Protein AF-A0A929SMD9-F1 (afdb_monomer_lite)

Structure (mmCIF, N/CA/C/O backbone):
data_AF-A0A929SMD9-F1
#
_entry.id   AF-A0A929SMD9-F1
#
loop_
_atom_site.group_PDB
_atom_site.id
_atom_site.type_symbol
_atom_site.label_atom_id
_atom_site.label_alt_id
_atom_site.label_comp_id
_atom_site.label_asym_id
_atom_site.label_entity_id
_atom_site.label_seq_id
_atom_site.pdbx_PDB_ins_code
_atom_site.Cartn_x
_atom_site.Cartn_y
_atom_site.Cartn_z
_atom_site.occupancy
_atom_site.B_iso_or_equiv
_atom_site.auth_seq_id
_atom_site.auth_comp_id
_atom_site.auth_asym_id
_atom_site.auth_atom_id
_atom_site.pdbx_PDB_model_num
ATOM 1 N N . MET A 1 1 ? -24.716 1.681 -24.223 1.00 27.98 1 MET A N 1
ATOM 2 C CA . MET A 1 1 ? -23.910 0.767 -23.391 1.00 27.98 1 MET A CA 1
ATOM 3 C C . MET A 1 1 ? -24.329 0.994 -21.958 1.00 27.98 1 MET A C 1
ATOM 5 O O . MET A 1 1 ? -24.085 2.074 -21.433 1.00 27.98 1 MET A O 1
ATOM 9 N N . GLU A 1 2 ? -25.072 0.042 -21.401 1.00 25.28 2 GLU A N 1
ATOM 10 C CA . GLU A 1 2 ? -25.446 0.028 -19.987 1.00 25.28 2 GLU A CA 1
ATOM 11 C C . GLU A 1 2 ? -24.161 0.025 -19.153 1.00 25.28 2 GLU A C 1
ATOM 13 O O . GLU A 1 2 ? -23.333 -0.874 -19.288 1.00 25.28 2 GLU A O 1
ATOM 18 N N . LYS A 1 3 ? -23.948 1.087 -18.369 1.00 29.06 3 LYS A N 1
ATOM 19 C CA . LYS A 1 3 ? -22.770 1.226 -17.511 1.00 29.06 3 LYS A CA 1
ATOM 20 C C . LYS A 1 3 ? -22.815 0.150 -16.420 1.00 29.06 3 LYS A C 1
ATOM 22 O O . LYS A 1 3 ? -23.866 -0.073 -15.823 1.00 29.06 3 LYS A O 1
ATOM 27 N N . GLN A 1 4 ? -21.671 -0.481 -16.178 1.00 34.38 4 GLN A N 1
ATOM 28 C CA . GLN A 1 4 ? -21.366 -1.597 -15.267 1.00 34.38 4 GLN A CA 1
ATOM 29 C C . GLN A 1 4 ? -21.601 -1.315 -13.759 1.00 34.38 4 GLN A C 1
ATOM 31 O O . GLN A 1 4 ? -20.882 -1.815 -12.908 1.00 34.38 4 GLN A O 1
ATOM 36 N N . PHE A 1 5 ? -22.638 -0.559 -13.394 1.00 34.72 5 PHE A N 1
ATOM 37 C CA . PHE A 1 5 ? -22.970 -0.213 -12.004 1.00 34.72 5 PHE A CA 1
ATOM 38 C C . PHE A 1 5 ? -24.039 -1.104 -11.363 1.00 34.72 5 PHE A C 1
ATOM 40 O O . PHE A 1 5 ? -24.522 -0.783 -10.281 1.00 34.72 5 PHE A O 1
ATOM 47 N N . LYS A 1 6 ? -24.454 -2.209 -11.995 1.00 35.84 6 LYS A N 1
ATOM 48 C CA . LYS A 1 6 ? -25.612 -2.962 -11.488 1.00 35.84 6 LYS A CA 1
ATOM 49 C C . LYS A 1 6 ? -25.382 -3.668 -10.139 1.00 35.84 6 LYS A C 1
ATOM 51 O O . LYS A 1 6 ? -26.384 -3.908 -9.481 1.00 35.84 6 LYS A O 1
ATOM 56 N N . ASN A 1 7 ? -24.138 -3.917 -9.688 1.00 45.25 7 ASN A N 1
ATOM 57 C CA . ASN A 1 7 ? -23.911 -4.791 -8.518 1.00 45.25 7 ASN A CA 1
ATOM 58 C C . ASN A 1 7 ? -22.998 -4.255 -7.384 1.00 45.25 7 ASN A C 1
ATOM 60 O O . ASN A 1 7 ? -22.882 -4.934 -6.377 1.00 45.25 7 ASN A O 1
ATOM 64 N N . LYS A 1 8 ? -22.341 -3.085 -7.495 1.00 48.72 8 LYS A N 1
ATOM 65 C CA . LYS A 1 8 ? -21.525 -2.463 -6.409 1.00 48.72 8 LYS A CA 1
ATOM 66 C C . LYS A 1 8 ? -20.459 -3.353 -5.701 1.00 48.72 8 LYS A C 1
ATOM 68 O O . LYS A 1 8 ? -20.039 -3.007 -4.603 1.00 48.72 8 LYS A O 1
ATOM 73 N N . GLN A 1 9 ? -19.996 -4.452 -6.300 1.00 48.53 9 GLN A N 1
ATOM 74 C CA . GLN A 1 9 ? -18.993 -5.352 -5.700 1.00 48.53 9 GLN A CA 1
ATOM 75 C C . GLN A 1 9 ? -17.546 -4.894 -5.970 1.00 48.53 9 GLN A C 1
ATOM 77 O O . GLN A 1 9 ? -17.238 -4.385 -7.049 1.00 48.53 9 GLN A O 1
ATOM 82 N N . THR A 1 10 ? -16.657 -5.114 -5.002 1.00 51.94 10 THR A N 1
ATOM 83 C CA . THR A 1 10 ? -15.229 -4.755 -4.988 1.00 51.94 10 THR A CA 1
ATOM 84 C C . THR A 1 10 ? -14.332 -5.999 -4.873 1.00 51.94 10 THR A C 1
ATOM 86 O O . THR A 1 10 ? -14.805 -7.093 -4.576 1.00 51.94 10 THR A O 1
ATOM 89 N N . PHE A 1 11 ? -13.011 -5.845 -5.032 1.00 52.53 11 PHE A N 1
ATOM 90 C CA . PHE A 1 11 ? -12.025 -6.899 -4.712 1.00 52.53 11 PHE A CA 1
ATOM 91 C C . PHE A 1 11 ? -12.140 -7.424 -3.257 1.00 52.53 11 PHE A C 1
ATOM 93 O O . PHE A 1 11 ? -11.801 -8.573 -2.956 1.00 52.53 11 PHE A O 1
ATOM 100 N N . PHE A 1 12 ? -12.666 -6.615 -2.332 1.00 56.50 12 PHE A N 1
ATOM 101 C CA . PHE A 1 12 ? -12.930 -7.045 -0.956 1.00 56.50 12 PHE A CA 1
ATOM 102 C C . PHE A 1 12 ? -14.217 -7.871 -0.824 1.00 56.50 12 PHE A C 1
ATOM 104 O O . PHE A 1 12 ? -14.316 -8.673 0.099 1.00 56.50 12 PHE A O 1
ATOM 111 N N . ASP A 1 13 ? -15.146 -7.766 -1.778 1.00 55.56 13 ASP A N 1
ATOM 112 C CA . ASP A 1 13 ? -16.428 -8.483 -1.775 1.00 55.56 13 ASP A CA 1
ATOM 113 C C . ASP A 1 13 ? -16.348 -9.908 -2.350 1.00 55.56 13 ASP A C 1
ATOM 115 O O . ASP A 1 13 ? -17.364 -10.605 -2.383 1.00 55.56 13 ASP A O 1
ATOM 119 N N . LEU A 1 14 ? -15.170 -10.380 -2.794 1.00 58.31 14 LEU A N 1
ATOM 120 C CA . LEU A 1 14 ? -15.038 -11.764 -3.276 1.00 58.31 14 LEU A CA 1
ATOM 121 C C . LEU A 1 14 ? -15.460 -12.734 -2.157 1.00 58.31 14 LEU A C 1
ATOM 123 O O . LEU A 1 14 ? -14.995 -12.617 -1.017 1.00 58.31 14 LEU A O 1
ATOM 127 N N . ASP A 1 15 ? -16.338 -13.680 -2.485 1.00 57.75 15 ASP A N 1
ATOM 128 C CA . ASP A 1 15 ? -16.961 -14.636 -1.556 1.00 57.75 15 ASP A CA 1
ATOM 129 C C . ASP A 1 15 ? -17.716 -13.999 -0.367 1.00 57.75 15 ASP A C 1
ATOM 131 O O . ASP A 1 15 ? -17.817 -14.574 0.727 1.00 57.75 15 ASP A O 1
ATOM 135 N N . MET A 1 16 ? -18.260 -12.795 -0.556 1.00 61.69 16 MET A N 1
ATOM 136 C CA . MET A 1 16 ? -19.248 -12.191 0.342 1.00 61.69 16 MET A CA 1
ATOM 137 C C . MET A 1 16 ? -20.651 -12.311 -0.262 1.00 61.69 16 MET A C 1
ATOM 139 O O . MET A 1 16 ? -20.820 -12.267 -1.481 1.00 61.69 16 MET A O 1
ATOM 143 N N . GLU A 1 17 ? -21.671 -12.483 0.584 1.00 56.66 17 GLU A N 1
ATOM 144 C CA . GLU A 1 17 ? -23.058 -12.457 0.113 1.00 56.66 17 GLU A CA 1
ATOM 145 C C . GLU A 1 17 ? -23.380 -11.090 -0.509 1.00 56.66 17 GLU A C 1
ATOM 147 O O . GLU A 1 17 ? -22.926 -10.045 -0.027 1.00 56.66 17 GLU A O 1
ATOM 152 N N . ASN A 1 18 ? -24.151 -11.108 -1.601 1.00 54.72 18 ASN A N 1
ATOM 153 C CA . ASN A 1 18 ? -24.597 -9.890 -2.268 1.00 54.72 18 ASN A CA 1
ATOM 154 C C . ASN A 1 18 ? -25.456 -9.064 -1.316 1.00 54.72 18 ASN A C 1
ATOM 156 O O . ASN A 1 18 ? -26.563 -9.466 -0.965 1.00 54.72 18 ASN A O 1
ATOM 160 N N . ASP A 1 19 ? -24.949 -7.890 -0.962 1.00 53.16 19 ASP A N 1
ATOM 161 C CA . ASP A 1 19 ? -25.714 -6.856 -0.287 1.00 53.16 19 ASP A CA 1
ATOM 162 C C . ASP A 1 19 ? -25.639 -5.583 -1.134 1.00 53.16 19 ASP A C 1
ATOM 164 O O . ASP A 1 19 ? -24.578 -4.964 -1.265 1.00 53.16 19 ASP A O 1
ATOM 168 N N . ASP A 1 20 ? -26.776 -5.218 -1.729 1.00 48.41 20 ASP A N 1
ATOM 169 C CA . ASP A 1 20 ? -26.939 -4.068 -2.627 1.00 48.41 20 ASP A CA 1
ATOM 170 C C . ASP A 1 20 ? -26.767 -2.711 -1.908 1.00 48.41 20 ASP A C 1
ATOM 172 O O . ASP A 1 20 ? -26.749 -1.643 -2.549 1.00 48.41 20 ASP A O 1
ATOM 176 N N . SER A 1 21 ? -26.680 -2.719 -0.574 1.00 46.00 21 SER A N 1
ATOM 177 C CA . SER A 1 21 ? -26.812 -1.517 0.246 1.00 46.00 21 SER A CA 1
ATOM 178 C C . SER A 1 21 ? -25.504 -0.774 0.543 1.00 46.00 21 SER A C 1
ATOM 180 O O . SER A 1 21 ? -25.572 0.432 0.776 1.00 46.00 21 SER A O 1
ATOM 182 N N . TYR A 1 22 ? -24.317 -1.386 0.412 1.00 48.47 22 TYR A N 1
ATOM 183 C CA . TYR A 1 22 ? -23.067 -0.733 0.841 1.00 48.47 22 TYR A CA 1
ATOM 184 C C . TYR A 1 22 ? -21.892 -0.901 -0.133 1.00 48.47 22 TYR A C 1
ATOM 186 O O . TYR A 1 22 ? -21.329 -1.983 -0.271 1.00 48.47 22 TYR A O 1
ATOM 194 N N . PHE A 1 23 ? -21.475 0.213 -0.752 1.00 49.12 23 PHE A 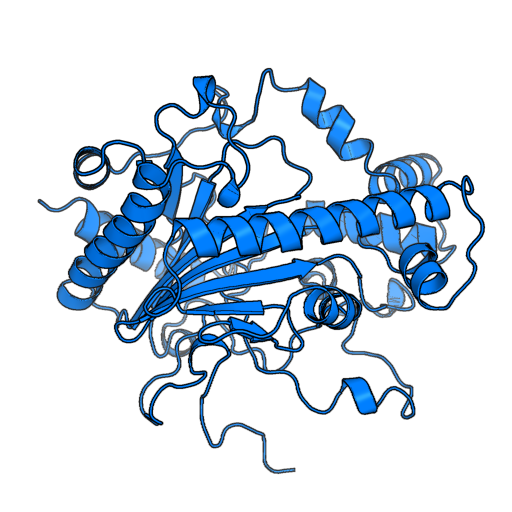N 1
ATOM 195 C CA . PHE A 1 23 ? -20.197 0.335 -1.463 1.00 49.12 23 PHE A CA 1
ATOM 196 C C . PHE A 1 23 ? -19.162 0.980 -0.538 1.00 49.12 23 PHE A C 1
ATOM 198 O O . PHE A 1 23 ? -19.408 2.054 0.015 1.00 49.12 23 PHE A O 1
ATOM 205 N N . ALA A 1 24 ? -18.003 0.341 -0.381 1.00 51.00 24 ALA A N 1
ATOM 206 C CA . ALA A 1 24 ? -16.939 0.809 0.497 1.00 51.00 24 ALA A CA 1
ATOM 207 C C . ALA A 1 24 ? -15.604 0.846 -0.247 1.00 51.00 24 ALA A C 1
ATOM 209 O O . ALA A 1 24 ? -14.728 0.008 -0.049 1.00 51.00 24 ALA A O 1
ATOM 210 N N . THR A 1 25 ? -15.410 1.823 -1.128 1.00 45.25 25 THR A N 1
ATOM 211 C CA . THR A 1 25 ? -14.049 2.152 -1.562 1.00 45.25 25 THR A CA 1
ATOM 212 C C . THR A 1 25 ? -13.883 3.653 -1.701 1.00 45.25 25 THR A C 1
ATOM 214 O O . THR A 1 25 ? -14.565 4.310 -2.483 1.00 45.25 25 THR A O 1
ATOM 217 N N . LEU A 1 26 ? -12.947 4.190 -0.917 1.00 44.59 26 LEU A N 1
ATOM 218 C CA . LEU A 1 26 ? -12.508 5.572 -1.007 1.00 44.59 26 LEU A CA 1
ATOM 219 C C . LEU A 1 26 ? -11.622 5.749 -2.235 1.00 44.59 26 LEU A C 1
ATOM 221 O O . LEU A 1 26 ? -10.561 5.140 -2.315 1.00 44.59 26 LEU A O 1
ATOM 225 N N . TYR A 1 27 ? -11.958 6.690 -3.104 1.00 39.56 27 TYR A N 1
ATOM 226 C CA . TYR A 1 27 ? -10.958 7.395 -3.893 1.00 39.56 27 TYR A CA 1
ATOM 227 C C . TYR A 1 27 ? -11.184 8.887 -3.698 1.00 39.56 27 TYR A C 1
ATOM 229 O O . TYR A 1 27 ? -12.200 9.440 -4.093 1.00 39.56 27 TYR A O 1
ATOM 237 N N . CYS A 1 28 ? -10.243 9.534 -3.028 1.00 40.12 28 CYS A N 1
ATOM 238 C CA . CYS A 1 28 ? -10.185 10.987 -2.935 1.00 40.12 28 CYS A CA 1
ATOM 239 C C . CYS A 1 28 ? -9.083 11.467 -3.889 1.00 40.12 28 CYS A C 1
ATOM 241 O O . CYS A 1 28 ? -8.187 10.670 -4.163 1.00 40.12 28 CYS A O 1
ATOM 243 N N . THR A 1 29 ? -9.118 12.712 -4.393 1.00 36.78 29 THR A N 1
ATOM 244 C CA . THR A 1 29 ? -8.022 13.319 -5.207 1.00 36.78 29 THR A CA 1
ATOM 245 C C . THR A 1 29 ? -7.222 14.461 -4.513 1.00 36.78 29 THR A C 1
ATOM 247 O O . THR A 1 29 ? -7.799 15.534 -4.408 1.00 36.78 29 THR A O 1
ATOM 250 N N . LEU A 1 30 ? -5.917 14.351 -4.102 1.00 48.41 30 LEU A N 1
ATOM 251 C CA . LEU A 1 30 ? -5.099 15.536 -3.641 1.00 48.41 30 LEU A CA 1
ATOM 252 C C . LEU A 1 30 ? -4.313 16.211 -4.737 1.00 48.41 30 LEU A C 1
ATOM 254 O O . LEU A 1 30 ? -3.479 15.596 -5.392 1.00 48.41 30 LEU A O 1
ATOM 258 N N . GLY A 1 31 ? -4.411 17.543 -4.690 1.00 38.91 31 GLY A N 1
ATOM 259 C CA . GLY A 1 31 ? -3.451 18.526 -5.172 1.00 38.91 31 GLY A CA 1
ATOM 260 C C . GLY A 1 31 ? -2.442 18.970 -4.106 1.00 38.91 31 GLY A C 1
ATOM 261 O O . GLY A 1 31 ? -2.728 19.855 -3.302 1.00 38.91 31 GLY A O 1
ATOM 262 N N . GLY A 1 32 ? -1.216 18.433 -4.100 1.00 35.97 32 GLY A N 1
ATOM 263 C CA . GLY A 1 32 ? -0.113 19.053 -3.341 1.00 35.97 32 GLY A CA 1
ATOM 264 C C . GLY A 1 32 ? 1.227 18.314 -3.340 1.00 35.97 32 GLY A C 1
ATOM 265 O O . GLY A 1 32 ? 2.263 18.931 -3.582 1.00 35.97 32 GLY A O 1
ATOM 266 N N . ALA A 1 33 ? 1.223 16.991 -3.137 1.00 38.97 33 ALA A N 1
ATOM 267 C CA . ALA A 1 33 ? 2.416 16.141 -3.312 1.00 38.97 33 ALA A CA 1
ATOM 268 C C . ALA A 1 33 ? 2.791 15.946 -4.801 1.00 38.97 33 ALA A C 1
ATOM 270 O O . ALA A 1 33 ? 3.860 15.422 -5.128 1.00 38.97 33 ALA A O 1
ATOM 271 N N . ASN A 1 34 ? 1.897 16.414 -5.674 1.00 46.09 34 ASN A N 1
ATOM 272 C CA . ASN A 1 34 ? 1.867 16.302 -7.126 1.00 46.09 34 ASN A CA 1
ATOM 273 C C . ASN A 1 34 ? 3.197 16.740 -7.725 1.00 46.09 34 ASN A C 1
ATOM 275 O O . ASN A 1 34 ? 3.831 15.969 -8.432 1.00 46.09 34 ASN A O 1
ATOM 279 N N . LYS A 1 35 ? 3.727 17.889 -7.295 1.00 51.12 35 LYS A N 1
ATOM 280 C CA . LYS A 1 35 ? 4.893 18.502 -7.938 1.00 51.12 35 LYS A CA 1
ATOM 281 C C . LYS A 1 35 ? 6.152 17.637 -7.933 1.00 51.12 35 LYS A C 1
ATOM 283 O O . LYS A 1 35 ? 6.914 17.707 -8.886 1.00 51.12 35 LYS A O 1
ATOM 288 N N . LYS A 1 36 ? 6.424 16.838 -6.889 1.00 57.62 36 LYS A N 1
ATOM 289 C CA . LYS A 1 36 ? 7.700 16.094 -6.796 1.00 57.62 36 LYS A CA 1
ATOM 290 C C . LYS A 1 36 ? 7.654 14.773 -7.560 1.00 57.62 36 LYS A C 1
AT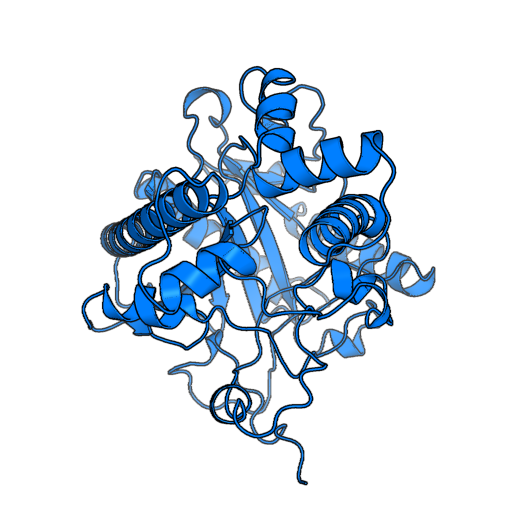OM 292 O O . LYS A 1 36 ? 8.530 14.539 -8.386 1.00 57.62 36 LYS A O 1
ATOM 297 N N . ARG A 1 37 ? 6.641 13.929 -7.315 1.00 55.66 37 ARG A N 1
ATOM 298 C CA . ARG A 1 37 ? 6.497 12.640 -8.021 1.00 55.66 37 ARG A CA 1
ATOM 299 C C . ARG A 1 37 ? 6.104 12.859 -9.483 1.00 55.66 37 ARG A C 1
ATOM 301 O O . ARG A 1 37 ? 6.709 12.227 -10.337 1.00 55.66 37 ARG A O 1
ATOM 308 N N . ALA A 1 38 ? 5.223 13.820 -9.786 1.00 59.50 38 ALA A N 1
ATOM 309 C CA . ALA A 1 38 ? 4.882 14.149 -11.170 1.00 59.50 38 ALA A CA 1
ATOM 310 C C . ALA A 1 38 ? 6.081 14.714 -11.938 1.00 59.50 38 ALA A C 1
ATOM 312 O O . ALA A 1 38 ? 6.328 14.295 -13.063 1.00 59.50 38 ALA A O 1
ATOM 313 N N . LYS A 1 39 ? 6.898 15.586 -11.321 1.00 68.69 39 LYS A N 1
ATOM 314 C CA . LYS A 1 39 ? 8.156 16.049 -11.934 1.00 68.69 39 LYS A CA 1
ATOM 315 C C . LYS A 1 39 ? 9.115 14.889 -12.197 1.00 68.69 39 LYS A C 1
ATOM 317 O O . LYS A 1 39 ? 9.672 14.813 -13.284 1.00 68.69 39 LYS A O 1
ATOM 322 N N . MET A 1 40 ? 9.302 13.986 -11.233 1.00 68.44 40 MET A N 1
ATOM 323 C CA . MET A 1 40 ? 10.182 12.824 -11.413 1.00 68.44 40 MET A CA 1
ATOM 324 C C . MET A 1 40 ? 9.680 11.896 -12.529 1.00 68.44 40 MET A C 1
ATOM 326 O O . MET A 1 40 ? 10.459 11.521 -13.400 1.00 68.44 40 MET A O 1
ATOM 330 N N . ASN A 1 41 ? 8.383 11.588 -12.545 1.00 65.50 41 ASN A N 1
ATOM 331 C CA . ASN A 1 41 ? 7.766 10.741 -13.564 1.00 65.50 41 ASN A CA 1
ATOM 332 C C . ASN A 1 41 ? 7.814 11.393 -14.950 1.00 65.50 41 ASN A C 1
ATOM 334 O O . ASN A 1 41 ? 8.149 10.728 -15.923 1.00 65.50 41 ASN A O 1
ATOM 338 N N . ARG A 1 42 ? 7.569 12.705 -15.043 1.00 70.81 42 ARG A N 1
ATOM 339 C CA . ARG A 1 42 ? 7.691 13.465 -16.291 1.00 70.81 42 ARG A CA 1
ATOM 340 C C . ARG A 1 42 ? 9.120 13.456 -16.829 1.00 70.81 42 ARG A C 1
ATOM 342 O O . ARG A 1 42 ? 9.300 13.261 -18.023 1.00 70.81 42 ARG A O 1
ATOM 349 N N . LEU A 1 43 ? 10.121 13.652 -15.968 1.00 72.19 43 LEU A N 1
ATOM 350 C CA . LEU A 1 43 ? 11.533 13.609 -16.364 1.00 72.19 43 LEU A CA 1
ATOM 351 C C . LEU A 1 43 ? 11.941 12.216 -16.853 1.00 72.19 43 LEU A C 1
ATOM 353 O O . LEU A 1 43 ? 12.594 12.102 -17.886 1.00 72.19 43 LEU A O 1
ATOM 357 N N . ALA A 1 44 ? 11.527 11.166 -16.140 1.00 67.00 44 ALA A N 1
ATOM 358 C CA . ALA A 1 44 ? 11.759 9.785 -16.551 1.00 67.00 44 ALA A CA 1
ATOM 359 C C . ALA A 1 44 ? 11.092 9.478 -17.902 1.00 67.00 44 ALA A C 1
ATOM 361 O O . ALA A 1 44 ? 11.733 8.919 -18.786 1.00 67.00 44 ALA A O 1
ATOM 362 N N . LEU A 1 45 ? 9.837 9.900 -18.089 1.00 66.62 45 LEU A N 1
ATOM 363 C CA . LEU A 1 45 ? 9.087 9.678 -19.323 1.00 66.62 45 LEU A CA 1
ATOM 364 C C . LEU A 1 45 ? 9.691 10.426 -20.518 1.00 66.62 45 LEU A C 1
ATOM 366 O O . LEU A 1 45 ? 9.873 9.829 -21.576 1.00 66.62 45 LEU A O 1
ATOM 370 N N . ALA A 1 46 ? 10.030 11.704 -20.340 1.00 67.19 46 ALA A N 1
ATOM 371 C CA . ALA A 1 46 ? 10.687 12.508 -21.367 1.00 67.19 46 ALA A CA 1
ATOM 372 C C . ALA A 1 46 ? 12.026 11.883 -21.789 1.00 67.19 46 ALA A C 1
ATOM 374 O O . ALA A 1 46 ? 12.316 11.794 -22.977 1.00 67.19 46 ALA A O 1
ATOM 375 N N . TYR A 1 47 ? 12.804 11.379 -20.824 1.00 69.81 47 TYR A N 1
ATOM 376 C CA . TYR A 1 47 ? 14.072 10.704 -21.093 1.00 69.81 47 TYR A CA 1
ATOM 377 C C . TYR A 1 47 ? 13.892 9.393 -21.869 1.00 69.81 47 TYR A C 1
ATOM 379 O O . TYR A 1 47 ? 14.633 9.142 -22.811 1.00 69.81 47 TYR A O 1
ATOM 387 N N . LEU A 1 48 ? 12.907 8.566 -21.499 1.00 60.84 48 LEU A N 1
ATOM 388 C CA . LEU A 1 48 ? 12.616 7.301 -22.188 1.00 60.84 48 LEU A CA 1
ATOM 389 C C . LEU A 1 48 ? 12.005 7.488 -23.586 1.00 60.84 48 LEU A C 1
ATOM 391 O O . LEU A 1 48 ? 12.039 6.557 -24.385 1.00 60.84 48 LEU A O 1
ATOM 395 N N . SER A 1 49 ? 11.430 8.661 -23.865 1.00 61.56 49 SER A N 1
ATOM 396 C CA . SER A 1 49 ? 10.749 8.979 -25.130 1.00 61.56 49 SER A CA 1
ATOM 397 C C . SER A 1 49 ? 11.599 9.852 -26.064 1.00 61.56 49 SER A C 1
ATOM 399 O O . SER A 1 49 ? 11.061 10.423 -27.012 1.00 61.56 49 SER A O 1
ATOM 401 N N . ASP A 1 50 ? 12.897 10.004 -25.772 1.00 68.38 50 ASP A N 1
ATOM 402 C CA . ASP A 1 50 ? 13.839 10.868 -26.500 1.00 68.38 50 ASP A CA 1
ATOM 403 C C . ASP A 1 50 ? 13.351 12.325 -26.666 1.00 68.38 50 ASP A C 1
ATOM 405 O O . ASP A 1 50 ? 13.654 13.014 -27.645 1.00 68.38 50 ASP A O 1
ATOM 409 N N . GLU A 1 51 ? 12.587 12.828 -25.692 1.00 76.19 51 GLU A N 1
ATOM 410 C CA . GLU A 1 51 ? 12.142 14.218 -25.679 1.00 76.19 51 GLU A CA 1
ATOM 411 C C . GLU A 1 51 ? 13.287 15.162 -25.245 1.00 76.19 51 GLU A C 1
ATOM 413 O O . GLU A 1 51 ? 14.171 14.771 -24.474 1.00 76.19 51 GLU A O 1
ATOM 418 N N . PRO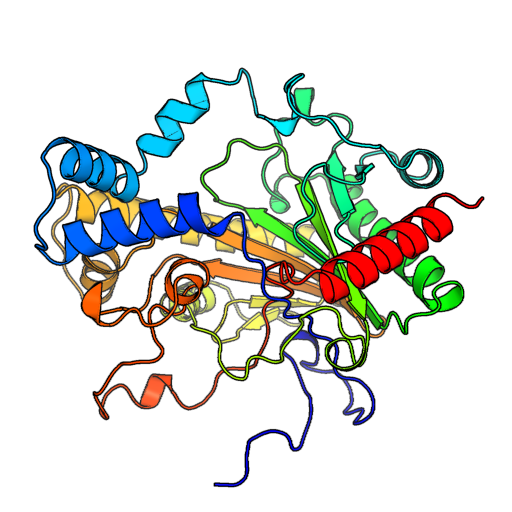 A 1 52 ? 13.301 16.431 -25.704 1.00 86.06 52 PRO A N 1
ATOM 419 C CA . PRO A 1 52 ? 14.351 17.379 -25.342 1.00 86.06 52 PRO A CA 1
ATOM 420 C C . PRO A 1 52 ? 14.414 17.631 -23.828 1.00 86.06 52 PRO A C 1
ATOM 422 O O . PRO A 1 52 ? 13.458 18.121 -23.231 1.00 86.06 52 PRO A O 1
ATOM 425 N N . LEU A 1 53 ? 15.573 17.349 -23.230 1.00 84.88 53 LEU A N 1
ATOM 426 C CA . LEU A 1 53 ? 15.899 17.602 -21.824 1.00 84.88 53 LEU A CA 1
ATOM 427 C C . LEU A 1 53 ? 17.233 18.348 -21.723 1.00 84.88 53 LEU A C 1
ATOM 429 O O . LEU A 1 53 ? 18.144 18.108 -22.524 1.00 84.88 53 LEU A O 1
ATOM 433 N N . THR A 1 54 ? 17.379 19.211 -20.719 1.00 93.00 54 THR A N 1
ATOM 434 C CA . THR A 1 54 ? 18.687 19.786 -20.357 1.00 93.00 54 THR A CA 1
ATOM 435 C C . THR A 1 54 ? 19.638 18.702 -19.828 1.00 93.00 54 THR A C 1
ATOM 437 O O . THR A 1 54 ? 19.206 17.630 -19.404 1.00 93.00 54 THR A O 1
ATOM 440 N N . GLU A 1 55 ? 20.950 18.955 -19.811 1.00 91.94 55 GLU A N 1
ATOM 441 C CA . GLU A 1 55 ? 21.926 17.977 -19.287 1.00 91.94 55 GLU A CA 1
ATOM 442 C C . GLU A 1 55 ? 21.713 17.652 -17.793 1.00 91.94 55 GLU A C 1
ATOM 444 O O . GLU A 1 55 ? 21.879 16.504 -17.366 1.00 91.94 55 GLU A O 1
ATOM 449 N N . GLU A 1 56 ? 21.263 18.629 -16.999 1.00 90.88 56 GLU A N 1
ATOM 450 C CA . GLU A 1 56 ? 20.887 18.429 -15.593 1.00 90.88 56 GLU A CA 1
ATOM 451 C C . GLU A 1 56 ? 19.652 17.521 -15.461 1.00 90.88 56 GLU A C 1
ATOM 453 O O . GLU A 1 56 ? 19.622 16.590 -14.647 1.00 90.88 56 GLU A O 1
ATOM 458 N N . GLU A 1 57 ? 18.639 17.744 -16.298 1.00 88.81 57 GLU A N 1
ATOM 459 C CA . GLU A 1 57 ? 17.424 16.933 -16.329 1.00 88.81 57 GLU A CA 1
ATOM 460 C C . GLU A 1 57 ? 17.694 15.508 -16.806 1.00 88.81 57 GLU A C 1
ATOM 462 O O . GLU A 1 57 ? 17.181 14.572 -16.195 1.00 88.81 57 GLU A O 1
ATOM 467 N N . LYS A 1 58 ? 18.544 15.318 -17.824 1.00 82.44 58 LYS A N 1
ATOM 468 C CA . LYS A 1 58 ? 18.987 13.984 -18.264 1.00 82.44 58 LYS A CA 1
ATOM 469 C C . LYS A 1 58 ? 19.699 13.241 -17.141 1.00 82.44 58 LYS A C 1
ATOM 471 O O . LYS A 1 58 ? 19.430 12.064 -16.915 1.00 82.44 58 LYS A O 1
ATOM 476 N N . THR A 1 59 ? 20.587 13.926 -16.421 1.00 85.62 59 THR A N 1
ATOM 477 C CA . THR A 1 59 ? 21.284 13.350 -15.263 1.00 85.62 59 THR A CA 1
ATOM 478 C C . THR A 1 59 ? 20.284 12.933 -14.189 1.00 85.62 59 THR A C 1
ATOM 480 O O . THR A 1 59 ? 20.336 11.812 -13.689 1.00 85.62 59 THR A O 1
ATOM 483 N N . THR A 1 60 ? 19.318 13.796 -13.880 1.00 82.50 60 THR A N 1
ATOM 484 C CA . THR A 1 60 ? 18.272 13.512 -12.892 1.00 82.50 60 THR A CA 1
ATOM 485 C C . THR A 1 60 ? 17.373 12.352 -13.328 1.00 82.50 60 THR A C 1
ATOM 487 O O . THR A 1 60 ? 17.085 11.472 -12.522 1.00 82.50 60 THR A O 1
ATOM 490 N N . ALA A 1 61 ? 16.957 12.309 -14.595 1.00 74.00 61 ALA A N 1
ATOM 491 C CA . ALA A 1 61 ? 16.126 11.248 -15.154 1.00 74.00 61 ALA A CA 1
ATOM 492 C C . ALA A 1 61 ? 16.828 9.885 -15.113 1.00 74.00 61 ALA A C 1
ATOM 494 O O . ALA A 1 61 ? 16.228 8.916 -14.652 1.00 74.00 61 ALA A O 1
ATOM 495 N N . LYS A 1 62 ? 18.118 9.823 -15.477 1.00 72.38 62 LYS A N 1
ATOM 496 C CA . LYS A 1 62 ? 18.948 8.617 -15.309 1.00 72.38 62 LYS A CA 1
ATOM 497 C C . LYS A 1 62 ? 18.938 8.134 -13.860 1.00 72.38 62 LYS A C 1
ATOM 499 O O . LYS A 1 62 ? 18.576 6.987 -13.620 1.00 72.38 62 LYS A O 1
ATOM 504 N N . LYS A 1 63 ? 19.200 9.038 -12.905 1.00 72.25 63 LYS A N 1
ATOM 505 C CA . LYS A 1 63 ? 19.175 8.714 -11.468 1.00 72.25 63 LYS A CA 1
ATOM 506 C C . LYS A 1 63 ? 17.802 8.247 -10.958 1.00 72.25 63 LYS A C 1
ATOM 508 O O . LYS A 1 63 ? 17.703 7.522 -9.966 1.00 72.25 63 LYS A O 1
ATOM 513 N N . ILE A 1 64 ? 16.713 8.715 -11.574 1.00 70.56 64 ILE A N 1
ATOM 514 C CA . ILE A 1 64 ? 15.344 8.278 -11.257 1.00 70.56 64 ILE A CA 1
ATOM 515 C C . ILE A 1 64 ? 15.119 6.846 -11.743 1.00 70.56 64 ILE A C 1
ATOM 517 O O . ILE A 1 64 ? 14.646 6.018 -10.958 1.00 70.56 64 ILE A O 1
ATOM 521 N N . LEU A 1 65 ? 15.469 6.586 -13.006 1.00 63.16 65 LEU A N 1
ATOM 522 C CA . LEU A 1 65 ? 15.287 5.307 -13.693 1.00 63.16 65 LEU A CA 1
ATOM 523 C C . LEU A 1 65 ? 16.140 4.200 -13.068 1.00 63.16 65 LEU A C 1
ATOM 525 O O . LEU A 1 65 ? 15.617 3.142 -12.737 1.00 63.16 65 LEU A O 1
ATOM 529 N N . ASP A 1 66 ? 17.423 4.465 -12.813 1.00 62.19 66 ASP A N 1
ATOM 530 C CA . ASP A 1 66 ? 18.320 3.499 -12.163 1.00 62.19 66 ASP A CA 1
ATOM 531 C C . ASP A 1 66 ? 18.105 3.398 -10.638 1.00 62.19 66 ASP A C 1
ATOM 533 O O . ASP A 1 66 ? 18.563 2.458 -9.987 1.00 62.19 66 ASP A O 1
ATOM 537 N N . GLY A 1 67 ? 17.363 4.353 -10.069 1.00 63.62 67 GLY A N 1
ATOM 538 C CA . GLY A 1 67 ? 16.994 4.427 -8.664 1.00 63.62 67 GLY A CA 1
ATOM 539 C C . GLY A 1 67 ? 18.047 4.981 -7.706 1.00 63.62 67 GLY A C 1
ATOM 540 O O . GLY A 1 67 ? 17.746 5.090 -6.513 1.00 63.62 67 GLY A O 1
ATOM 541 N N . THR A 1 68 ? 19.203 5.421 -8.197 1.00 71.06 68 THR A N 1
ATOM 542 C CA . THR A 1 68 ? 20.278 6.025 -7.390 1.00 71.06 68 THR A CA 1
ATOM 543 C C . THR A 1 68 ? 19.845 7.309 -6.682 1.00 71.06 68 THR A C 1
ATOM 545 O O . THR A 1 68 ? 20.292 7.563 -5.565 1.00 71.06 68 THR A O 1
ATOM 548 N N . ILE A 1 69 ? 18.887 8.074 -7.229 1.00 72.00 69 ILE A N 1
ATOM 549 C CA . ILE A 1 69 ? 18.347 9.280 -6.558 1.00 72.00 69 ILE A CA 1
ATOM 550 C C . ILE A 1 69 ? 17.727 8.968 -5.187 1.00 72.00 69 ILE A C 1
ATOM 552 O O . ILE A 1 69 ? 17.573 9.848 -4.338 1.00 72.00 69 ILE A O 1
ATOM 556 N N . TYR A 1 70 ? 17.319 7.719 -4.971 1.00 67.75 70 TYR A N 1
ATOM 557 C CA . TYR A 1 70 ? 16.772 7.278 -3.698 1.00 67.75 70 TYR A CA 1
ATOM 558 C C . TYR A 1 70 ? 17.887 6.801 -2.773 1.00 67.75 70 TYR A C 1
ATOM 560 O O . TYR A 1 70 ? 17.853 7.151 -1.603 1.00 67.75 70 TYR A O 1
ATOM 568 N N . GLU A 1 71 ? 18.904 6.105 -3.291 1.00 68.94 71 GLU A N 1
ATOM 569 C CA . GLU A 1 71 ? 20.108 5.709 -2.542 1.00 68.94 71 GLU A CA 1
ATOM 570 C C . GLU A 1 71 ? 20.924 6.905 -2.035 1.00 68.94 71 GLU A C 1
ATOM 572 O O . GLU A 1 71 ? 21.502 6.846 -0.955 1.00 68.94 71 GLU A O 1
ATOM 577 N N . GLU A 1 72 ? 20.948 8.015 -2.770 1.00 74.06 72 GLU A N 1
ATOM 578 C CA . GLU A 1 72 ? 21.580 9.254 -2.307 1.00 74.06 72 GLU A CA 1
ATOM 579 C C . GLU A 1 72 ? 20.845 9.836 -1.093 1.00 74.06 72 GLU A C 1
ATOM 581 O O . GLU A 1 72 ? 21.481 10.156 -0.092 1.00 74.06 72 GLU A O 1
ATOM 586 N N . LYS A 1 73 ? 19.505 9.874 -1.128 1.00 68.88 73 LYS A N 1
ATOM 587 C CA . LYS A 1 73 ? 18.686 10.317 0.016 1.00 68.88 73 LYS A CA 1
ATOM 588 C C . LYS A 1 73 ? 18.833 9.416 1.232 1.00 68.88 73 LYS A C 1
ATOM 590 O O . LYS A 1 73 ? 18.690 9.892 2.352 1.00 68.88 73 LYS A O 1
ATOM 595 N N . LYS A 1 74 ? 19.126 8.128 1.024 1.00 67.56 74 LYS A N 1
ATOM 596 C CA . LYS A 1 74 ? 19.373 7.191 2.125 1.00 67.56 74 LYS A CA 1
ATOM 597 C C . LYS A 1 74 ? 20.515 7.651 3.027 1.00 67.56 74 LYS A C 1
ATOM 599 O O . LYS A 1 74 ? 20.471 7.451 4.230 1.00 67.56 74 LYS A O 1
ATOM 604 N N . LYS A 1 75 ? 21.520 8.316 2.456 1.00 71.62 75 LYS A N 1
ATOM 605 C CA . LYS A 1 75 ? 22.681 8.816 3.202 1.00 71.62 75 LYS A CA 1
ATOM 606 C C . LYS A 1 75 ? 22.358 10.024 4.094 1.00 71.62 75 LYS A C 1
ATOM 608 O O . LYS A 1 75 ? 23.215 10.429 4.870 1.00 71.62 75 LYS A O 1
ATOM 613 N N . GLU A 1 76 ? 21.159 10.607 3.987 1.00 73.81 76 GLU A N 1
ATOM 614 C CA . GLU A 1 76 ? 20.728 11.750 4.808 1.00 73.81 76 GLU A CA 1
ATOM 615 C C . GLU A 1 76 ? 20.240 11.349 6.211 1.00 73.81 76 GLU A C 1
ATOM 617 O O . GLU A 1 76 ? 20.107 12.218 7.076 1.00 73.81 76 GLU A O 1
ATOM 622 N N . PHE A 1 77 ? 19.950 10.065 6.444 1.00 71.00 77 PHE A N 1
ATOM 623 C CA . PHE A 1 77 ? 19.407 9.553 7.703 1.00 71.00 77 PHE A CA 1
ATOM 624 C C . PHE A 1 77 ? 20.223 8.353 8.195 1.00 71.00 77 PHE A C 1
ATOM 626 O O . PHE A 1 77 ? 20.698 7.557 7.394 1.00 71.00 77 PHE A O 1
ATOM 633 N N . GLU A 1 78 ? 20.354 8.201 9.517 1.00 71.31 78 GLU A N 1
ATOM 634 C CA . GLU A 1 78 ? 21.036 7.044 10.121 1.00 71.31 78 GLU A CA 1
ATOM 635 C C . GLU A 1 78 ? 20.276 5.735 9.859 1.00 71.31 78 GLU A C 1
ATOM 637 O O . GLU A 1 78 ? 20.878 4.725 9.507 1.00 71.31 78 GLU A O 1
ATOM 642 N N . HIS A 1 79 ? 18.943 5.774 9.970 1.00 71.56 79 HIS A N 1
ATOM 643 C CA . HIS A 1 79 ? 18.073 4.642 9.655 1.00 71.56 79 HIS A CA 1
ATOM 644 C C . HIS A 1 79 ? 16.934 5.037 8.711 1.00 71.56 79 HIS A C 1
ATOM 646 O O . HIS A 1 79 ? 16.895 4.592 7.571 1.00 71.56 79 HIS A O 1
ATOM 652 N N . CYS A 1 80 ? 16.008 5.887 9.163 1.00 75.00 80 CYS A N 1
ATOM 653 C CA . CYS A 1 80 ? 14.923 6.396 8.332 1.00 75.00 80 CYS A CA 1
ATOM 654 C C . CYS A 1 80 ? 14.387 7.740 8.827 1.00 75.00 80 CYS A C 1
ATOM 656 O O . CYS A 1 80 ? 14.636 8.147 9.965 1.00 75.00 80 CYS A O 1
ATOM 658 N N . GLN A 1 81 ? 13.572 8.404 8.002 1.00 74.94 81 GLN A N 1
ATOM 659 C CA . GLN A 1 81 ? 12.915 9.653 8.391 1.00 74.94 81 GLN A CA 1
ATOM 660 C C . GLN A 1 81 ? 12.015 9.475 9.630 1.00 74.94 81 GLN A C 1
ATOM 662 O O . GLN A 1 81 ? 12.036 10.347 10.494 1.00 74.94 81 GLN A O 1
ATOM 667 N N . LEU A 1 82 ? 11.297 8.347 9.763 1.00 75.69 82 LEU A N 1
ATOM 668 C CA . LEU A 1 82 ? 10.421 8.040 10.916 1.00 75.69 82 LEU A CA 1
ATOM 669 C C . LEU A 1 82 ? 11.179 7.815 12.237 1.00 75.69 82 LEU A C 1
ATOM 671 O O . LEU A 1 82 ? 10.580 7.867 13.315 1.00 75.69 82 LEU A O 1
ATOM 675 N N . CYS A 1 83 ? 12.480 7.532 12.163 1.00 77.31 83 CYS A N 1
ATOM 676 C CA . CYS A 1 83 ? 13.369 7.431 13.321 1.00 77.31 83 CYS A CA 1
ATOM 677 C C . CYS A 1 83 ? 14.063 8.754 13.654 1.00 77.31 83 CYS A C 1
ATOM 679 O O . CYS A 1 83 ? 14.619 8.873 14.744 1.00 77.31 83 CYS A O 1
ATOM 681 N N . SER A 1 84 ? 14.061 9.710 12.724 1.00 73.75 84 SER A N 1
ATOM 682 C CA . SER A 1 84 ? 14.753 10.988 12.875 1.00 73.75 84 SER A CA 1
ATOM 683 C C . SER A 1 84 ? 13.909 12.012 13.626 1.00 73.75 84 SER A C 1
ATOM 685 O O . SER A 1 84 ? 12.682 11.993 13.544 1.00 73.75 84 SER A O 1
ATOM 687 N N . ASP A 1 85 ? 14.572 12.995 14.231 1.00 70.38 85 ASP A N 1
ATOM 688 C CA . ASP A 1 85 ? 13.919 14.131 14.902 1.00 70.38 85 ASP A CA 1
ATOM 689 C C . ASP A 1 85 ? 13.088 15.007 13.947 1.00 70.38 85 ASP A C 1
ATOM 691 O O . ASP A 1 85 ? 12.315 15.860 14.376 1.00 70.38 85 ASP A O 1
ATOM 695 N N . LYS A 1 86 ? 13.221 14.801 12.628 1.00 69.44 86 LYS A N 1
ATOM 696 C CA . LYS A 1 86 ? 12.408 15.488 11.616 1.00 69.44 86 LYS A CA 1
ATOM 697 C C . LYS A 1 86 ? 10.983 14.936 11.522 1.00 69.44 86 LYS A C 1
ATOM 699 O O . LYS A 1 86 ? 10.145 15.570 10.882 1.00 69.44 86 LYS A O 1
ATOM 704 N N . PHE A 1 87 ? 10.704 13.756 12.077 1.00 72.81 87 PHE A N 1
ATOM 705 C CA . PHE A 1 87 ? 9.358 13.198 12.096 1.00 72.81 87 PHE A CA 1
ATOM 706 C C . PHE A 1 87 ? 8.612 13.664 13.348 1.00 72.81 87 PHE A C 1
ATOM 708 O O . PHE A 1 87 ? 8.865 13.196 14.453 1.00 72.81 87 PHE A O 1
ATOM 715 N N . ILE A 1 88 ? 7.683 14.600 13.151 1.00 70.12 88 ILE A N 1
ATOM 716 C CA . ILE A 1 88 ? 6.815 15.130 14.204 1.00 70.12 88 ILE A CA 1
ATOM 717 C C . ILE A 1 88 ? 5.418 14.551 13.995 1.00 70.12 88 ILE A C 1
ATOM 719 O O . ILE A 1 88 ? 4.743 14.892 13.020 1.00 70.12 88 ILE A O 1
ATOM 723 N N . SER A 1 89 ? 4.965 13.701 14.911 1.00 75.12 89 SER A N 1
ATOM 724 C CA . SER A 1 89 ? 3.599 13.181 14.910 1.00 75.12 89 SER A CA 1
ATOM 725 C C . SER A 1 89 ? 2.927 13.356 16.256 1.00 75.12 89 SER A C 1
ATOM 727 O O . SER A 1 89 ? 3.557 13.220 17.302 1.00 75.12 89 SER A O 1
ATOM 729 N N . GLU A 1 90 ? 1.625 13.599 16.213 1.00 84.50 90 GLU A N 1
ATOM 730 C CA . GLU A 1 90 ? 0.773 13.601 17.394 1.00 84.50 90 GLU A CA 1
ATOM 731 C C . GLU A 1 90 ? 0.358 12.156 17.684 1.00 84.50 90 GLU A C 1
ATOM 733 O O . GLU A 1 90 ? -0.465 11.583 16.965 1.00 84.50 90 GLU A O 1
ATOM 738 N N . ILE A 1 91 ? 1.010 11.538 18.672 1.00 87.88 91 ILE A N 1
ATOM 739 C CA . ILE A 1 91 ? 0.700 10.175 19.118 1.00 87.88 91 ILE A CA 1
ATOM 740 C C . ILE A 1 91 ? -0.660 10.190 19.809 1.00 87.88 91 ILE A C 1
ATOM 742 O O . ILE A 1 91 ? -0.901 11.009 20.695 1.00 87.88 91 ILE A O 1
ATOM 746 N N . LEU A 1 92 ? -1.518 9.249 19.426 1.00 89.69 92 LEU A N 1
ATOM 747 C CA . LEU A 1 92 ? -2.804 9.019 20.066 1.00 89.69 92 LEU A CA 1
ATOM 748 C C . LEU A 1 92 ? -2.582 8.133 21.300 1.00 89.69 92 LEU A C 1
ATOM 750 O O . LEU A 1 92 ? -2.573 6.903 21.206 1.00 89.69 92 LEU A O 1
ATOM 754 N N . ILE A 1 93 ? -2.268 8.749 22.442 1.00 88.44 93 ILE A N 1
ATOM 755 C CA . ILE A 1 93 ? -1.758 8.058 23.640 1.00 88.44 93 ILE A CA 1
ATOM 756 C C . ILE A 1 93 ? -2.806 7.106 24.229 1.00 88.44 93 ILE A C 1
ATOM 758 O O . ILE A 1 93 ? -2.460 5.989 24.623 1.00 88.44 93 ILE A O 1
ATOM 762 N N . ASN A 1 94 ? -4.081 7.509 24.271 1.00 87.75 94 ASN A N 1
ATOM 763 C CA . ASN A 1 94 ? -5.127 6.729 24.946 1.00 87.75 94 ASN A CA 1
ATOM 764 C C . ASN A 1 94 ? -5.416 5.400 24.236 1.00 87.75 94 ASN A C 1
ATOM 766 O O . ASN A 1 94 ? -5.770 4.410 24.883 1.00 87.75 94 ASN A O 1
ATOM 770 N N . ILE A 1 95 ? -5.226 5.364 22.917 1.00 89.31 95 ILE A N 1
ATOM 771 C CA . ILE A 1 95 ? -5.340 4.145 22.118 1.00 89.31 95 ILE A CA 1
ATOM 772 C C . ILE A 1 95 ? -4.002 3.405 22.008 1.00 89.31 95 ILE A C 1
ATOM 774 O O . ILE A 1 95 ? -3.965 2.195 22.202 1.00 89.31 95 ILE A O 1
ATOM 778 N N . SER A 1 96 ? -2.882 4.108 21.804 1.00 91.62 96 SER A N 1
ATOM 779 C CA . SER A 1 96 ? -1.554 3.485 21.640 1.00 91.62 96 SER A CA 1
ATOM 780 C C . SER A 1 96 ? -1.070 2.742 22.889 1.00 91.62 96 SER A C 1
ATOM 782 O O . SER A 1 96 ? -0.303 1.785 22.786 1.00 91.62 96 SER A O 1
ATOM 784 N N . ASN A 1 97 ? -1.506 3.157 24.081 1.00 92.12 97 ASN A N 1
ATOM 785 C CA . ASN A 1 97 ? -1.161 2.483 25.335 1.00 92.12 97 ASN A CA 1
ATOM 786 C C . ASN A 1 97 ? -1.886 1.145 25.540 1.00 92.12 97 ASN A C 1
ATOM 788 O O . ASN A 1 97 ? -1.528 0.413 26.459 1.00 92.12 97 ASN A O 1
ATOM 792 N N . ARG A 1 98 ? -2.887 0.819 24.711 1.00 93.25 98 ARG A N 1
ATOM 793 C CA . ARG A 1 98 ? -3.609 -0.464 24.771 1.00 93.25 98 ARG A CA 1
ATOM 794 C C . ARG A 1 98 ? -2.832 -1.609 24.116 1.00 93.25 98 ARG A C 1
ATOM 796 O O . ARG A 1 98 ? -3.131 -2.764 24.387 1.00 93.25 98 ARG A O 1
ATOM 803 N N . TYR A 1 99 ? -1.840 -1.280 23.290 1.00 95.81 99 TYR A N 1
ATOM 804 C CA . TYR A 1 99 ? -1.077 -2.229 22.481 1.00 95.81 99 TYR A CA 1
ATOM 805 C C . TYR A 1 99 ? 0.381 -2.283 22.935 1.00 95.81 99 TYR A C 1
ATOM 807 O O . TYR A 1 99 ? 0.953 -1.272 23.349 1.00 95.81 99 TYR A O 1
ATOM 815 N N . ASN A 1 100 ? 1.016 -3.442 22.835 1.00 96.44 100 ASN A N 1
ATOM 816 C CA . ASN A 1 100 ? 2.393 -3.666 23.263 1.00 96.44 100 ASN A CA 1
ATOM 817 C C . ASN A 1 100 ? 3.412 -3.220 22.209 1.00 96.44 100 ASN A C 1
ATOM 819 O O . ASN A 1 100 ? 4.459 -2.680 22.569 1.00 96.44 100 ASN A O 1
ATOM 823 N N . ASN A 1 101 ? 3.116 -3.404 20.920 1.00 96.62 101 ASN A N 1
ATOM 824 C CA . ASN A 1 101 ? 4.090 -3.267 19.835 1.00 96.62 101 ASN A CA 1
ATOM 825 C C . ASN A 1 101 ? 3.855 -2.045 18.944 1.00 96.62 101 ASN A C 1
ATOM 827 O O . ASN A 1 101 ? 4.820 -1.533 18.371 1.00 96.62 101 ASN A O 1
ATOM 831 N N . TRP A 1 102 ? 2.619 -1.555 18.831 1.00 95.62 102 TRP A N 1
ATOM 832 C CA . TRP A 1 102 ? 2.252 -0.508 17.869 1.00 95.62 102 TRP A CA 1
ATOM 833 C C . TRP A 1 102 ? 1.863 0.821 18.519 1.00 95.62 102 TRP A C 1
ATOM 835 O O . TRP A 1 102 ? 1.184 0.873 19.542 1.00 95.62 102 TRP A O 1
ATOM 845 N N . GLU A 1 103 ? 2.272 1.912 17.878 1.00 93.19 103 GLU A N 1
ATOM 846 C CA . GLU A 1 103 ? 1.790 3.270 18.131 1.00 93.19 103 GLU A CA 1
ATOM 847 C C . GLU A 1 103 ? 0.881 3.719 16.991 1.00 93.19 103 GLU A C 1
ATOM 849 O O . GLU A 1 103 ? 1.171 3.461 15.822 1.00 93.19 103 GLU A O 1
ATOM 854 N N . LEU A 1 104 ? -0.193 4.427 17.341 1.00 92.44 104 LEU A N 1
ATOM 855 C CA . LEU A 1 104 ? -1.090 5.098 16.412 1.00 92.44 104 LEU A CA 1
ATOM 856 C C . LEU A 1 104 ? -0.857 6.605 16.514 1.00 92.44 104 LEU A C 1
ATOM 858 O O . LEU A 1 104 ? -0.786 7.163 17.611 1.00 92.44 104 LEU A O 1
ATOM 862 N N . CYS A 1 105 ? -0.767 7.291 15.381 1.00 87.69 105 CYS A N 1
ATOM 863 C CA . CYS A 1 105 ? -0.574 8.734 15.369 1.00 87.69 105 CYS A CA 1
ATOM 864 C C . CYS A 1 105 ? -1.333 9.431 14.241 1.00 87.69 105 CYS A C 1
ATOM 866 O O . CYS A 1 105 ? -1.704 8.835 13.226 1.00 87.69 105 CYS A O 1
ATOM 868 N N . CYS A 1 106 ? -1.495 10.741 14.402 1.00 82.00 106 CYS A N 1
ATOM 869 C CA . CYS A 1 106 ? -1.834 11.637 13.312 1.00 82.00 106 CYS A CA 1
ATOM 870 C C . CYS A 1 106 ? -0.540 12.110 12.617 1.00 82.00 106 CYS A C 1
ATOM 872 O O . CYS A 1 106 ? 0.229 12.874 13.213 1.00 82.00 106 CYS A O 1
ATOM 874 N N . PRO A 1 107 ? -0.279 11.725 11.353 1.00 71.06 107 PRO A N 1
ATOM 875 C CA . PRO A 1 107 ? 0.863 12.237 10.608 1.00 71.06 107 PRO A CA 1
ATOM 876 C C . PRO A 1 107 ? 0.698 13.736 10.311 1.00 71.06 107 PRO A C 1
ATOM 878 O O . PRO A 1 107 ? -0.415 14.237 10.114 1.00 71.06 107 PRO A O 1
ATOM 881 N N . THR A 1 108 ? 1.823 14.449 10.200 1.00 63.34 108 THR A N 1
ATOM 882 C CA . THR A 1 108 ? 1.869 15.888 9.865 1.00 63.34 108 THR A CA 1
ATOM 883 C C . THR A 1 108 ? 1.204 16.194 8.518 1.00 63.34 108 THR A C 1
ATOM 885 O O . THR A 1 108 ? 0.616 17.256 8.319 1.00 63.34 108 THR A O 1
ATOM 888 N N . HIS A 1 109 ? 1.301 15.253 7.576 1.00 58.50 109 HIS A N 1
ATOM 889 C CA . HIS A 1 109 ? 0.745 15.349 6.229 1.00 58.50 109 HIS A CA 1
ATOM 890 C C . HIS A 1 109 ? -0.089 14.097 5.929 1.00 58.50 109 HIS A C 1
ATOM 892 O O . HIS A 1 109 ? 0.437 13.149 5.338 1.00 58.50 109 HIS A O 1
ATOM 898 N N . PRO A 1 110 ? -1.362 14.051 6.362 1.00 54.28 110 PRO A N 1
ATOM 899 C CA . PRO A 1 110 ? -2.207 12.882 6.161 1.00 54.28 110 PRO A CA 1
ATOM 900 C C . PRO A 1 110 ? -2.429 12.610 4.670 1.00 54.28 110 PRO A C 1
ATOM 902 O O . PRO A 1 110 ? -2.635 13.521 3.866 1.00 54.28 110 PRO A O 1
ATOM 905 N N . TYR A 1 111 ? -2.345 11.330 4.305 1.00 50.88 111 TYR A N 1
ATOM 906 C CA . TYR A 1 111 ? -2.525 10.846 2.935 1.00 50.88 111 TYR A CA 1
ATOM 907 C C . TYR A 1 111 ? -4.010 10.627 2.613 1.00 50.88 111 TYR A C 1
ATOM 909 O O . TYR A 1 111 ? -4.374 10.562 1.446 1.00 50.88 111 TYR A O 1
ATOM 917 N N . THR A 1 112 ? -4.878 10.575 3.621 1.00 55.97 112 THR A N 1
ATOM 918 C CA . THR A 1 112 ? -6.317 10.341 3.467 1.00 55.97 112 THR A CA 1
ATOM 919 C C . THR A 1 112 ? -7.099 11.322 4.352 1.00 55.97 112 THR A C 1
ATOM 921 O O . THR A 1 112 ? -6.520 11.851 5.308 1.00 55.97 112 THR A O 1
ATOM 924 N N . PRO A 1 113 ? -8.383 11.605 4.052 1.00 48.94 113 PRO A N 1
ATOM 925 C CA . PRO A 1 113 ? -9.234 12.512 4.833 1.00 48.94 113 PRO A CA 1
ATOM 926 C C . PRO A 1 113 ? -9.235 12.304 6.357 1.00 48.94 113 PRO A C 1
ATOM 928 O O . PRO A 1 113 ? -9.366 13.260 7.113 1.00 48.94 113 PRO A O 1
ATOM 931 N N . ALA A 1 114 ? -9.017 11.067 6.801 1.00 58.00 114 ALA A N 1
ATOM 932 C CA . ALA A 1 114 ? -8.942 10.657 8.201 1.00 58.00 114 ALA A CA 1
ATOM 933 C C . ALA A 1 114 ? -7.604 9.980 8.545 1.00 58.00 114 ALA A C 1
ATOM 935 O O . ALA A 1 114 ? -7.530 9.195 9.484 1.00 58.00 114 ALA A O 1
ATOM 936 N N . GLY A 1 115 ? -6.563 10.220 7.742 1.00 67.94 115 GLY A N 1
ATOM 937 C CA . GLY A 1 115 ? -5.381 9.365 7.707 1.00 67.94 115 GLY A CA 1
ATOM 938 C C . GLY A 1 115 ? -4.653 9.325 9.033 1.00 67.94 115 GLY A C 1
ATOM 939 O O . GLY A 1 115 ? -3.975 10.290 9.388 1.00 67.94 115 GLY A O 1
ATOM 940 N N . LEU A 1 116 ? -4.768 8.193 9.718 1.00 80.94 116 LEU A N 1
ATOM 941 C CA . LEU A 1 116 ? -3.892 7.821 10.815 1.00 80.94 116 LEU A CA 1
ATOM 942 C C . LEU A 1 116 ? -2.704 7.050 10.247 1.00 80.94 116 LEU A C 1
ATOM 944 O O . LEU A 1 116 ? -2.686 6.615 9.092 1.00 80.94 116 LEU A O 1
ATOM 948 N N . MET A 1 117 ? -1.684 6.897 11.069 1.00 87.00 117 MET A N 1
ATOM 949 C CA . MET A 1 117 ? -0.563 6.031 10.766 1.00 87.00 117 MET A CA 1
ATOM 950 C C . MET A 1 117 ? -0.311 5.124 11.957 1.00 87.00 117 MET A C 1
ATOM 952 O O . MET A 1 117 ? -0.413 5.573 13.098 1.00 87.00 117 MET A O 1
ATOM 956 N N . ILE A 1 118 ? 0.033 3.873 11.676 1.00 91.19 118 ILE A N 1
ATOM 957 C CA . ILE A 1 118 ? 0.522 2.934 12.679 1.00 91.19 118 ILE A CA 1
ATOM 958 C C . ILE A 1 118 ? 1.990 2.629 12.418 1.00 91.19 118 ILE A C 1
ATOM 960 O O . ILE A 1 118 ? 2.400 2.551 11.261 1.00 91.19 118 ILE A O 1
ATOM 964 N N . TYR A 1 119 ? 2.795 2.471 13.461 1.00 91.12 119 TYR A N 1
ATOM 965 C CA . TYR A 1 119 ? 4.199 2.071 13.334 1.00 91.12 119 TYR A CA 1
ATOM 966 C C . TYR A 1 119 ? 4.689 1.368 14.605 1.00 91.12 119 TYR A C 1
ATOM 968 O O . TYR A 1 119 ? 4.117 1.542 15.681 1.00 91.12 119 TYR A O 1
ATOM 976 N N . LEU A 1 120 ? 5.762 0.580 14.495 1.00 91.94 120 LEU A N 1
ATOM 977 C CA . LEU A 1 120 ? 6.321 -0.134 15.647 1.00 91.94 120 LEU A CA 1
ATOM 978 C C . LEU A 1 120 ? 6.915 0.828 16.695 1.00 91.94 120 LEU A C 1
ATOM 980 O O . LEU A 1 120 ? 7.679 1.746 16.370 1.00 91.94 120 LEU A O 1
ATOM 984 N N . LYS A 1 121 ? 6.650 0.566 17.976 1.00 91.19 121 LYS A N 1
ATOM 985 C CA . LYS A 1 121 ? 7.249 1.281 19.118 1.00 91.19 121 LYS A CA 1
ATOM 986 C C . LYS A 1 121 ? 8.775 1.189 19.084 1.00 91.19 121 LYS A C 1
ATOM 988 O O . LYS A 1 121 ? 9.461 2.205 18.971 1.00 91.19 121 LYS A O 1
ATOM 993 N N . ASN A 1 122 ? 9.300 -0.033 18.994 1.00 88.62 122 ASN A N 1
ATOM 994 C CA . ASN A 1 122 ? 10.744 -0.321 19.010 1.00 88.62 122 ASN A CA 1
ATOM 995 C C . ASN A 1 122 ? 11.388 -0.266 17.616 1.00 88.62 122 ASN A C 1
ATOM 997 O O . ASN A 1 122 ? 12.418 -0.881 17.346 1.00 88.62 122 ASN A O 1
ATOM 1001 N N . ARG A 1 123 ? 10.793 0.488 16.689 1.00 86.81 123 ARG A N 1
ATOM 1002 C CA . ARG A 1 123 ? 11.228 0.565 15.287 1.00 86.81 123 ARG A CA 1
ATOM 1003 C C . ARG A 1 123 ? 12.677 1.013 15.075 1.00 86.81 123 ARG A C 1
ATOM 1005 O O . ARG A 1 123 ? 13.246 0.721 14.027 1.00 86.81 123 ARG A O 1
ATOM 1012 N N . LYS A 1 124 ? 13.246 1.761 16.030 1.00 83.69 124 LYS A N 1
ATOM 1013 C CA . LYS A 1 124 ? 14.650 2.196 16.001 1.00 83.69 124 LYS A CA 1
ATOM 1014 C C . LYS A 1 124 ? 15.617 1.029 16.201 1.00 83.69 124 LYS A C 1
ATOM 1016 O O . LYS A 1 124 ? 16.722 1.109 15.696 1.00 83.69 124 LYS A O 1
ATOM 1021 N N . GLU A 1 125 ? 15.193 -0.006 16.920 1.00 86.38 125 GLU A N 1
ATOM 1022 C CA . GLU A 1 125 ? 16.012 -1.166 17.284 1.00 86.38 125 GLU A CA 1
ATOM 1023 C C . GLU A 1 125 ? 15.778 -2.336 16.327 1.00 86.38 125 GLU A C 1
ATOM 1025 O O . GLU A 1 125 ? 16.713 -3.031 15.943 1.00 86.38 125 GLU A O 1
ATOM 1030 N N . LEU A 1 126 ? 14.519 -2.554 15.932 1.00 85.94 126 LEU A N 1
ATOM 1031 C CA . LEU A 1 126 ? 14.128 -3.728 15.154 1.00 85.94 126 LEU A CA 1
ATOM 1032 C C . LEU A 1 126 ? 14.472 -3.621 13.667 1.00 85.94 126 LEU A C 1
ATOM 1034 O O . LEU A 1 126 ? 14.678 -4.645 13.026 1.00 85.94 126 LEU A O 1
ATOM 1038 N N . HIS A 1 127 ? 14.492 -2.407 13.106 1.00 84.62 127 HIS A N 1
ATOM 1039 C CA . HIS A 1 127 ? 14.746 -2.174 11.676 1.00 84.62 127 HIS A CA 1
ATOM 1040 C C . HIS A 1 127 ? 13.869 -3.014 10.719 1.00 84.62 127 HIS A C 1
ATOM 1042 O O . HIS A 1 127 ? 14.249 -3.268 9.579 1.00 84.62 127 HIS A O 1
ATOM 1048 N N . ILE A 1 128 ? 12.684 -3.440 11.171 1.00 88.00 128 ILE A N 1
ATOM 1049 C CA . ILE A 1 128 ? 11.726 -4.187 10.351 1.00 88.00 128 ILE A CA 1
ATOM 1050 C C . ILE A 1 128 ? 11.093 -3.234 9.339 1.00 88.00 128 ILE A C 1
ATOM 1052 O O . ILE A 1 128 ? 10.586 -2.181 9.728 1.00 88.00 128 ILE A O 1
ATOM 1056 N N . GLU A 1 129 ? 11.093 -3.614 8.061 1.00 86.69 129 GLU A N 1
ATOM 1057 C CA . GLU A 1 129 ? 10.528 -2.817 6.959 1.00 86.69 129 GLU A CA 1
ATOM 1058 C C . GLU A 1 129 ? 9.251 -3.438 6.364 1.00 86.69 129 GLU A C 1
ATOM 1060 O O . GLU A 1 129 ? 8.432 -2.722 5.789 1.00 86.69 129 GLU A O 1
ATOM 1065 N N . ASN A 1 130 ? 9.058 -4.754 6.506 1.00 90.12 130 ASN A N 1
ATOM 1066 C CA . ASN A 1 130 ? 8.038 -5.516 5.780 1.00 90.12 130 ASN A CA 1
ATOM 1067 C C . ASN A 1 130 ? 7.168 -6.349 6.733 1.00 90.12 130 ASN A C 1
ATOM 1069 O O . ASN A 1 130 ? 7.652 -6.821 7.761 1.00 90.12 130 ASN A O 1
ATOM 1073 N N . LEU A 1 131 ? 5.893 -6.564 6.384 1.00 93.56 131 LEU A N 1
ATOM 1074 C CA . LEU A 1 131 ? 4.943 -7.287 7.243 1.00 93.56 131 LEU A CA 1
ATOM 1075 C C . LEU A 1 131 ? 5.374 -8.731 7.527 1.00 93.56 131 LEU A C 1
ATOM 1077 O O . LEU A 1 131 ? 5.204 -9.198 8.645 1.00 93.56 131 LEU A O 1
ATOM 1081 N N . GLN A 1 132 ? 5.956 -9.432 6.550 1.00 93.75 132 GLN A N 1
ATOM 1082 C CA . GLN A 1 132 ? 6.399 -10.820 6.735 1.00 93.75 132 GLN A CA 1
ATOM 1083 C C . GLN A 1 132 ? 7.601 -10.978 7.677 1.00 93.75 132 GLN A C 1
ATOM 1085 O O . GLN A 1 132 ? 7.940 -12.102 8.036 1.00 93.75 132 GLN A O 1
ATOM 1090 N N . ASP A 1 133 ? 8.271 -9.874 8.020 1.00 92.94 133 ASP A N 1
ATOM 1091 C CA . ASP A 1 133 ? 9.428 -9.868 8.917 1.00 92.94 133 ASP A CA 1
ATOM 1092 C C . ASP A 1 133 ? 8.998 -9.637 10.387 1.00 92.94 133 ASP A C 1
ATOM 1094 O O . ASP A 1 133 ? 9.840 -9.616 11.286 1.00 92.94 133 ASP A O 1
ATOM 1098 N N . LEU A 1 134 ? 7.695 -9.453 10.643 1.00 95.69 134 LEU A N 1
ATOM 1099 C CA . LEU A 1 134 ? 7.122 -9.318 11.982 1.00 95.69 134 LEU A CA 1
ATOM 1100 C C . LEU A 1 134 ? 7.073 -10.657 12.728 1.00 95.69 134 LEU A C 1
ATOM 1102 O O . LEU A 1 134 ? 6.979 -11.734 12.136 1.00 95.69 134 LEU A O 1
ATOM 1106 N N . SER A 1 135 ? 7.058 -10.587 14.061 1.00 96.69 135 SER A N 1
ATOM 1107 C CA . SER A 1 135 ? 6.614 -11.726 14.867 1.00 96.69 135 SER A CA 1
ATOM 1108 C C . SER A 1 135 ? 5.108 -11.958 14.689 1.00 96.69 135 SER A C 1
ATOM 1110 O O . SER A 1 135 ? 4.361 -11.043 14.337 1.00 96.69 135 SER A O 1
ATOM 1112 N N . GLN A 1 136 ? 4.640 -13.173 14.990 1.00 96.62 136 GLN A N 1
ATOM 1113 C CA . GLN A 1 136 ? 3.204 -13.461 14.981 1.00 96.62 136 GLN A CA 1
ATOM 1114 C C . GLN A 1 136 ? 2.435 -12.516 15.918 1.00 96.62 136 GLN A C 1
ATOM 1116 O O . GLN A 1 136 ? 1.411 -11.980 15.519 1.00 96.62 136 GLN A O 1
ATOM 1121 N N . GLU A 1 137 ? 2.955 -12.253 17.121 1.00 97.19 137 GLU A N 1
ATOM 1122 C CA . GLU A 1 137 ? 2.332 -11.330 18.080 1.00 97.19 137 GLU A CA 1
ATOM 1123 C C . GLU A 1 137 ? 2.180 -9.918 17.499 1.00 97.19 137 GLU A C 1
ATOM 1125 O O . GLU A 1 137 ? 1.119 -9.311 17.606 1.00 97.19 137 GLU A O 1
ATOM 1130 N N . GLN A 1 138 ? 3.222 -9.406 16.838 1.00 97.38 138 GLN A N 1
ATOM 1131 C CA . GLN A 1 138 ? 3.175 -8.093 16.202 1.00 97.38 138 GLN A CA 1
ATOM 1132 C C . GLN A 1 138 ? 2.145 -8.047 15.072 1.00 97.38 138 GLN A C 1
ATOM 1134 O O . GLN A 1 138 ? 1.455 -7.040 14.937 1.00 97.38 138 GLN A O 1
ATOM 1139 N N . PHE A 1 139 ? 2.042 -9.105 14.266 1.00 97.50 139 PHE A N 1
ATOM 1140 C CA . PHE A 1 139 ? 1.070 -9.190 13.175 1.00 97.50 139 PHE A CA 1
ATOM 1141 C C . PHE A 1 139 ? -0.372 -9.297 13.697 1.00 97.50 139 PHE A C 1
ATOM 1143 O O . PHE A 1 139 ? -1.244 -8.543 13.265 1.00 97.50 139 PHE A O 1
ATOM 1150 N N . ASP A 1 140 ? -0.614 -10.182 14.666 1.00 97.00 140 ASP A N 1
ATOM 1151 C CA . ASP A 1 140 ? -1.929 -10.399 15.278 1.00 97.00 140 ASP A CA 1
ATOM 1152 C C . ASP A 1 140 ? -2.421 -9.144 16.017 1.00 97.00 140 ASP A C 1
ATOM 1154 O O . ASP A 1 140 ? -3.611 -8.825 15.994 1.00 97.00 140 ASP A O 1
ATOM 1158 N N . GLU A 1 141 ? -1.513 -8.361 16.605 1.00 97.44 141 GLU A N 1
ATOM 1159 C CA . GLU A 1 141 ? -1.871 -7.084 17.224 1.00 97.44 141 GLU A CA 1
ATOM 1160 C C . GLU A 1 141 ? -2.373 -6.052 16.197 1.00 97.44 141 GLU A C 1
ATOM 1162 O O . GLU A 1 141 ? -3.245 -5.254 16.533 1.00 97.44 141 GLU A O 1
ATOM 1167 N N . ILE A 1 142 ? -1.929 -6.093 14.929 1.00 96.69 142 ILE A N 1
ATOM 1168 C CA . ILE A 1 142 ? -2.508 -5.246 13.865 1.00 96.69 142 ILE A CA 1
ATOM 1169 C C . ILE A 1 142 ? -3.978 -5.614 13.630 1.00 96.69 142 ILE A C 1
ATOM 1171 O O . ILE A 1 142 ? -4.822 -4.725 13.519 1.00 96.69 142 ILE A O 1
ATOM 1175 N N . ILE A 1 143 ? -4.295 -6.913 13.582 1.00 95.81 143 ILE A N 1
ATOM 1176 C CA . ILE A 1 143 ? -5.673 -7.410 13.426 1.00 95.81 143 ILE A CA 1
ATOM 1177 C C . ILE A 1 143 ? -6.540 -6.899 14.584 1.00 95.81 143 ILE A C 1
ATOM 1179 O O . ILE A 1 143 ? -7.635 -6.378 14.356 1.00 95.81 143 ILE A O 1
ATOM 1183 N N . GLN A 1 144 ? -6.027 -6.983 15.816 1.00 96.12 144 GLN A N 1
ATOM 1184 C CA . GLN A 1 144 ? -6.719 -6.475 17.000 1.00 96.12 144 GLN A CA 1
ATOM 1185 C C . GLN A 1 144 ? -6.951 -4.959 16.924 1.00 96.12 144 GLN A C 1
ATOM 1187 O O . GLN A 1 144 ? -8.075 -4.508 17.133 1.00 96.12 144 GLN A O 1
ATOM 1192 N N . ILE A 1 145 ? -5.932 -4.180 16.541 1.00 95.88 145 ILE A N 1
ATOM 1193 C CA . ILE A 1 145 ? -6.042 -2.724 16.353 1.00 95.88 145 ILE A CA 1
ATOM 1194 C C . ILE A 1 145 ? -7.153 -2.382 15.360 1.00 95.88 145 ILE A C 1
ATOM 1196 O O . ILE A 1 145 ? -7.959 -1.489 15.612 1.00 95.88 145 ILE A O 1
ATOM 1200 N N . MET A 1 146 ? -7.205 -3.077 14.223 1.00 93.56 146 MET A N 1
ATOM 1201 C CA . MET A 1 146 ? -8.224 -2.837 13.201 1.00 93.56 146 MET A CA 1
ATOM 1202 C C . MET A 1 146 ? -9.635 -3.110 13.718 1.00 93.56 146 MET A C 1
ATOM 1204 O O . MET A 1 146 ? -10.544 -2.334 13.419 1.00 93.56 146 MET A O 1
ATOM 1208 N N . LYS A 1 147 ? -9.805 -4.175 14.507 1.00 94.31 147 LYS A N 1
ATOM 1209 C CA . LYS A 1 147 ? -11.084 -4.509 15.133 1.00 94.31 147 LYS A CA 1
ATOM 1210 C C . LYS A 1 147 ? -11.510 -3.447 16.140 1.00 94.31 147 LYS A C 1
ATOM 1212 O O . LYS A 1 147 ? -12.603 -2.911 16.020 1.00 94.31 147 LYS A O 1
ATOM 1217 N N . ASP A 1 148 ? -10.625 -3.082 17.064 1.00 93.94 148 ASP A N 1
ATOM 1218 C CA . ASP A 1 148 ? -10.914 -2.094 18.108 1.00 93.94 148 ASP A CA 1
ATOM 1219 C C . ASP A 1 148 ? -11.247 -0.720 17.512 1.00 93.94 148 ASP A C 1
ATOM 1221 O O . ASP A 1 148 ? -12.150 -0.023 17.978 1.00 93.94 148 ASP A O 1
ATOM 1225 N N . LEU A 1 149 ? -10.535 -0.329 16.450 1.00 91.88 149 LEU A N 1
ATOM 1226 C CA . LEU A 1 149 ? -10.824 0.896 15.711 1.00 91.88 149 LEU A CA 1
ATOM 1227 C C . LEU A 1 149 ? -12.172 0.834 15.003 1.00 91.88 149 LEU A C 1
ATOM 1229 O O . LEU A 1 149 ? -12.915 1.812 15.055 1.00 91.88 149 LEU A O 1
ATOM 1233 N N . TYR A 1 150 ? -12.487 -0.278 14.339 1.00 91.06 150 TYR A N 1
ATOM 1234 C CA . TYR A 1 150 ? -13.783 -0.453 13.696 1.00 91.06 150 TYR A CA 1
ATOM 1235 C C . TYR A 1 150 ? -14.918 -0.410 14.716 1.00 91.06 150 TYR A C 1
ATOM 1237 O O . TYR A 1 150 ? -15.847 0.372 14.539 1.00 91.06 150 TYR A O 1
ATOM 1245 N N . ASP A 1 151 ? -14.827 -1.189 15.793 1.00 92.12 151 ASP A N 1
ATOM 1246 C CA . ASP A 1 151 ? -15.854 -1.275 16.831 1.00 92.12 151 ASP A CA 1
ATOM 1247 C C . ASP A 1 151 ? -16.099 0.099 17.464 1.00 92.12 151 ASP A C 1
ATOM 1249 O O . ASP A 1 151 ? -17.242 0.502 17.666 1.00 92.12 151 ASP A O 1
ATOM 1253 N N . LYS A 1 152 ? -15.041 0.875 17.720 1.00 91.56 152 LYS A N 1
ATOM 1254 C CA . LYS A 1 152 ? -15.193 2.224 18.271 1.00 91.56 152 LYS A CA 1
ATOM 1255 C C . LYS A 1 152 ? -15.798 3.199 17.261 1.00 91.56 152 LYS A C 1
ATOM 1257 O O . LYS A 1 152 ? -16.769 3.892 17.555 1.00 91.56 152 LYS A O 1
ATOM 1262 N N . LEU A 1 153 ? -15.238 3.254 16.053 1.00 88.69 153 LEU A N 1
ATOM 1263 C CA . LEU A 1 153 ? -15.648 4.231 15.047 1.00 88.69 153 LEU A CA 1
ATOM 1264 C C . LEU A 1 153 ? -17.036 3.935 14.476 1.00 88.69 153 LEU A C 1
ATOM 1266 O O . LEU A 1 153 ? -17.797 4.869 14.276 1.00 88.69 153 LEU A O 1
ATOM 1270 N N . SER A 1 154 ? -17.398 2.676 14.240 1.00 87.56 154 SER A N 1
ATOM 1271 C CA . SER A 1 154 ? -18.731 2.311 13.734 1.00 87.56 154 SER A CA 1
ATOM 1272 C C . SER A 1 154 ? -19.862 2.666 14.708 1.00 87.56 154 SER A C 1
ATOM 1274 O O . SER A 1 154 ? -20.965 2.967 14.261 1.00 87.56 154 SER A O 1
ATOM 1276 N N . ASN A 1 155 ? -19.585 2.687 16.018 1.00 87.00 155 ASN A N 1
ATOM 1277 C CA . ASN A 1 155 ? -20.571 3.008 17.052 1.00 87.00 155 ASN A CA 1
ATOM 1278 C C . ASN A 1 155 ? -20.660 4.505 17.386 1.00 87.00 155 ASN A C 1
ATOM 1280 O O . ASN A 1 155 ? -21.738 4.992 17.722 1.00 87.00 155 ASN A O 1
ATOM 1284 N N . GLU A 1 156 ? -19.540 5.231 17.335 1.00 87.88 156 GLU A N 1
ATOM 1285 C CA . GLU A 1 156 ? -19.454 6.609 17.849 1.00 87.88 156 GLU A CA 1
ATOM 1286 C C . GLU A 1 156 ? -19.343 7.678 16.748 1.00 87.88 156 GLU A C 1
ATOM 1288 O O . GLU A 1 156 ? -19.547 8.865 17.007 1.00 87.88 156 GLU A O 1
ATOM 1293 N N . SER A 1 157 ? -19.014 7.286 15.516 1.00 82.81 157 SER A N 1
ATOM 1294 C CA . SER A 1 157 ? -18.862 8.211 14.392 1.00 82.81 157 SER A CA 1
ATOM 1295 C C . SER A 1 157 ? -20.208 8.672 13.840 1.00 82.81 157 SER A C 1
ATOM 1297 O O . SER A 1 157 ? -21.115 7.881 13.605 1.00 82.81 157 SER A O 1
ATOM 1299 N N . GLU A 1 158 ? -20.299 9.960 13.505 1.00 82.25 158 GLU A N 1
ATOM 1300 C CA . GLU A 1 158 ? -21.411 10.513 12.714 1.00 82.25 158 GLU A CA 1
ATOM 1301 C C . GLU A 1 158 ? -21.409 9.996 11.260 1.00 82.25 158 GLU A C 1
ATOM 1303 O O . GLU A 1 158 ? -22.401 10.110 10.541 1.00 82.25 158 GLU A O 1
ATOM 1308 N N . TYR A 1 159 ? -20.285 9.424 10.820 1.00 76.81 159 TYR A N 1
ATOM 1309 C CA . TYR A 1 159 ? -20.113 8.793 9.514 1.00 76.81 159 TYR A CA 1
ATOM 1310 C C . TYR A 1 159 ? -20.299 7.284 9.612 1.00 76.81 159 TYR A C 1
ATOM 1312 O O . TYR A 1 159 ? -19.767 6.657 10.526 1.00 76.81 159 TYR A O 1
ATOM 1320 N N . ASN A 1 160 ? -20.950 6.695 8.608 1.00 77.75 160 ASN A N 1
ATOM 1321 C CA . ASN A 1 160 ? -21.135 5.251 8.510 1.00 77.75 160 ASN A CA 1
ATOM 1322 C C . ASN A 1 160 ? -19.814 4.544 8.154 1.00 77.75 160 ASN A C 1
ATOM 1324 O O . ASN A 1 160 ? -19.481 4.372 6.976 1.00 77.75 160 ASN A O 1
ATOM 1328 N N . VAL A 1 161 ? -19.044 4.181 9.182 1.00 80.06 161 VAL A N 1
ATOM 1329 C CA . VAL A 1 161 ? -17.797 3.422 9.051 1.00 80.06 161 VAL A CA 1
ATOM 1330 C C . VAL A 1 161 ? -18.123 1.947 8.849 1.00 80.06 161 VAL A C 1
ATOM 1332 O O . VAL A 1 161 ? -18.697 1.294 9.710 1.00 80.06 161 VAL A O 1
ATOM 1335 N N . VAL A 1 162 ? -17.712 1.418 7.702 1.00 76.81 162 VAL A N 1
ATOM 1336 C CA . VAL A 1 162 ? -18.026 0.056 7.242 1.00 76.81 162 VAL A CA 1
ATOM 1337 C C . VAL A 1 162 ? -16.809 -0.867 7.218 1.00 76.81 162 VAL A C 1
ATOM 1339 O O . VAL A 1 162 ? -16.943 -2.056 6.946 1.00 76.81 162 VAL A O 1
ATOM 1342 N N . GLY A 1 163 ? -15.625 -0.338 7.524 1.00 81.12 163 GLY A N 1
ATOM 1343 C CA . GLY A 1 163 ? -14.400 -1.118 7.620 1.00 81.12 163 GLY A CA 1
ATOM 1344 C C . GLY A 1 163 ? -13.173 -0.271 7.934 1.00 81.12 163 GLY A C 1
ATOM 1345 O O . GLY A 1 163 ? -13.230 0.962 7.986 1.00 81.12 163 GLY A O 1
ATOM 1346 N N . ILE A 1 164 ? -12.048 -0.950 8.119 1.00 85.00 164 ILE A N 1
ATOM 1347 C CA . ILE A 1 164 ? -10.734 -0.351 8.343 1.00 85.00 164 ILE A CA 1
ATOM 1348 C C . ILE A 1 164 ? -9.758 -0.989 7.369 1.00 85.00 164 ILE A C 1
ATOM 1350 O O . ILE A 1 164 ? -9.690 -2.210 7.249 1.00 85.00 164 ILE A O 1
ATOM 1354 N N . ASN A 1 165 ? -8.971 -0.163 6.697 1.00 83.62 165 ASN A N 1
ATOM 1355 C CA . ASN A 1 165 ? -7.899 -0.613 5.832 1.00 83.62 165 ASN A CA 1
ATOM 1356 C C . ASN A 1 165 ? -6.564 -0.049 6.319 1.00 83.62 165 ASN A C 1
ATOM 1358 O O . ASN A 1 165 ? -6.500 1.084 6.791 1.00 83.62 165 ASN A O 1
ATOM 1362 N N . ILE A 1 166 ? -5.494 -0.829 6.207 1.00 86.56 166 ILE A N 1
ATOM 1363 C CA . ILE A 1 166 ? -4.137 -0.396 6.528 1.00 86.56 166 ILE A CA 1
ATOM 1364 C C . ILE A 1 166 ? -3.226 -0.738 5.354 1.00 86.56 166 ILE A C 1
ATOM 1366 O O . ILE A 1 166 ? -3.021 -1.905 5.027 1.00 86.56 166 ILE A O 1
ATOM 1370 N N . LEU A 1 167 ? -2.672 0.300 4.730 1.00 84.12 167 LEU A N 1
ATOM 1371 C CA . LEU A 1 167 ? -1.756 0.202 3.600 1.00 84.12 167 LEU A CA 1
ATOM 1372 C C . LEU A 1 167 ? -0.297 0.228 4.057 1.00 84.12 167 LEU A C 1
ATOM 1374 O O . LEU A 1 167 ? 0.178 1.239 4.581 1.00 84.12 167 LEU A O 1
ATOM 1378 N N . PHE A 1 168 ? 0.436 -0.833 3.743 1.00 84.88 168 PHE A N 1
ATOM 1379 C CA . PHE A 1 168 ? 1.882 -0.935 3.890 1.00 84.88 168 PHE A CA 1
ATOM 1380 C C . PHE A 1 168 ? 2.554 -0.848 2.516 1.00 84.88 168 PHE A C 1
ATOM 1382 O O . PHE A 1 168 ? 2.280 -1.632 1.607 1.00 84.88 168 PHE A O 1
ATOM 1389 N N . ASN A 1 169 ? 3.453 0.124 2.356 1.00 79.38 169 ASN A N 1
ATOM 1390 C CA . ASN A 1 169 ? 4.226 0.310 1.126 1.00 79.38 169 ASN A CA 1
ATOM 1391 C C . ASN A 1 169 ? 5.541 -0.477 1.207 1.00 79.38 169 ASN A C 1
ATOM 1393 O O . ASN A 1 169 ? 6.581 0.080 1.566 1.00 79.38 169 ASN A O 1
ATOM 1397 N N . GLN A 1 170 ? 5.501 -1.758 0.856 1.00 81.88 170 GLN A N 1
ATOM 1398 C CA . GLN A 1 170 ? 6.643 -2.671 0.938 1.00 81.88 170 GLN A CA 1
ATOM 1399 C C . GLN A 1 170 ? 7.463 -2.661 -0.356 1.00 81.88 170 GLN A C 1
ATOM 1401 O O . GLN A 1 170 ? 6.990 -2.210 -1.400 1.00 81.88 170 GLN A O 1
ATOM 1406 N N . ILE A 1 171 ? 8.732 -3.087 -0.311 1.00 74.75 171 ILE A N 1
ATOM 1407 C CA . ILE A 1 171 ? 9.698 -3.029 -1.442 1.00 74.75 171 ILE A CA 1
ATOM 1408 C C . ILE A 1 171 ? 10.024 -1.592 -1.917 1.00 74.75 171 ILE A C 1
ATOM 1410 O O . ILE A 1 171 ? 11.022 -1.363 -2.609 1.00 74.75 171 ILE A O 1
ATOM 1414 N N . SER A 1 172 ? 9.217 -0.605 -1.518 1.00 62.16 172 SER A N 1
ATOM 1415 C CA . SER A 1 172 ? 9.358 0.785 -1.906 1.00 62.16 172 SER A CA 1
ATOM 1416 C C . SER A 1 172 ? 10.692 1.362 -1.441 1.00 62.16 172 SER A C 1
ATOM 1418 O O . SER A 1 172 ? 11.290 0.967 -0.444 1.00 62.16 172 SER A O 1
ATOM 1420 N N . LYS A 1 173 ? 11.188 2.328 -2.213 1.00 55.62 173 LYS A N 1
ATOM 1421 C CA . LYS A 1 173 ? 12.549 2.872 -2.121 1.00 55.62 173 LYS A CA 1
ATOM 1422 C C . LYS A 1 173 ? 12.870 3.646 -0.837 1.00 55.62 173 LYS A C 1
ATOM 1424 O O . LYS A 1 173 ? 13.928 4.273 -0.750 1.00 55.62 173 LYS A O 1
ATOM 1429 N N . SER A 1 174 ? 11.963 3.669 0.123 1.00 51.47 174 SER A N 1
ATOM 1430 C CA . SER A 1 174 ? 12.113 4.409 1.356 1.00 51.47 174 SER A CA 1
ATOM 1431 C C . SER A 1 174 ? 12.596 3.453 2.437 1.00 51.47 174 SER A C 1
ATOM 1433 O O . SER A 1 174 ? 11.839 2.589 2.860 1.00 51.47 174 SER A O 1
ATOM 1435 N N . GLN A 1 175 ? 13.852 3.631 2.863 1.00 52.84 175 GLN A N 1
ATOM 1436 C CA . GLN A 1 175 ? 14.304 3.179 4.177 1.00 52.84 175 GLN A CA 1
ATOM 1437 C C . GLN A 1 175 ? 13.321 3.748 5.181 1.00 52.84 175 GLN A C 1
ATOM 1439 O O . GLN A 1 175 ? 13.354 4.948 5.455 1.00 52.84 175 GLN A O 1
ATOM 1444 N N . LEU A 1 176 ? 12.381 2.939 5.619 1.00 67.31 176 LEU A N 1
ATOM 1445 C CA . LEU A 1 176 ? 11.365 3.308 6.573 1.00 67.31 176 LEU A CA 1
ATOM 1446 C C . LEU A 1 176 ? 11.158 2.064 7.400 1.00 67.31 176 LEU A C 1
ATOM 1448 O O . LEU A 1 176 ? 10.955 0.981 6.858 1.00 67.31 176 LEU A O 1
ATOM 1452 N N . CYS A 1 177 ? 11.162 2.244 8.712 1.00 81.69 177 CYS A N 1
ATOM 1453 C CA . CYS A 1 177 ? 10.529 1.257 9.554 1.00 81.69 177 CYS A CA 1
ATOM 1454 C C . CYS A 1 177 ? 9.126 0.981 9.022 1.00 81.69 177 CYS A C 1
ATOM 1456 O O . CYS A 1 177 ? 8.453 1.894 8.522 1.00 81.69 177 CYS A O 1
ATOM 1458 N N . ILE A 1 178 ? 8.682 -0.254 9.189 1.00 87.56 178 ILE A N 1
ATOM 1459 C CA . ILE A 1 178 ? 7.329 -0.653 8.871 1.00 87.56 178 ILE A CA 1
ATOM 1460 C C . ILE A 1 178 ? 6.342 0.327 9.506 1.00 87.56 178 ILE A C 1
ATOM 1462 O O . ILE A 1 178 ? 6.390 0.643 10.700 1.00 87.56 178 ILE A O 1
ATOM 1466 N N . HIS A 1 179 ? 5.478 0.857 8.654 1.00 87.94 179 HIS A N 1
ATOM 1467 C CA . HIS A 1 179 ? 4.388 1.725 9.040 1.00 87.94 179 HIS A CA 1
ATOM 1468 C C . HIS A 1 179 ? 3.228 1.489 8.084 1.00 87.94 179 HIS A C 1
ATOM 1470 O O . HIS A 1 179 ? 3.417 1.306 6.879 1.00 87.94 179 HIS A O 1
ATOM 1476 N N . GLY A 1 180 ? 2.034 1.481 8.653 1.00 86.44 180 GLY A N 1
ATOM 1477 C CA . GLY A 1 180 ? 0.789 1.348 7.927 1.00 86.44 180 GLY A CA 1
ATOM 1478 C C . GLY A 1 180 ? 0.095 2.697 7.847 1.00 86.44 180 GLY A C 1
ATOM 1479 O O . GLY A 1 180 ? -0.026 3.396 8.853 1.00 86.44 180 GLY A O 1
ATOM 1480 N N . HIS A 1 181 ? -0.377 3.073 6.666 1.00 82.69 181 HIS A N 1
ATOM 1481 C CA . HIS A 1 181 ? -1.317 4.176 6.515 1.00 82.69 181 HIS A CA 1
ATOM 1482 C C . HIS A 1 181 ? -2.720 3.644 6.746 1.00 82.69 181 HIS A C 1
ATOM 1484 O O . HIS A 1 181 ? -3.187 2.800 5.987 1.00 82.69 181 HIS A O 1
ATOM 1490 N N . LEU A 1 182 ? -3.373 4.126 7.794 1.00 82.69 182 LEU A N 1
ATOM 1491 C CA . LEU A 1 182 ? -4.701 3.672 8.152 1.00 82.69 182 LEU A CA 1
ATOM 1492 C C . LEU A 1 182 ? -5.763 4.521 7.462 1.00 82.69 182 LEU A C 1
ATOM 1494 O O . LEU A 1 182 ? -5.711 5.756 7.450 1.00 82.69 182 LEU A O 1
ATOM 1498 N N . GLU A 1 183 ? -6.739 3.830 6.897 1.00 77.62 183 GLU A N 1
ATOM 1499 C CA . GLU A 1 183 ? -7.788 4.378 6.062 1.00 77.62 183 GLU A CA 1
ATOM 1500 C C . GLU A 1 183 ? -9.135 3.860 6.569 1.00 77.62 183 GLU A C 1
ATOM 1502 O O . GLU A 1 183 ? -9.457 2.675 6.472 1.00 77.62 183 GLU A O 1
ATOM 1507 N N . THR A 1 184 ? -9.930 4.762 7.136 1.00 77.00 184 THR A N 1
ATOM 1508 C CA . THR A 1 184 ? -11.301 4.463 7.548 1.00 77.00 184 THR A CA 1
ATOM 1509 C C . THR A 1 184 ? -12.172 4.289 6.308 1.00 77.00 184 THR A C 1
ATOM 1511 O O . THR A 1 184 ? -12.260 5.209 5.493 1.00 77.00 184 THR A O 1
ATOM 1514 N N . MET A 1 185 ? -12.820 3.131 6.157 1.00 77.50 185 MET A N 1
ATOM 1515 C CA . MET A 1 185 ? -13.748 2.863 5.057 1.00 77.50 185 MET A CA 1
ATOM 1516 C C . MET A 1 185 ? -15.120 3.423 5.431 1.00 77.50 185 MET A C 1
ATOM 1518 O O . MET A 1 185 ? -15.750 2.938 6.366 1.00 77.50 185 MET A O 1
ATOM 1522 N N . ILE A 1 186 ? -15.569 4.457 4.721 1.00 73.31 186 ILE A N 1
ATOM 1523 C CA . ILE A 1 186 ? -16.829 5.162 4.984 1.00 73.31 186 ILE A CA 1
ATOM 1524 C C . ILE A 1 186 ? -17.779 4.905 3.814 1.00 73.31 186 ILE A C 1
ATOM 1526 O O . ILE A 1 186 ? -17.392 5.084 2.656 1.00 73.31 186 ILE A O 1
ATOM 1530 N N . ALA A 1 187 ? -19.007 4.484 4.109 1.00 73.50 187 ALA A N 1
ATOM 1531 C CA . ALA A 1 187 ? -20.040 4.310 3.093 1.00 73.50 187 ALA A CA 1
ATOM 1532 C C . ALA A 1 187 ? -20.453 5.659 2.485 1.00 73.50 187 ALA A C 1
ATOM 1534 O O . ALA A 1 187 ? -20.506 6.667 3.189 1.00 73.50 187 ALA A O 1
ATOM 1535 N N . ASP A 1 188 ? -20.787 5.663 1.189 1.00 67.69 188 ASP A N 1
ATOM 1536 C CA . ASP A 1 188 ? -21.290 6.848 0.471 1.00 67.69 188 ASP A CA 1
ATOM 1537 C C . ASP A 1 188 ? -20.369 8.085 0.574 1.00 67.69 188 ASP A C 1
ATOM 1539 O O . ASP A 1 188 ? -20.825 9.230 0.628 1.00 67.69 188 ASP A O 1
ATOM 1543 N N . ILE A 1 189 ? -19.050 7.872 0.628 1.00 67.12 189 ILE A N 1
ATOM 1544 C CA . ILE A 1 189 ? -18.084 8.953 0.862 1.00 67.12 189 ILE A CA 1
ATOM 1545 C C . ILE A 1 189 ? -18.119 10.060 -0.205 1.00 67.12 189 ILE A C 1
ATOM 1547 O O . ILE A 1 189 ? -17.822 11.221 0.083 1.00 67.12 189 ILE A O 1
ATOM 1551 N N . ASP A 1 190 ? -18.509 9.725 -1.432 1.00 62.81 190 ASP A N 1
ATOM 1552 C CA . ASP A 1 190 ? -18.710 10.666 -2.535 1.00 62.81 190 ASP A CA 1
ATOM 1553 C C . ASP A 1 190 ? -19.800 11.704 -2.217 1.00 62.81 190 ASP A C 1
ATOM 1555 O O . ASP A 1 190 ? -19.697 12.861 -2.626 1.00 62.81 190 ASP A O 1
ATOM 1559 N N . LYS A 1 191 ? -20.796 11.333 -1.402 1.00 69.19 191 LYS A N 1
ATOM 1560 C CA . LYS A 1 191 ? -21.876 12.227 -0.958 1.00 69.19 191 LYS A CA 1
ATOM 1561 C C . LYS A 1 191 ? -21.460 13.164 0.177 1.00 69.19 191 LYS A C 1
ATOM 1563 O O . LYS A 1 191 ? -22.190 14.105 0.476 1.00 69.19 191 LYS A O 1
ATOM 1568 N N . LEU A 1 192 ? -20.301 12.938 0.802 1.00 68.00 192 LEU A N 1
ATOM 1569 C CA . LEU A 1 192 ? -19.831 13.717 1.954 1.00 68.00 192 LEU A CA 1
ATOM 1570 C C . LEU A 1 192 ? -19.095 15.010 1.573 1.00 68.00 192 LEU A C 1
ATOM 1572 O O . LEU A 1 192 ? -18.608 15.716 2.454 1.00 68.00 192 LEU A O 1
ATOM 1576 N N . GLY A 1 193 ? -18.972 15.328 0.278 1.00 66.88 193 GLY A N 1
ATOM 1577 C CA . GLY A 1 193 ? -18.323 16.568 -0.163 1.00 66.88 193 GLY A CA 1
ATOM 1578 C C . GLY A 1 193 ? -16.852 16.664 0.267 1.00 66.88 193 GLY A C 1
ATOM 1579 O O . GLY A 1 193 ? -16.370 17.742 0.608 1.00 66.88 193 GLY A O 1
ATOM 1580 N N . LEU A 1 194 ? -16.145 15.527 0.298 1.00 63.84 194 LEU A N 1
ATOM 1581 C CA . LEU A 1 194 ? -14.729 15.427 0.689 1.00 63.84 194 LEU A CA 1
ATOM 1582 C C . LEU A 1 194 ? -13.766 15.523 -0.513 1.00 63.84 194 LEU A C 1
ATOM 1584 O O . LEU A 1 194 ? -12.573 15.246 -0.380 1.00 63.84 194 LEU A O 1
ATOM 1588 N N . GLY A 1 195 ? -14.271 15.871 -1.702 1.00 57.44 195 GLY A N 1
ATOM 1589 C CA . GLY A 1 195 ? -13.495 15.823 -2.946 1.00 57.44 195 GLY A CA 1
ATOM 1590 C C . GLY A 1 195 ? -13.107 14.391 -3.332 1.00 57.44 195 GLY A C 1
ATOM 1591 O O . GLY A 1 195 ? -11.973 14.144 -3.752 1.00 57.44 195 GLY A O 1
ATOM 1592 N N . CYS A 1 196 ? -14.026 13.446 -3.110 1.00 57.50 196 CYS A N 1
ATOM 1593 C CA . CYS A 1 196 ? -13.859 12.039 -3.449 1.00 57.50 196 CYS A CA 1
ATOM 1594 C C . CYS A 1 196 ? -14.714 11.676 -4.668 1.00 57.50 196 CYS A C 1
ATOM 1596 O O . CYS A 1 196 ? -15.852 12.117 -4.792 1.00 57.50 196 CYS A O 1
ATOM 1598 N N . GLU A 1 197 ? -14.142 10.893 -5.579 1.00 50.62 197 GLU A N 1
ATOM 1599 C CA . GLU A 1 197 ? -14.767 10.459 -6.828 1.00 50.62 197 GLU A CA 1
ATOM 1600 C C . GLU A 1 197 ? -14.607 8.953 -6.973 1.00 50.62 197 GLU A C 1
ATOM 1602 O O . GLU A 1 197 ? -13.531 8.420 -6.728 1.00 50.62 197 GLU A O 1
ATOM 1607 N N . ILE A 1 198 ? -15.631 8.261 -7.459 1.00 50.34 198 ILE A N 1
ATOM 1608 C CA . ILE A 1 198 ? -15.498 6.851 -7.827 1.00 50.34 198 ILE A CA 1
ATOM 1609 C C . ILE A 1 198 ? -14.735 6.770 -9.157 1.00 50.34 198 ILE A C 1
ATOM 1611 O O . ILE A 1 198 ? -15.036 7.500 -10.105 1.00 50.34 198 ILE A O 1
ATOM 1615 N N . LYS A 1 199 ? -13.712 5.910 -9.226 1.00 48.03 199 LYS A N 1
ATOM 1616 C CA . LYS A 1 199 ? -12.964 5.636 -10.461 1.00 48.03 199 LYS A CA 1
ATOM 1617 C C . LYS A 1 199 ? -13.294 4.243 -10.967 1.00 48.03 199 LYS A C 1
ATOM 1619 O O . LYS A 1 199 ? -12.974 3.271 -10.299 1.00 48.03 199 LYS A O 1
ATOM 1624 N N . ASP A 1 200 ? -13.854 4.190 -12.170 1.00 42.28 200 ASP A N 1
ATOM 1625 C CA . ASP A 1 200 ? -14.375 2.965 -12.786 1.00 42.28 200 ASP A CA 1
ATOM 1626 C C . ASP A 1 200 ? -13.290 2.008 -13.309 1.00 42.28 200 ASP A C 1
ATOM 1628 O O . ASP A 1 200 ? -13.584 0.848 -13.575 1.00 42.28 200 ASP A O 1
ATOM 1632 N N . GLU A 1 201 ? -12.041 2.465 -13.456 1.00 47.56 201 GLU A N 1
ATOM 1633 C CA . GLU A 1 201 ? -10.950 1.686 -14.058 1.00 47.56 201 GLU A CA 1
ATOM 1634 C C . GLU A 1 201 ? -9.629 1.903 -13.301 1.00 47.56 201 GLU A C 1
ATOM 1636 O O . GLU A 1 201 ? -9.237 3.049 -13.039 1.00 47.56 201 GLU A O 1
ATOM 1641 N N . GLN A 1 202 ? -8.923 0.810 -12.980 1.00 47.66 202 GLN A N 1
ATOM 1642 C CA . GLN A 1 202 ? -7.546 0.825 -12.474 1.00 47.66 202 GLN A CA 1
ATOM 1643 C C . GLN A 1 202 ? -6.593 0.198 -13.506 1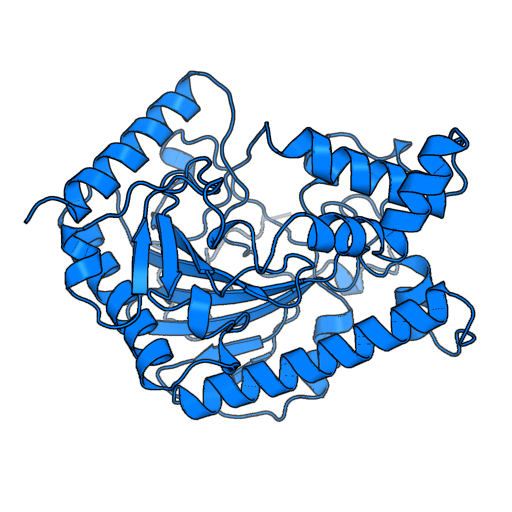.00 47.66 202 GLN A C 1
ATOM 1645 O O . GLN A 1 202 ? -6.960 -0.767 -14.176 1.00 47.66 202 GLN A O 1
ATOM 1650 N N . PRO A 1 203 ? -5.363 0.722 -13.635 1.00 48.41 203 PRO A N 1
ATOM 1651 C CA . PRO A 1 203 ? -4.288 0.022 -14.326 1.00 48.41 203 PRO A CA 1
ATOM 1652 C C . PRO A 1 203 ? -3.909 -1.222 -13.514 1.00 48.41 203 PRO A C 1
ATOM 1654 O O . PRO A 1 203 ? -3.798 -1.148 -12.289 1.00 48.41 203 PRO A O 1
ATOM 1657 N N . TYR A 1 204 ? -3.696 -2.348 -14.184 1.00 58.97 204 TYR A N 1
ATOM 1658 C CA . TYR A 1 204 ? -3.228 -3.573 -13.539 1.00 58.97 204 TYR A CA 1
ATOM 1659 C C . TYR A 1 204 ? -1.787 -3.847 -13.967 1.00 58.97 204 TYR A C 1
ATOM 1661 O O . TYR A 1 204 ? -1.349 -3.448 -15.047 1.00 58.97 204 TYR A O 1
ATOM 1669 N N . ASP A 1 205 ? -1.022 -4.524 -13.117 1.00 66.88 205 ASP A N 1
ATOM 1670 C CA . ASP A 1 205 ? 0.331 -4.916 -13.482 1.00 66.88 205 ASP A CA 1
ATOM 1671 C C . ASP A 1 205 ? 0.290 -6.222 -14.275 1.00 66.88 205 ASP A C 1
ATOM 1673 O O . ASP A 1 205 ? -0.084 -7.269 -13.750 1.00 66.88 205 ASP A O 1
ATOM 1677 N N . VAL A 1 206 ? 0.709 -6.193 -15.540 1.00 71.50 206 VAL A N 1
ATOM 1678 C CA . VAL A 1 206 ? 0.791 -7.401 -16.380 1.00 71.50 206 VAL A CA 1
ATOM 1679 C C . VAL A 1 206 ? 1.656 -8.491 -15.728 1.00 71.50 206 VAL A C 1
ATOM 1681 O O . VAL A 1 206 ? 1.380 -9.681 -15.897 1.00 71.50 206 VAL A O 1
ATOM 1684 N N . LEU A 1 207 ? 2.654 -8.119 -14.920 1.00 80.25 207 LEU A N 1
ATOM 1685 C CA . LEU A 1 207 ? 3.492 -9.064 -14.183 1.00 80.25 207 LEU A CA 1
ATOM 1686 C C . LEU A 1 207 ? 2.808 -9.650 -12.941 1.00 80.25 207 LEU A C 1
ATOM 1688 O O . LEU A 1 207 ? 3.315 -10.637 -12.410 1.00 80.25 207 LEU A O 1
ATOM 1692 N N . ALA A 1 208 ? 1.667 -9.117 -12.488 1.00 81.12 208 ALA A N 1
ATOM 1693 C CA . ALA A 1 208 ? 0.885 -9.724 -11.410 1.00 81.12 208 ALA A CA 1
ATOM 1694 C C . ALA A 1 208 ? 0.411 -11.131 -11.797 1.00 81.12 208 ALA A C 1
ATOM 1696 O O . ALA A 1 208 ? 0.540 -12.059 -11.006 1.00 81.12 208 ALA A O 1
ATOM 1697 N N . SER A 1 209 ? -0.027 -11.332 -13.045 1.00 78.19 209 SER A N 1
ATOM 1698 C CA . SER A 1 209 ? -0.405 -12.662 -13.548 1.00 78.19 209 SER A CA 1
ATOM 1699 C C . SER A 1 209 ? 0.745 -13.679 -13.436 1.00 78.19 209 SER A C 1
ATOM 1701 O O . SER A 1 209 ? 0.572 -14.764 -12.883 1.00 78.19 209 SER A O 1
ATOM 1703 N N . LEU A 1 210 ? 1.953 -13.280 -13.843 1.00 83.12 210 LEU A N 1
ATOM 1704 C CA . LEU A 1 210 ? 3.170 -14.094 -13.749 1.00 83.12 210 LEU A CA 1
ATOM 1705 C C . LEU A 1 210 ? 3.607 -14.354 -12.303 1.00 83.12 210 LEU A C 1
ATOM 1707 O O . LEU A 1 210 ? 4.222 -15.381 -12.006 1.00 83.12 210 LEU A O 1
ATOM 1711 N N . LEU A 1 211 ? 3.347 -13.414 -11.393 1.00 88.38 211 LEU A N 1
ATOM 1712 C CA . LEU A 1 211 ? 3.584 -13.611 -9.965 1.00 88.38 211 LEU A CA 1
ATOM 1713 C C . LEU A 1 211 ? 2.577 -14.606 -9.378 1.00 88.38 211 LEU A C 1
ATOM 1715 O O . LEU A 1 211 ? 2.974 -15.508 -8.639 1.00 88.38 211 LEU A O 1
ATOM 1719 N N . ASN A 1 212 ? 1.304 -14.497 -9.756 1.00 88.69 212 ASN A N 1
ATOM 1720 C CA . ASN A 1 212 ? 0.227 -15.373 -9.302 1.00 88.69 212 ASN A CA 1
ATOM 1721 C C . ASN A 1 212 ? 0.445 -16.832 -9.715 1.00 88.69 212 ASN A C 1
ATOM 1723 O O . ASN A 1 212 ? 0.208 -17.735 -8.912 1.00 88.69 212 ASN A O 1
ATOM 1727 N N . GLU A 1 213 ? 0.935 -17.077 -10.933 1.00 88.38 213 GLU A N 1
ATOM 1728 C CA . GLU A 1 213 ? 1.280 -18.422 -11.423 1.00 88.38 213 GLU A CA 1
ATOM 1729 C C . GLU A 1 213 ? 2.369 -19.107 -10.580 1.00 88.38 213 GLU A C 1
ATOM 1731 O O . GLU A 1 213 ? 2.428 -20.333 -10.508 1.00 88.38 213 GLU A O 1
ATOM 1736 N N . GLN A 1 214 ? 3.219 -18.333 -9.900 1.00 86.62 214 GLN A N 1
ATOM 1737 C CA . GLN A 1 214 ? 4.309 -18.856 -9.067 1.00 86.62 214 GLN A CA 1
ATOM 1738 C C . GLN A 1 214 ? 3.888 -19.183 -7.627 1.00 86.62 214 GLN A C 1
ATOM 1740 O O . GLN A 1 214 ? 4.702 -19.681 -6.833 1.00 86.62 214 GLN A O 1
ATOM 1745 N N . ILE A 1 215 ? 2.636 -18.902 -7.271 1.00 90.44 215 ILE A N 1
ATOM 1746 C CA . ILE A 1 215 ? 2.039 -19.277 -5.992 1.00 90.44 215 ILE A CA 1
ATOM 1747 C C . ILE A 1 215 ? 1.109 -20.465 -6.224 1.00 90.44 215 ILE A C 1
ATOM 1749 O O . ILE A 1 215 ? 0.344 -20.490 -7.180 1.00 90.44 215 ILE A O 1
ATOM 1753 N N . GLU A 1 216 ? 1.176 -21.472 -5.361 1.00 89.56 216 GLU A N 1
ATOM 1754 C CA . GLU A 1 216 ? 0.317 -22.653 -5.472 1.00 89.56 216 GLU A CA 1
ATOM 1755 C C . GLU A 1 216 ? -1.120 -22.315 -5.070 1.00 89.56 216 GLU A C 1
ATOM 1757 O O . GLU A 1 216 ? -1.344 -21.525 -4.149 1.00 89.56 216 GLU A O 1
ATOM 1762 N N . ASP A 1 217 ? -2.089 -22.912 -5.763 1.00 89.12 217 ASP A N 1
ATOM 1763 C CA . ASP A 1 217 ? -3.496 -22.781 -5.395 1.00 89.12 217 ASP A CA 1
ATOM 1764 C C . ASP A 1 217 ? -3.749 -23.415 -4.030 1.00 89.12 217 ASP A C 1
ATOM 1766 O O . ASP A 1 217 ? -3.253 -24.500 -3.715 1.00 89.12 217 ASP A O 1
ATOM 1770 N N . ARG A 1 218 ? -4.553 -22.738 -3.212 1.00 91.44 218 ARG A N 1
ATOM 1771 C CA . ARG A 1 218 ? -4.963 -23.243 -1.904 1.00 91.44 218 ARG A CA 1
ATOM 1772 C C . ARG A 1 218 ? -6.245 -22.577 -1.436 1.00 91.44 218 ARG A C 1
ATOM 1774 O O . ARG A 1 218 ? -6.572 -21.466 -1.841 1.00 91.44 218 ARG A O 1
ATOM 1781 N N . LYS A 1 219 ? -6.941 -23.243 -0.516 1.00 91.31 219 LYS A N 1
ATOM 1782 C CA . LYS A 1 219 ? -8.127 -22.679 0.132 1.00 91.31 219 LYS A CA 1
ATOM 1783 C C . LYS A 1 219 ? -7.766 -21.380 0.865 1.00 91.31 219 LYS A C 1
ATOM 1785 O O . LYS A 1 219 ? -6.774 -21.351 1.592 1.00 91.31 219 LYS A O 1
ATOM 1790 N N . GLY A 1 220 ? -8.585 -20.343 0.686 1.00 88.25 220 GLY A N 1
ATOM 1791 C CA . GLY A 1 220 ? -8.385 -19.026 1.297 1.00 88.25 220 GLY A CA 1
ATOM 1792 C C . GLY A 1 220 ? -7.381 -18.130 0.567 1.00 88.25 220 GLY A C 1
ATOM 1793 O O . GLY A 1 220 ? -7.124 -17.030 1.041 1.00 88.25 220 GLY A O 1
ATOM 1794 N N . LEU A 1 221 ? -6.830 -18.565 -0.572 1.00 91.69 221 LEU A N 1
ATOM 1795 C CA . LEU A 1 221 ? -6.023 -17.734 -1.463 1.00 91.69 221 LEU A CA 1
ATOM 1796 C C . LEU A 1 221 ? -6.787 -17.493 -2.767 1.00 91.69 221 LEU A C 1
ATOM 1798 O O . LEU A 1 221 ? -7.152 -18.442 -3.457 1.00 91.69 221 LEU A O 1
ATOM 1802 N N . TYR A 1 222 ? -6.957 -16.227 -3.125 1.00 87.75 222 TYR A N 1
ATOM 1803 C CA . TYR A 1 222 ? -7.591 -15.791 -4.365 1.00 87.75 222 TYR A CA 1
ATOM 1804 C C . TYR A 1 222 ? -6.549 -15.092 -5.231 1.00 87.75 222 TYR A C 1
ATOM 1806 O O . TYR A 1 222 ? -5.789 -14.255 -4.740 1.00 87.75 222 TYR A O 1
ATOM 1814 N N . LYS A 1 223 ? -6.490 -15.464 -6.509 1.00 85.75 223 LYS A N 1
ATOM 1815 C CA . LYS A 1 223 ? -5.586 -14.880 -7.502 1.00 85.75 223 LYS A CA 1
ATOM 1816 C C . LYS A 1 223 ? -6.415 -14.031 -8.449 1.00 85.75 223 LYS A C 1
ATOM 1818 O O . LYS A 1 223 ? -7.246 -14.565 -9.174 1.00 85.75 223 LYS A O 1
ATOM 1823 N N . GLU A 1 224 ? -6.150 -12.737 -8.456 1.00 76.56 224 GLU A N 1
ATOM 1824 C CA . GLU A 1 224 ? -6.856 -11.754 -9.273 1.00 76.56 224 GLU A CA 1
ATOM 1825 C C . GLU A 1 224 ? -5.889 -11.065 -10.231 1.00 76.56 224 GLU A C 1
ATOM 1827 O O . GLU A 1 224 ? -4.669 -11.210 -10.133 1.00 76.56 224 GLU A O 1
ATOM 1832 N N . LYS A 1 225 ? -6.415 -10.296 -11.183 1.00 70.88 225 LYS A N 1
ATOM 1833 C CA . LYS A 1 225 ? -5.575 -9.608 -12.176 1.00 70.88 225 LYS A CA 1
ATOM 1834 C C . LYS A 1 225 ? -4.639 -8.579 -11.541 1.00 70.88 225 LYS A C 1
ATOM 1836 O O . LYS A 1 225 ? -3.576 -8.303 -12.085 1.00 70.88 225 LYS A O 1
ATOM 1841 N N . GLU A 1 226 ? -5.029 -8.043 -10.393 1.00 69.12 226 GLU A N 1
ATOM 1842 C CA . GLU A 1 226 ? -4.308 -7.035 -9.626 1.00 69.12 226 GLU A CA 1
ATOM 1843 C C . GLU A 1 226 ? -3.249 -7.635 -8.691 1.00 69.12 226 GLU A C 1
ATOM 1845 O O . GLU A 1 226 ? -2.375 -6.906 -8.233 1.00 69.12 226 GLU A O 1
ATOM 1850 N N . GLY A 1 227 ? -3.310 -8.937 -8.388 1.00 81.31 227 GLY A N 1
ATOM 1851 C CA . GLY A 1 227 ? -2.421 -9.598 -7.430 1.00 81.31 227 GLY A CA 1
ATOM 1852 C C . GLY A 1 227 ? -3.097 -10.753 -6.694 1.00 81.31 227 GLY A C 1
ATOM 1853 O O . GLY A 1 227 ? -3.864 -11.506 -7.294 1.00 81.31 227 GLY A O 1
ATOM 1854 N N . ILE A 1 228 ? -2.826 -10.908 -5.394 1.00 87.19 228 ILE A N 1
ATOM 1855 C CA . ILE A 1 228 ? -3.433 -11.972 -4.574 1.00 87.19 228 ILE A CA 1
ATOM 1856 C C . ILE A 1 228 ? -4.158 -11.436 -3.340 1.00 87.19 228 ILE A C 1
ATOM 1858 O O . ILE A 1 228 ? -3.754 -10.433 -2.750 1.00 87.19 228 ILE A O 1
ATOM 1862 N N . ARG A 1 229 ? -5.204 -12.152 -2.918 1.00 89.50 229 ARG A N 1
ATOM 1863 C CA . ARG A 1 229 ? -5.931 -11.950 -1.657 1.00 89.50 229 ARG A CA 1
ATOM 1864 C C . ARG A 1 229 ? -5.830 -13.193 -0.789 1.00 89.50 229 ARG A C 1
ATOM 1866 O O . ARG A 1 229 ? -6.079 -14.297 -1.266 1.00 89.50 229 ARG A O 1
ATOM 1873 N N . ILE A 1 230 ? -5.539 -13.015 0.489 1.00 92.19 230 ILE A N 1
ATOM 1874 C CA . ILE A 1 230 ? -5.496 -14.076 1.492 1.00 92.19 230 ILE A CA 1
ATOM 1875 C C . ILE A 1 230 ? -6.610 -13.805 2.505 1.00 92.19 230 ILE A C 1
ATOM 1877 O O . ILE A 1 230 ? -6.650 -12.736 3.111 1.00 92.19 230 ILE A O 1
ATOM 1881 N N . ASP A 1 231 ? -7.518 -14.760 2.677 1.00 91.38 231 ASP A N 1
ATOM 1882 C CA . ASP A 1 231 ? -8.562 -14.734 3.702 1.00 91.38 231 ASP A CA 1
ATOM 1883 C C . ASP A 1 231 ? -7.988 -15.218 5.037 1.00 91.38 231 ASP A C 1
ATOM 1885 O O . ASP A 1 231 ? -7.676 -16.402 5.205 1.00 91.38 231 ASP A O 1
ATOM 1889 N N . LEU A 1 232 ? -7.854 -14.286 5.982 1.00 93.44 232 LEU A N 1
ATOM 1890 C CA . LEU A 1 232 ? -7.237 -14.531 7.286 1.00 93.44 232 LEU A CA 1
ATOM 1891 C C . LEU A 1 232 ? -8.153 -15.306 8.249 1.00 93.44 232 LEU A C 1
ATOM 1893 O O . LEU A 1 232 ? -7.711 -15.716 9.318 1.00 93.44 232 LEU A O 1
ATOM 1897 N N . SER A 1 233 ? -9.416 -15.556 7.879 1.00 89.94 233 SER A N 1
ATOM 1898 C CA . SER A 1 233 ? -10.282 -16.498 8.606 1.00 89.94 233 SER A CA 1
ATOM 1899 C C . SER A 1 233 ? -9.996 -17.963 8.251 1.00 89.94 233 SER A C 1
ATOM 1901 O O . SER A 1 233 ? -10.389 -18.872 8.983 1.00 89.94 233 SER A O 1
ATOM 1903 N N . ILE A 1 234 ? -9.306 -18.200 7.129 1.00 93.69 234 ILE A N 1
ATOM 1904 C CA . ILE A 1 234 ? -8.976 -19.534 6.610 1.00 93.69 234 ILE A CA 1
ATOM 1905 C C . ILE A 1 234 ? -7.475 -19.813 6.722 1.00 93.69 234 ILE A C 1
ATOM 1907 O O . ILE A 1 234 ? -7.082 -20.941 7.026 1.00 93.69 234 ILE A O 1
ATOM 1911 N N . VAL A 1 235 ? -6.642 -18.811 6.441 1.00 95.38 235 VAL A N 1
ATOM 1912 C CA . VAL A 1 235 ? -5.179 -18.901 6.462 1.00 95.38 235 VAL A CA 1
ATOM 1913 C C . VAL A 1 235 ? -4.662 -18.177 7.700 1.00 95.38 235 VAL A C 1
ATOM 1915 O O . VAL A 1 235 ? -4.884 -16.980 7.843 1.00 95.38 235 VAL A O 1
ATOM 1918 N N . ASP A 1 236 ? -3.963 -18.892 8.584 1.00 94.69 236 ASP A N 1
ATOM 1919 C CA . ASP A 1 236 ? -3.395 -18.292 9.795 1.00 94.69 236 ASP A CA 1
ATOM 1920 C C . ASP A 1 236 ? -2.287 -17.267 9.492 1.00 94.69 236 ASP A C 1
ATOM 1922 O O . ASP A 1 236 ? -1.698 -17.248 8.408 1.00 94.69 236 ASP A O 1
ATOM 1926 N N . SER A 1 237 ? -1.983 -16.420 10.477 1.00 95.62 237 SER A N 1
ATOM 1927 C CA . SER A 1 237 ? -1.035 -15.311 10.348 1.00 95.62 237 SER A CA 1
ATOM 1928 C C . SER A 1 237 ? 0.374 -15.744 9.947 1.00 95.62 237 SER A C 1
ATOM 1930 O O . SER A 1 237 ? 1.005 -15.086 9.118 1.00 95.62 237 SER A O 1
ATOM 1932 N N . ILE A 1 238 ? 0.879 -16.862 10.486 1.00 96.44 238 ILE A N 1
ATOM 1933 C CA . ILE A 1 238 ? 2.213 -17.369 10.134 1.00 96.44 238 ILE A CA 1
ATOM 1934 C C . ILE A 1 238 ? 2.236 -17.742 8.654 1.00 96.44 238 ILE A C 1
ATOM 1936 O O . ILE A 1 238 ? 3.166 -17.390 7.924 1.00 96.44 238 ILE A O 1
ATOM 1940 N N . GLU A 1 239 ? 1.223 -18.470 8.202 1.00 96.44 239 GLU A N 1
ATOM 1941 C CA . GLU A 1 239 ? 1.152 -18.927 6.826 1.00 96.44 239 GLU A CA 1
ATOM 1942 C C . GLU A 1 239 ? 0.887 -17.777 5.847 1.00 96.44 239 GLU A C 1
ATOM 1944 O O . GLU A 1 239 ? 1.514 -17.724 4.787 1.00 96.44 239 GLU A O 1
ATOM 1949 N N . ALA A 1 240 ? 0.051 -16.805 6.218 1.00 96.50 240 ALA A N 1
ATOM 1950 C CA . ALA A 1 240 ? -0.171 -15.588 5.443 1.00 96.50 240 ALA A CA 1
ATOM 1951 C C . ALA A 1 240 ? 1.133 -14.791 5.254 1.00 96.50 240 ALA A C 1
ATOM 1953 O O . ALA A 1 240 ? 1.468 -14.418 4.125 1.00 96.50 240 ALA A O 1
ATOM 1954 N N . MET A 1 241 ? 1.923 -14.611 6.322 1.00 96.94 241 MET A N 1
ATOM 1955 C CA . MET A 1 241 ? 3.243 -13.971 6.252 1.00 96.94 241 MET A CA 1
ATOM 1956 C C . MET A 1 241 ? 4.220 -14.747 5.356 1.00 96.94 241 MET A C 1
ATOM 1958 O O . MET A 1 241 ? 4.956 -14.134 4.580 1.00 96.94 241 MET A O 1
ATOM 1962 N N . LYS A 1 242 ? 4.204 -16.089 5.371 1.00 96.31 242 LYS A N 1
ATOM 1963 C CA . LYS A 1 242 ? 5.025 -16.893 4.442 1.00 96.31 242 LYS A CA 1
ATOM 1964 C C . LYS A 1 242 ? 4.617 -16.703 2.983 1.00 96.31 242 LYS A C 1
ATOM 1966 O O . LYS A 1 242 ? 5.496 -16.580 2.126 1.00 96.31 242 LYS A O 1
ATOM 1971 N N . ILE A 1 243 ? 3.314 -16.687 2.684 1.00 95.88 243 ILE A N 1
ATOM 1972 C CA . ILE A 1 243 ? 2.812 -16.453 1.320 1.00 95.88 243 ILE A CA 1
ATOM 1973 C C . ILE A 1 243 ? 3.257 -15.068 0.843 1.00 95.88 243 ILE A C 1
ATOM 1975 O O . ILE A 1 243 ? 3.824 -14.960 -0.247 1.00 95.88 243 ILE A O 1
ATOM 1979 N N . LEU A 1 244 ? 3.084 -14.040 1.681 1.00 94.88 244 LEU A N 1
ATOM 1980 C CA . LEU A 1 244 ? 3.559 -12.685 1.405 1.00 94.88 244 LEU A CA 1
ATOM 1981 C C . LEU A 1 244 ? 5.069 -12.664 1.128 1.00 94.88 244 LEU A C 1
ATOM 1983 O O . LEU A 1 244 ? 5.495 -12.163 0.088 1.00 94.88 244 LEU A O 1
ATOM 1987 N N . GLY A 1 245 ? 5.880 -13.278 1.993 1.00 94.19 245 GLY A N 1
ATOM 1988 C CA . GLY A 1 245 ? 7.332 -13.342 1.815 1.00 94.19 245 GLY A CA 1
ATOM 1989 C C . GLY A 1 245 ? 7.760 -14.048 0.523 1.00 94.19 245 GLY A C 1
ATOM 1990 O O . GLY A 1 245 ? 8.684 -13.591 -0.159 1.00 94.19 245 GLY A O 1
ATOM 1991 N N . LYS A 1 246 ? 7.065 -15.126 0.129 1.00 94.25 246 LYS A N 1
ATOM 1992 C CA . LYS A 1 246 ? 7.299 -15.807 -1.156 1.00 94.25 246 LYS A CA 1
ATOM 1993 C C . LYS A 1 246 ? 6.975 -14.881 -2.330 1.00 94.25 246 LYS A C 1
ATOM 1995 O O . LYS A 1 246 ? 7.803 -14.762 -3.235 1.00 94.25 246 LYS A O 1
ATOM 2000 N N . TYR A 1 247 ? 5.824 -14.209 -2.297 1.00 92.88 247 TYR A N 1
ATOM 2001 C CA . TYR A 1 247 ? 5.396 -13.277 -3.344 1.00 92.88 247 TYR A CA 1
ATOM 2002 C C . TYR A 1 247 ? 6.389 -12.114 -3.506 1.00 92.88 247 TYR A C 1
ATOM 2004 O O . TYR A 1 247 ? 6.867 -11.839 -4.609 1.00 92.88 247 TYR A O 1
ATOM 2012 N N . GLU A 1 248 ? 6.807 -11.500 -2.396 1.00 91.00 248 GLU A N 1
ATOM 2013 C CA . GLU A 1 248 ? 7.783 -10.407 -2.407 1.00 91.00 248 GLU A CA 1
ATOM 2014 C C . GLU A 1 248 ? 9.161 -10.826 -2.909 1.00 91.00 248 GLU A C 1
ATOM 2016 O O . GLU A 1 248 ? 9.809 -10.081 -3.646 1.00 91.00 248 GLU A O 1
ATOM 2021 N N . SER A 1 249 ? 9.635 -12.011 -2.522 1.00 91.69 249 SER A N 1
ATOM 2022 C CA . SER A 1 249 ? 10.920 -12.534 -2.989 1.00 91.69 249 SER A CA 1
ATOM 2023 C C . SER A 1 249 ? 10.938 -12.671 -4.514 1.00 91.69 249 SER A C 1
ATOM 2025 O O . SER A 1 249 ? 11.903 -12.265 -5.168 1.00 91.69 249 SER A O 1
ATOM 2027 N N . LYS A 1 250 ? 9.834 -13.150 -5.103 1.00 91.81 250 LYS A N 1
ATOM 2028 C CA . LYS A 1 250 ? 9.670 -13.235 -6.560 1.00 91.81 250 LYS A CA 1
ATOM 2029 C C . LYS A 1 250 ? 9.630 -11.865 -7.219 1.00 91.81 250 LYS A C 1
ATOM 2031 O O . LYS A 1 250 ? 10.349 -11.636 -8.190 1.00 91.81 250 LYS A O 1
ATOM 2036 N N . MET A 1 251 ? 8.890 -10.926 -6.643 1.00 90.06 251 MET A N 1
ATOM 2037 C CA . MET A 1 251 ? 8.880 -9.544 -7.114 1.00 90.06 251 MET A CA 1
ATOM 2038 C C . MET A 1 251 ? 10.281 -8.908 -7.081 1.00 90.06 251 MET A C 1
ATOM 2040 O O . MET A 1 251 ? 10.708 -8.308 -8.068 1.00 90.06 251 MET A O 1
ATOM 2044 N N . LYS A 1 252 ? 11.052 -9.091 -6.000 1.00 89.19 252 LYS A N 1
ATOM 2045 C CA . LYS A 1 252 ? 12.443 -8.604 -5.892 1.00 89.19 252 LYS A CA 1
ATOM 2046 C C . LYS A 1 252 ? 13.349 -9.199 -6.977 1.00 89.19 252 LYS A C 1
ATOM 2048 O O . LYS A 1 252 ? 14.181 -8.475 -7.526 1.00 89.19 252 LYS A O 1
ATOM 2053 N N . GLN A 1 253 ? 13.181 -10.480 -7.316 1.00 90.94 253 GLN A N 1
ATOM 2054 C CA . GLN A 1 253 ? 13.923 -11.134 -8.405 1.00 90.94 253 GLN A CA 1
ATOM 2055 C C . GLN A 1 253 ? 13.614 -10.498 -9.766 1.00 90.94 253 GLN A C 1
ATOM 2057 O O . GLN A 1 253 ? 14.543 -10.168 -10.503 1.00 90.94 253 GLN A O 1
ATOM 2062 N N . ILE A 1 254 ? 12.332 -10.262 -10.063 1.00 89.88 254 ILE A N 1
ATOM 2063 C CA . ILE A 1 254 ? 11.882 -9.604 -11.300 1.00 89.88 254 ILE A CA 1
ATOM 2064 C C . ILE A 1 254 ? 12.454 -8.185 -11.399 1.00 89.88 254 ILE A C 1
ATOM 2066 O O . ILE A 1 254 ? 13.036 -7.823 -12.421 1.00 89.88 254 ILE A O 1
ATOM 2070 N N . ILE A 1 255 ? 12.361 -7.397 -10.323 1.00 87.19 255 ILE A N 1
ATOM 2071 C CA . ILE A 1 255 ? 12.895 -6.027 -10.280 1.00 87.19 255 ILE A CA 1
ATOM 2072 C C . ILE A 1 255 ? 14.412 -6.023 -10.506 1.00 87.19 255 ILE A C 1
ATOM 2074 O O . ILE A 1 255 ? 14.929 -5.201 -11.263 1.00 87.19 255 ILE A O 1
ATOM 2078 N N . LEU A 1 256 ? 15.149 -6.928 -9.852 1.00 88.50 256 LEU A N 1
ATOM 2079 C CA . LEU A 1 256 ? 16.598 -7.027 -10.023 1.00 88.50 256 LEU A CA 1
ATOM 2080 C C . LEU A 1 256 ? 16.965 -7.379 -11.469 1.00 88.50 256 LEU A C 1
ATOM 2082 O O . LEU A 1 256 ? 17.879 -6.774 -12.026 1.00 88.50 256 LEU A O 1
ATOM 2086 N N . HIS A 1 257 ? 16.250 -8.330 -12.069 1.00 90.38 257 HIS A N 1
ATOM 2087 C CA . HIS A 1 257 ? 16.434 -8.721 -13.465 1.00 90.38 257 HIS A CA 1
ATOM 2088 C C . HIS A 1 257 ? 16.180 -7.549 -14.419 1.00 90.38 257 HIS A C 1
ATOM 2090 O O . HIS A 1 257 ? 17.058 -7.203 -15.211 1.00 90.38 257 HIS A O 1
ATOM 2096 N N . GLY A 1 258 ? 15.053 -6.848 -14.259 1.00 85.69 258 GLY A N 1
ATOM 2097 C CA . GLY A 1 258 ? 14.727 -5.662 -15.054 1.00 85.69 258 GLY A CA 1
ATOM 2098 C C . GLY A 1 258 ? 15.776 -4.553 -14.941 1.00 85.69 258 GLY A C 1
ATOM 2099 O O . GLY A 1 258 ? 16.174 -3.970 -15.949 1.00 85.69 258 GLY A O 1
ATOM 2100 N N . ARG A 1 259 ? 16.325 -4.315 -13.740 1.00 83.94 259 ARG A N 1
ATOM 2101 C CA . ARG A 1 259 ? 17.415 -3.340 -13.542 1.00 83.94 259 ARG A CA 1
ATOM 2102 C C . ARG A 1 259 ? 18.690 -3.719 -14.294 1.00 83.94 259 ARG A C 1
ATOM 2104 O O . ARG A 1 259 ? 19.344 -2.837 -14.844 1.00 83.94 259 ARG A O 1
ATOM 2111 N N . LYS A 1 260 ? 19.057 -5.003 -14.327 1.00 87.31 260 LYS A N 1
ATOM 2112 C CA . LYS A 1 260 ? 20.229 -5.474 -15.087 1.00 87.31 260 LYS A CA 1
ATOM 2113 C C . LYS A 1 260 ? 20.036 -5.289 -16.592 1.00 87.31 260 LYS A C 1
ATOM 2115 O O . LYS A 1 260 ? 20.969 -4.871 -17.276 1.00 87.31 260 LYS A O 1
ATOM 2120 N N . ILE A 1 261 ? 18.825 -5.540 -17.092 1.00 83.12 261 ILE A N 1
ATOM 2121 C CA . ILE A 1 261 ? 18.467 -5.303 -18.497 1.00 83.12 261 ILE A CA 1
ATOM 2122 C C . ILE A 1 261 ? 18.566 -3.810 -18.842 1.00 83.12 261 ILE A C 1
ATOM 2124 O O . ILE A 1 261 ? 19.236 -3.449 -19.807 1.00 83.12 261 ILE A O 1
ATOM 2128 N N . GLN A 1 262 ? 17.990 -2.925 -18.021 1.00 76.69 262 GLN A N 1
ATOM 2129 C CA . GLN A 1 262 ? 18.052 -1.471 -18.237 1.00 76.69 262 GLN A CA 1
ATOM 2130 C C . GLN A 1 262 ? 19.480 -0.902 -18.201 1.00 76.69 262 GLN A C 1
ATOM 2132 O O . GLN A 1 262 ? 19.767 0.088 -18.870 1.00 76.69 262 GLN A O 1
ATOM 2137 N N . LYS A 1 263 ? 20.392 -1.535 -17.452 1.00 79.56 263 LYS A N 1
ATOM 2138 C CA . LYS A 1 263 ? 21.822 -1.182 -17.421 1.00 79.56 263 LYS A CA 1
ATOM 2139 C C . LYS A 1 263 ? 22.631 -1.756 -18.590 1.00 79.56 263 LYS A C 1
ATOM 2141 O O . LYS A 1 263 ? 23.816 -1.457 -18.704 1.00 79.56 263 LYS A O 1
ATOM 2146 N N . GLY A 1 264 ? 22.023 -2.586 -19.439 1.00 82.69 264 GLY A N 1
ATOM 2147 C CA . GLY A 1 264 ? 22.712 -3.285 -20.525 1.00 82.69 264 GLY A CA 1
ATOM 2148 C C . GLY A 1 264 ? 23.637 -4.414 -20.056 1.00 82.69 264 GLY A C 1
ATOM 2149 O O . GLY A 1 264 ? 24.420 -4.924 -20.855 1.00 82.69 264 GLY A O 1
ATOM 2150 N N . GLU A 1 265 ? 23.555 -4.822 -18.784 1.00 90.88 265 GLU A N 1
ATOM 2151 C CA . GLU A 1 265 ? 24.316 -5.957 -18.238 1.00 90.88 265 GLU A CA 1
ATOM 2152 C C . GLU A 1 265 ? 23.794 -7.293 -18.792 1.00 90.88 265 GLU A C 1
ATOM 2154 O O . GLU A 1 265 ? 24.546 -8.257 -18.935 1.00 90.88 265 GLU A O 1
ATOM 2159 N N . ILE A 1 266 ? 22.498 -7.342 -19.116 1.00 92.19 266 ILE A N 1
ATOM 2160 C CA . ILE A 1 266 ? 21.812 -8.483 -19.726 1.00 92.19 266 ILE A CA 1
ATOM 2161 C C . ILE A 1 266 ? 21.091 -7.989 -20.983 1.00 92.19 266 ILE A C 1
ATOM 2163 O O . ILE A 1 266 ? 20.469 -6.928 -20.976 1.00 92.19 266 ILE A O 1
ATOM 2167 N N . LYS A 1 267 ? 21.165 -8.759 -22.074 1.00 90.50 267 LYS A N 1
ATOM 2168 C CA . LYS A 1 267 ? 20.368 -8.495 -23.281 1.00 90.50 267 LYS A CA 1
ATOM 2169 C C . LYS A 1 267 ? 18.947 -9.008 -23.083 1.00 90.50 267 LYS A C 1
ATOM 2171 O O . LYS A 1 267 ? 18.788 -10.125 -22.605 1.00 90.50 267 LYS A O 1
ATOM 2176 N N . SER A 1 268 ? 17.956 -8.229 -23.510 1.00 87.44 268 SER A N 1
ATOM 2177 C CA . SER A 1 268 ? 16.563 -8.681 -23.578 1.00 87.44 268 SER A CA 1
ATOM 2178 C C . SER A 1 268 ? 16.433 -9.917 -24.476 1.00 87.44 268 SER A C 1
ATOM 2180 O O . SER A 1 268 ? 17.014 -9.940 -25.566 1.00 87.44 268 SER A O 1
ATOM 2182 N N . GLN A 1 269 ? 15.712 -10.944 -24.013 1.00 90.31 269 GLN A N 1
ATOM 2183 C CA . GLN A 1 269 ? 15.548 -12.217 -24.728 1.00 90.31 269 GLN A CA 1
ATOM 2184 C C . GLN A 1 269 ? 14.095 -12.543 -25.093 1.00 90.31 269 GLN A C 1
ATOM 2186 O O . GLN A 1 269 ? 13.872 -13.381 -25.964 1.00 90.31 269 GLN A O 1
ATOM 2191 N N . ASN A 1 270 ? 13.113 -11.927 -24.435 1.00 83.38 270 ASN A N 1
ATOM 2192 C CA . ASN A 1 270 ? 11.692 -12.240 -24.596 1.00 83.38 270 ASN A CA 1
ATOM 2193 C C . ASN A 1 270 ? 10.806 -11.004 -24.343 1.00 83.38 270 ASN A C 1
ATOM 2195 O O . ASN A 1 270 ? 11.295 -9.919 -24.027 1.00 83.38 270 ASN A O 1
ATOM 2199 N N . ASP A 1 271 ? 9.490 -11.171 -24.473 1.00 79.38 271 ASP A N 1
ATOM 2200 C CA . ASP A 1 271 ? 8.533 -10.072 -24.314 1.00 79.38 271 ASP A CA 1
ATOM 2201 C C . ASP A 1 271 ? 8.485 -9.511 -22.884 1.00 79.38 271 ASP A C 1
ATOM 2203 O O . ASP A 1 271 ? 8.328 -8.305 -22.707 1.00 79.38 271 ASP A O 1
ATOM 2207 N N . ILE A 1 272 ? 8.703 -10.344 -21.861 1.00 82.81 272 ILE A N 1
ATOM 2208 C CA . ILE A 1 272 ? 8.783 -9.901 -20.459 1.00 82.81 272 ILE A CA 1
ATOM 2209 C C . ILE A 1 272 ? 10.027 -9.033 -20.248 1.00 82.81 272 ILE A C 1
ATOM 2211 O O . ILE A 1 272 ? 9.949 -7.978 -19.621 1.00 82.81 272 ILE A O 1
ATOM 2215 N N . ASP A 1 273 ? 11.169 -9.431 -20.806 1.00 83.69 273 ASP A N 1
ATOM 2216 C CA . ASP A 1 273 ? 12.398 -8.643 -20.755 1.00 83.69 273 ASP A CA 1
ATOM 2217 C C . ASP A 1 273 ? 12.224 -7.306 -21.483 1.00 83.69 273 ASP A C 1
ATOM 2219 O O . ASP A 1 273 ? 12.697 -6.279 -20.997 1.00 83.69 273 ASP A O 1
ATOM 2223 N N . ASN A 1 274 ? 11.504 -7.291 -22.611 1.00 77.56 274 ASN A N 1
ATOM 2224 C CA . ASN A 1 274 ? 11.162 -6.061 -23.328 1.00 77.56 274 ASN A CA 1
ATOM 2225 C C . ASN A 1 274 ? 10.247 -5.152 -22.494 1.00 77.56 274 ASN A C 1
ATOM 2227 O O . ASN A 1 274 ? 10.468 -3.937 -22.446 1.00 77.56 274 ASN A O 1
ATOM 2231 N N . LEU A 1 275 ? 9.257 -5.718 -21.793 1.00 77.56 275 LEU A N 1
ATOM 2232 C CA . LEU A 1 275 ? 8.423 -4.972 -20.847 1.00 77.56 275 LEU A CA 1
ATOM 2233 C C . LEU A 1 275 ? 9.275 -4.378 -19.723 1.00 77.56 275 LEU A C 1
ATOM 2235 O O . LEU A 1 275 ? 9.181 -3.186 -19.446 1.00 77.56 275 LEU A O 1
ATOM 2239 N N . LEU A 1 276 ? 10.162 -5.158 -19.110 1.00 79.94 276 LEU A N 1
ATOM 2240 C CA . LEU A 1 276 ? 11.029 -4.667 -18.040 1.00 79.94 276 LEU A CA 1
ATOM 2241 C C . LEU A 1 276 ? 12.028 -3.607 -18.533 1.00 79.94 276 LEU A C 1
ATOM 2243 O O . LEU A 1 276 ? 12.263 -2.610 -17.850 1.00 79.94 276 LEU A O 1
ATOM 2247 N N . LEU A 1 277 ? 12.580 -3.779 -19.734 1.00 76.88 277 LEU A N 1
ATOM 2248 C CA . LEU A 1 277 ? 13.497 -2.824 -20.352 1.00 76.88 277 LEU A CA 1
ATOM 2249 C C . LEU A 1 277 ? 12.831 -1.456 -20.538 1.00 76.88 277 LEU A C 1
ATOM 2251 O O . LEU A 1 277 ? 13.402 -0.433 -20.159 1.00 76.88 277 LEU A O 1
ATOM 2255 N N . HIS A 1 278 ? 11.619 -1.436 -21.095 1.00 71.31 278 HIS A N 1
ATOM 2256 C CA . HIS A 1 278 ? 10.983 -0.204 -21.565 1.00 71.31 278 HIS A CA 1
ATOM 2257 C C . HIS A 1 278 ? 9.912 0.365 -20.632 1.00 71.31 278 HIS A C 1
ATOM 2259 O O . HIS A 1 278 ? 9.560 1.538 -20.769 1.00 71.31 278 HIS A O 1
ATOM 2265 N N . LYS A 1 279 ? 9.352 -0.455 -19.739 1.00 71.69 279 LYS A N 1
ATOM 2266 C CA . LYS A 1 279 ? 8.135 -0.147 -18.972 1.00 71.69 279 LYS A CA 1
ATOM 2267 C C . LYS A 1 279 ? 8.265 -0.409 -17.474 1.00 71.69 279 LYS A C 1
ATOM 2269 O O . LYS A 1 279 ? 7.325 -0.112 -16.746 1.00 71.69 279 LYS A O 1
ATOM 2274 N N . MET A 1 280 ? 9.396 -0.913 -16.976 1.00 75.06 280 MET A N 1
ATOM 2275 C CA . MET A 1 280 ? 9.567 -1.081 -15.530 1.00 75.06 280 MET A CA 1
ATOM 2276 C C . MET A 1 280 ? 9.462 0.268 -14.809 1.00 75.06 280 MET A C 1
ATOM 2278 O O . MET A 1 280 ? 10.123 1.245 -15.170 1.00 75.06 280 MET A O 1
ATOM 2282 N N . SER A 1 281 ? 8.632 0.297 -13.768 1.00 72.50 281 SER A N 1
ATOM 2283 C CA . SER A 1 281 ? 8.473 1.427 -12.866 1.00 72.50 281 SER A CA 1
ATOM 2284 C C . SER A 1 281 ? 9.830 1.869 -12.346 1.00 72.50 281 SER A C 1
ATOM 2286 O O . SER A 1 281 ? 10.610 1.038 -11.874 1.00 72.50 281 SER A O 1
ATOM 2288 N N . PRO A 1 282 ? 10.134 3.181 -12.381 1.00 61.22 282 PRO A N 1
ATOM 2289 C CA . PRO A 1 282 ? 11.349 3.679 -11.780 1.00 61.22 282 PRO A CA 1
ATOM 2290 C C . PRO A 1 282 ? 11.325 3.370 -10.290 1.00 61.22 282 PRO A C 1
ATOM 2292 O O . PRO A 1 282 ? 12.373 3.069 -9.743 1.00 61.22 282 PRO A O 1
ATOM 2295 N N . ALA A 1 283 ? 10.164 3.385 -9.623 1.00 69.50 283 ALA A N 1
ATOM 2296 C CA . ALA A 1 283 ? 10.014 3.072 -8.206 1.00 69.50 283 ALA A CA 1
ATOM 2297 C C . ALA A 1 283 ? 9.021 1.927 -7.978 1.00 69.50 283 ALA A C 1
ATOM 2299 O O . ALA A 1 283 ? 7.910 2.198 -7.522 1.00 69.50 283 ALA A O 1
ATOM 2300 N N . PRO A 1 284 ? 9.427 0.670 -8.249 1.00 76.06 284 PRO A N 1
ATOM 2301 C CA . PRO A 1 284 ? 8.573 -0.472 -7.995 1.00 76.06 284 PRO A CA 1
ATOM 2302 C C . PRO A 1 284 ? 8.204 -0.553 -6.517 1.00 76.06 284 PRO A C 1
ATOM 2304 O O . PRO A 1 284 ? 9.036 -0.259 -5.648 1.00 76.06 284 PRO A O 1
ATOM 2307 N N . VAL A 1 285 ? 6.970 -0.941 -6.235 1.00 76.88 285 VAL A N 1
ATOM 2308 C CA . VAL A 1 285 ? 6.418 -1.001 -4.881 1.00 76.88 285 VAL A CA 1
ATOM 2309 C C . VAL A 1 285 ? 5.414 -2.135 -4.787 1.00 76.88 285 VAL A C 1
ATOM 2311 O O . VAL A 1 285 ? 4.644 -2.364 -5.709 1.00 76.88 285 VAL A O 1
ATOM 2314 N N . ASN A 1 286 ? 5.439 -2.853 -3.673 1.00 82.88 286 ASN A N 1
ATOM 2315 C CA . ASN A 1 286 ? 4.409 -3.809 -3.319 1.00 82.88 286 ASN A CA 1
ATOM 2316 C C . ASN A 1 286 ? 3.442 -3.138 -2.344 1.00 82.88 286 ASN A C 1
ATOM 2318 O O . ASN A 1 286 ? 3.838 -2.771 -1.235 1.00 82.88 286 ASN A O 1
ATOM 2322 N N . TYR A 1 287 ? 2.195 -2.941 -2.759 1.00 81.69 287 TYR A N 1
ATOM 2323 C CA . TYR A 1 287 ? 1.160 -2.449 -1.862 1.00 81.69 287 TYR A CA 1
ATOM 2324 C C . TYR A 1 287 ? 0.527 -3.623 -1.144 1.00 81.69 287 TYR A C 1
ATOM 2326 O O . TYR A 1 287 ? -0.120 -4.466 -1.764 1.00 81.69 287 TYR A O 1
ATOM 2334 N N . VAL A 1 288 ? 0.716 -3.661 0.169 1.00 87.00 288 VAL A N 1
ATOM 2335 C CA . VAL A 1 288 ? 0.133 -4.696 1.010 1.00 87.00 288 VAL A CA 1
ATOM 2336 C C . VAL A 1 288 ? -0.943 -4.076 1.875 1.00 87.00 288 VAL A C 1
ATOM 2338 O O . VAL A 1 288 ? -0.697 -3.123 2.611 1.00 87.00 288 VAL A O 1
ATOM 2341 N N . TYR A 1 289 ? -2.151 -4.604 1.748 1.00 85.88 289 TYR A N 1
ATOM 2342 C CA . TYR A 1 289 ? -3.334 -4.108 2.425 1.00 85.88 289 TYR A CA 1
ATOM 2343 C C . TYR A 1 289 ? -3.796 -5.122 3.456 1.00 85.88 289 TYR A C 1
ATOM 2345 O O . TYR A 1 289 ? -4.127 -6.252 3.101 1.00 85.88 289 TYR A O 1
ATOM 2353 N N . MET A 1 290 ? -3.848 -4.707 4.717 1.00 90.19 290 MET A N 1
ATOM 2354 C CA . MET A 1 290 ? -4.640 -5.400 5.727 1.00 90.19 290 MET A CA 1
ATOM 2355 C C . MET A 1 290 ? -6.009 -4.739 5.781 1.00 90.19 290 MET A C 1
ATOM 2357 O O . MET A 1 290 ? -6.104 -3.538 6.034 1.00 90.19 290 MET A O 1
ATOM 2361 N N . THR A 1 291 ? -7.063 -5.505 5.529 1.00 87.50 291 THR A N 1
ATOM 2362 C CA . THR A 1 291 ? -8.430 -4.985 5.425 1.00 87.50 291 THR A CA 1
ATOM 2363 C C . THR A 1 291 ? -9.349 -5.729 6.378 1.00 87.50 291 THR A C 1
ATOM 2365 O O . THR A 1 291 ? -9.360 -6.956 6.387 1.00 87.50 291 THR A O 1
ATOM 2368 N N . TYR A 1 292 ? -10.114 -4.979 7.166 1.00 88.12 292 TYR A N 1
ATOM 2369 C CA . TYR A 1 292 ? -11.231 -5.474 7.953 1.00 88.12 292 TYR A CA 1
ATOM 2370 C C . TYR A 1 292 ? -12.516 -4.893 7.379 1.00 88.12 292 TYR A C 1
ATOM 2372 O O . TYR A 1 292 ? -12.718 -3.676 7.412 1.00 88.12 292 TYR A O 1
ATOM 2380 N N . TYR A 1 293 ? -13.349 -5.751 6.802 1.00 81.00 293 TYR A N 1
ATOM 2381 C CA . TYR A 1 293 ? -14.549 -5.342 6.082 1.00 81.00 293 TYR A CA 1
ATOM 2382 C C . TYR A 1 293 ? -15.629 -6.424 6.166 1.00 81.00 293 TYR A C 1
ATOM 2384 O O . TYR A 1 293 ? -15.341 -7.600 5.945 1.00 81.00 293 TYR A O 1
ATOM 2392 N N . ARG A 1 294 ? -16.857 -6.011 6.523 1.00 75.88 294 ARG A N 1
ATOM 2393 C CA . ARG A 1 294 ? -18.010 -6.866 6.887 1.00 75.88 294 ARG A CA 1
ATOM 2394 C C . ARG A 1 294 ? -17.597 -8.135 7.651 1.00 75.88 294 ARG A C 1
ATOM 2396 O O . ARG A 1 294 ? -17.751 -9.260 7.178 1.00 75.88 294 ARG A O 1
ATOM 2403 N N . ASP A 1 295 ? -17.002 -7.910 8.821 1.00 80.94 295 ASP A N 1
ATOM 2404 C CA . ASP A 1 295 ? -16.587 -8.941 9.780 1.00 80.94 295 ASP A CA 1
ATOM 2405 C C . ASP A 1 295 ? -15.576 -9.973 9.251 1.00 80.94 295 ASP A C 1
ATOM 2407 O O . ASP A 1 295 ? -15.396 -11.044 9.835 1.00 80.94 295 ASP A O 1
ATOM 2411 N N . LYS A 1 296 ? -14.872 -9.651 8.159 1.00 85.19 296 LYS A N 1
ATOM 2412 C CA . LYS A 1 296 ? -13.813 -10.485 7.588 1.00 85.19 296 LYS A CA 1
ATOM 2413 C C . LYS A 1 296 ? -12.494 -9.732 7.501 1.00 85.19 296 LYS A C 1
ATOM 2415 O O . LYS A 1 296 ? -12.457 -8.534 7.218 1.00 85.19 296 LYS A O 1
ATOM 2420 N N . PHE A 1 297 ? -11.409 -10.468 7.721 1.00 89.81 297 PHE A N 1
ATOM 2421 C CA . PHE A 1 297 ? -10.044 -9.976 7.593 1.00 89.81 297 PHE A CA 1
ATOM 2422 C C . PHE A 1 297 ? -9.386 -10.524 6.332 1.00 89.81 297 PHE A C 1
ATOM 2424 O O . PHE A 1 297 ? -9.378 -11.734 6.095 1.00 89.81 297 PHE A O 1
ATOM 2431 N N . PHE A 1 298 ? -8.775 -9.633 5.562 1.00 88.06 298 PHE A N 1
ATOM 2432 C CA . PHE A 1 298 ? -8.051 -9.980 4.348 1.00 88.06 298 PHE A CA 1
ATOM 2433 C C . PHE A 1 298 ? -6.656 -9.363 4.354 1.00 88.06 298 PHE A C 1
ATOM 2435 O O . PHE A 1 298 ? -6.470 -8.225 4.788 1.00 88.06 298 PHE A O 1
ATOM 2442 N N . LEU A 1 299 ? -5.692 -10.102 3.811 1.00 92.00 299 LEU A N 1
ATOM 2443 C CA . LEU A 1 299 ? -4.377 -9.592 3.439 1.00 92.00 299 LEU A CA 1
ATOM 2444 C C . LEU A 1 299 ? -4.276 -9.590 1.914 1.00 92.00 299 LEU A C 1
ATOM 2446 O O . LEU A 1 299 ? -4.350 -10.641 1.280 1.00 92.00 299 LEU A O 1
ATOM 2450 N N . SER A 1 300 ? -4.112 -8.416 1.321 1.00 87.50 300 SER A N 1
ATOM 2451 C CA . SER A 1 300 ? -4.091 -8.238 -0.134 1.00 87.50 300 SER A CA 1
ATOM 2452 C C . SER A 1 300 ? -2.732 -7.742 -0.586 1.00 87.50 300 SER A C 1
ATOM 2454 O O . SER A 1 300 ? -2.152 -6.876 0.063 1.00 87.50 300 SER A O 1
ATOM 2456 N N . ILE A 1 301 ? -2.227 -8.278 -1.692 1.00 88.06 301 ILE A N 1
ATOM 2457 C CA . ILE A 1 301 ? -0.878 -8.012 -2.191 1.00 88.06 301 ILE A CA 1
ATOM 2458 C C . ILE A 1 301 ? -1.000 -7.556 -3.639 1.00 88.06 301 ILE A C 1
ATOM 2460 O O . ILE A 1 301 ? -1.355 -8.352 -4.507 1.00 88.06 301 ILE A O 1
ATOM 2464 N N . ILE A 1 302 ? -0.721 -6.276 -3.877 1.00 82.56 302 ILE A N 1
ATOM 2465 C CA . ILE A 1 302 ? -0.939 -5.589 -5.152 1.00 82.56 302 ILE A CA 1
ATOM 2466 C C . ILE A 1 302 ? 0.404 -5.005 -5.626 1.00 82.56 302 ILE A C 1
ATOM 2468 O O . ILE A 1 302 ? 0.826 -3.947 -5.139 1.00 82.56 302 ILE A O 1
ATOM 2472 N N . PRO A 1 303 ? 1.125 -5.689 -6.534 1.00 80.44 303 PRO A N 1
ATOM 2473 C CA . PRO A 1 303 ? 2.399 -5.208 -7.056 1.00 80.44 303 PRO A CA 1
ATOM 2474 C C . PRO A 1 303 ? 2.230 -4.030 -8.032 1.00 80.44 303 PRO A C 1
ATOM 2476 O O . PRO A 1 303 ? 1.314 -3.993 -8.845 1.00 80.44 303 PRO A O 1
ATOM 2479 N N . GLU A 1 304 ? 3.184 -3.101 -7.992 1.00 77.44 304 GLU A N 1
ATOM 2480 C CA . GLU A 1 304 ? 3.428 -2.054 -8.993 1.00 77.44 304 GLU A CA 1
ATOM 2481 C C . GLU A 1 304 ? 4.894 -2.179 -9.449 1.00 77.44 304 GLU A C 1
ATOM 2483 O O . GLU A 1 304 ? 5.810 -1.617 -8.849 1.00 77.44 304 GLU A O 1
ATOM 2488 N N . ILE A 1 305 ? 5.133 -2.970 -10.489 1.00 75.12 305 ILE A N 1
ATOM 2489 C CA . ILE A 1 305 ? 6.415 -3.236 -11.156 1.00 75.12 305 ILE A CA 1
ATOM 2490 C C . ILE A 1 305 ? 6.458 -2.582 -12.534 1.00 75.12 305 ILE A C 1
ATOM 2492 O O . ILE A 1 305 ? 7.499 -2.030 -12.885 1.00 75.12 305 ILE A O 1
ATOM 2496 N N . ILE A 1 306 ? 5.376 -2.623 -13.310 1.00 71.12 306 ILE A N 1
ATOM 2497 C CA . ILE A 1 306 ? 5.300 -2.045 -14.658 1.00 71.12 306 ILE A CA 1
ATOM 2498 C C . ILE A 1 306 ? 4.444 -0.775 -14.658 1.00 71.12 306 ILE A C 1
ATOM 2500 O O . ILE A 1 306 ? 3.377 -0.713 -14.057 1.00 71.12 306 ILE A O 1
ATOM 2504 N N . LEU A 1 307 ? 4.913 0.249 -15.373 1.00 58.09 307 LEU A N 1
ATOM 2505 C CA . LEU A 1 307 ? 4.091 1.368 -15.820 1.00 58.09 307 LEU A CA 1
ATOM 2506 C C . LEU A 1 307 ? 3.503 0.989 -17.180 1.00 58.09 307 LEU A C 1
ATOM 2508 O O . LEU A 1 307 ? 4.241 0.894 -18.164 1.00 58.09 307 LEU A O 1
ATOM 2512 N N . GLU A 1 308 ? 2.194 0.791 -17.282 1.00 53.19 308 GLU A N 1
ATOM 2513 C CA . GLU A 1 308 ? 1.577 0.749 -18.613 1.00 53.19 308 GLU A CA 1
ATOM 2514 C C . GLU A 1 308 ? 1.698 2.141 -19.296 1.00 53.19 308 GLU A C 1
ATOM 2516 O O . GLU A 1 308 ? 1.827 3.101 -18.547 1.00 53.19 308 GLU A O 1
ATOM 2521 N N . PRO A 1 309 ? 1.778 2.292 -20.643 1.00 46.78 309 PRO A N 1
ATOM 2522 C CA . PRO A 1 309 ? 2.446 3.436 -21.303 1.00 46.78 309 PRO A CA 1
ATOM 2523 C C . PRO A 1 309 ? 1.620 4.664 -21.773 1.00 46.78 309 PRO A C 1
ATOM 2525 O O . PRO A 1 309 ? 0.747 4.583 -22.636 1.00 46.78 309 PRO A O 1
ATOM 2528 N N . ILE A 1 310 ? 2.090 5.857 -21.380 1.00 46.88 310 ILE A N 1
ATOM 2529 C CA . ILE A 1 310 ? 1.864 7.147 -22.020 1.00 46.88 310 ILE A CA 1
ATOM 2530 C C . ILE A 1 310 ? 2.949 7.199 -23.072 1.00 46.88 310 ILE A C 1
ATOM 2532 O O . ILE A 1 310 ? 4.132 7.070 -22.754 1.00 46.88 310 ILE A O 1
ATOM 2536 N N . LYS A 1 311 ? 2.551 7.347 -24.332 1.00 48.28 311 LYS A N 1
ATOM 2537 C CA . LYS A 1 311 ? 3.506 7.347 -25.441 1.00 48.28 311 LYS A CA 1
ATOM 2538 C C . LYS A 1 311 ? 4.386 8.602 -25.446 1.00 48.28 311 LYS A C 1
ATOM 2540 O O . LYS A 1 311 ? 5.502 8.533 -25.943 1.00 48.28 311 LYS A O 1
ATOM 2545 N N . SER A 1 312 ? 3.903 9.724 -24.905 1.00 52.84 312 SER A N 1
ATOM 2546 C CA . SER A 1 312 ? 4.644 10.989 -24.815 1.00 52.84 312 SER A CA 1
ATOM 2547 C C . SER A 1 312 ? 4.104 11.892 -23.707 1.00 52.84 312 SER A C 1
ATOM 2549 O O . SER A 1 312 ? 2.909 11.878 -23.413 1.00 52.84 312 SER A O 1
ATOM 2551 N N . THR A 1 313 ? 4.939 12.781 -23.157 1.00 55.41 313 THR A N 1
ATOM 2552 C CA . THR A 1 313 ? 4.469 13.796 -22.197 1.00 55.41 313 THR A CA 1
ATOM 2553 C C . THR A 1 313 ? 3.382 14.720 -22.768 1.00 55.41 313 THR A C 1
ATOM 2555 O O . THR A 1 313 ? 2.658 15.361 -22.009 1.00 55.41 313 THR A O 1
ATOM 2558 N N . ARG A 1 314 ? 3.224 14.769 -24.098 1.00 56.59 314 ARG A N 1
ATOM 2559 C CA . ARG A 1 314 ? 2.176 15.523 -24.807 1.00 56.59 314 ARG A CA 1
ATOM 2560 C C . ARG A 1 314 ? 0.775 14.931 -24.655 1.00 56.59 314 ARG A C 1
ATOM 2562 O O . ARG A 1 314 ? -0.201 15.647 -24.861 1.00 56.59 314 ARG A O 1
ATOM 2569 N N . ASP A 1 315 ? 0.679 13.653 -24.303 1.00 56.91 315 ASP A N 1
ATOM 2570 C CA . ASP A 1 315 ? -0.596 12.961 -24.088 1.00 56.91 315 ASP A CA 1
ATOM 2571 C C . ASP A 1 315 ? -1.134 13.163 -22.656 1.00 56.91 315 ASP A C 1
ATOM 2573 O O . ASP A 1 315 ? -2.247 12.738 -22.347 1.00 56.91 315 ASP A O 1
ATOM 2577 N N . ILE A 1 316 ? -0.366 13.837 -21.789 1.00 58.72 316 ILE A N 1
ATOM 2578 C CA . ILE A 1 316 ? -0.753 14.185 -20.417 1.00 58.72 316 ILE A CA 1
ATOM 2579 C C . ILE A 1 316 ? -1.732 15.358 -20.466 1.00 58.72 316 ILE A C 1
ATOM 2581 O O . ILE A 1 316 ? -1.358 16.470 -20.849 1.00 58.72 316 ILE A O 1
ATOM 2585 N N . LYS A 1 317 ? -2.981 15.124 -20.056 1.00 56.72 317 LYS A N 1
ATOM 2586 C CA . LYS A 1 317 ? -4.019 16.168 -20.009 1.00 56.72 317 LYS A CA 1
ATOM 2587 C C . LYS A 1 317 ? -4.183 16.753 -18.610 1.00 56.72 317 LYS A C 1
ATOM 2589 O O . LYS A 1 317 ? -4.553 17.918 -18.494 1.00 56.72 317 LYS A O 1
ATOM 2594 N N . ASP A 1 318 ? -3.872 15.974 -17.577 1.00 54.34 318 ASP A N 1
ATOM 2595 C CA . ASP A 1 318 ? -3.940 16.377 -16.174 1.00 54.34 318 ASP A CA 1
ATOM 2596 C C . ASP A 1 318 ? -2.644 15.979 -15.432 1.00 54.34 318 ASP A C 1
ATOM 2598 O O . ASP A 1 318 ? -2.095 14.900 -15.636 1.00 54.34 318 ASP A O 1
ATOM 2602 N N . GLU A 1 319 ? -2.134 16.834 -14.537 1.00 49.88 319 GLU A N 1
ATOM 2603 C CA . GLU A 1 319 ? -0.986 16.514 -13.668 1.00 49.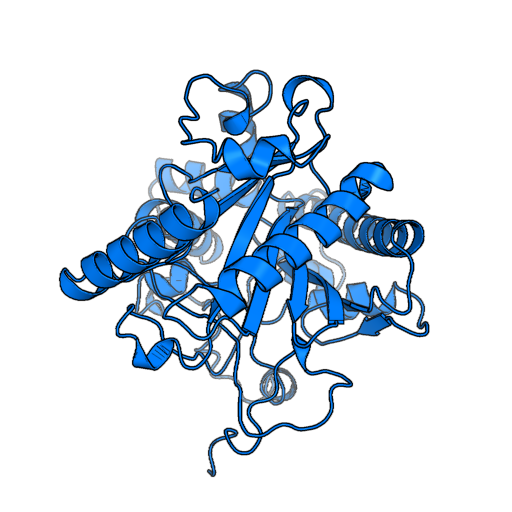88 319 GLU A CA 1
ATOM 2604 C C . GLU A 1 319 ? -1.290 15.315 -12.744 1.00 49.88 319 GLU A C 1
ATOM 2606 O O . GLU A 1 319 ? -0.373 14.618 -12.303 1.00 49.88 319 GLU A O 1
ATOM 2611 N N . SER A 1 320 ? -2.571 15.025 -12.484 1.00 48.03 320 SER A N 1
ATOM 2612 C CA . SER A 1 320 ? -3.010 13.809 -11.788 1.00 48.03 320 SER A CA 1
ATOM 2613 C C . SER A 1 320 ? -2.701 12.512 -12.566 1.00 48.03 320 SER A C 1
ATOM 2615 O O . SER A 1 320 ? -2.472 11.467 -11.936 1.00 48.03 320 SER A O 1
ATOM 2617 N N . ASP A 1 321 ? -2.573 12.593 -13.901 1.00 47.34 321 ASP A N 1
ATOM 2618 C CA . ASP A 1 321 ? -2.183 11.483 -14.788 1.00 47.34 321 ASP A CA 1
ATOM 2619 C C . ASP A 1 321 ? -0.720 11.052 -14.573 1.00 47.34 321 ASP A C 1
ATOM 2621 O O . ASP A 1 321 ? -0.320 9.948 -14.933 1.00 47.34 321 ASP A O 1
ATOM 2625 N N . LEU A 1 322 ? 0.084 11.921 -13.950 1.00 45.94 322 LEU A N 1
ATOM 2626 C CA . LEU A 1 322 ? 1.476 11.662 -13.584 1.00 45.94 322 LEU A CA 1
ATOM 2627 C C . LEU A 1 322 ? 1.640 11.097 -12.161 1.00 45.94 322 LEU A C 1
ATOM 2629 O O . LEU A 1 322 ? 2.765 10.758 -11.777 1.00 45.94 322 LEU A O 1
ATOM 2633 N N . TYR A 1 323 ? 0.572 11.052 -11.351 1.00 43.50 323 TYR A N 1
ATOM 2634 C CA . TYR A 1 323 ? 0.631 10.714 -9.920 1.00 43.50 323 TYR A CA 1
ATOM 2635 C C . TYR A 1 323 ? -0.039 9.387 -9.565 1.00 43.50 323 TYR A C 1
ATOM 2637 O O . TYR A 1 323 ? 0.549 8.581 -8.838 1.00 43.50 323 TYR A O 1
ATOM 2645 N N . SER A 1 324 ? -1.249 9.164 -10.079 1.00 41.47 324 SER A N 1
ATOM 2646 C CA . SER A 1 324 ? -1.755 7.805 -10.256 1.00 41.47 324 SER A CA 1
ATOM 2647 C C . SER A 1 324 ? -1.079 7.237 -11.496 1.00 41.47 324 SER A C 1
ATOM 2649 O O . SER A 1 324 ? -0.735 7.991 -12.400 1.00 41.47 324 SER A O 1
ATOM 2651 N N . LEU A 1 325 ? -0.891 5.932 -11.572 1.00 39.41 325 LEU A N 1
ATOM 2652 C CA . LEU A 1 325 ? -0.479 5.239 -12.791 1.00 39.41 325 LEU A CA 1
ATOM 2653 C C . LEU A 1 325 ? -1.543 5.333 -13.903 1.00 39.41 325 LEU A C 1
ATOM 2655 O O . LEU A 1 325 ? -1.792 4.375 -14.617 1.00 39.41 325 LEU A O 1
ATOM 2659 N N . LYS A 1 326 ? -2.165 6.492 -14.121 1.00 36.66 326 LYS A N 1
ATOM 2660 C CA . LYS A 1 326 ? -2.978 6.818 -15.296 1.00 36.66 326 LYS A CA 1
ATOM 2661 C C . LYS A 1 326 ? -2.112 6.999 -16.535 1.00 36.66 326 LYS A C 1
ATOM 2663 O O . LYS A 1 326 ? -2.410 7.771 -17.442 1.00 36.66 326 LYS A O 1
ATOM 2668 N N . ILE A 1 327 ? -1.065 6.199 -16.621 1.00 32.50 327 ILE A N 1
ATOM 2669 C CA . ILE A 1 327 ? -0.215 6.142 -17.776 1.00 32.50 327 ILE A CA 1
ATOM 2670 C C . ILE A 1 327 ? -0.906 5.282 -18.865 1.00 32.50 327 ILE A C 1
ATOM 2672 O O . ILE A 1 327 ? -0.271 4.792 -19.776 1.00 32.50 327 ILE A O 1
ATOM 2676 N N . ASN A 1 328 ? -2.235 5.093 -18.806 1.00 35.91 328 ASN A N 1
ATOM 2677 C CA . ASN A 1 328 ? -2.866 4.049 -19.601 1.00 35.91 328 ASN A CA 1
ATOM 2678 C C . ASN A 1 328 ? -4.315 4.228 -20.056 1.00 35.91 328 ASN A C 1
ATOM 2680 O O . ASN A 1 328 ? -4.913 3.311 -20.609 1.00 35.91 328 ASN A O 1
ATOM 2684 N N . GLN A 1 329 ? -4.884 5.423 -19.928 1.00 33.56 329 GLN A N 1
ATOM 2685 C CA . GLN A 1 329 ? -6.249 5.672 -20.411 1.00 33.56 329 GLN A CA 1
ATOM 2686 C C . GLN A 1 329 ? -6.339 5.988 -21.920 1.00 33.56 329 GLN A C 1
ATOM 2688 O O . GLN A 1 329 ? -7.421 6.298 -22.415 1.00 33.56 329 GLN A O 1
ATOM 2693 N N . TYR A 1 330 ? -5.234 5.918 -22.682 1.00 35.69 330 TYR A N 1
ATOM 2694 C CA . TYR A 1 330 ? -5.180 6.484 -24.042 1.00 35.69 330 TYR A CA 1
ATOM 2695 C C . TYR A 1 330 ? -4.611 5.575 -25.149 1.00 35.69 330 TYR A C 1
ATOM 2697 O O . TYR A 1 330 ? -4.358 6.056 -26.259 1.00 35.69 330 TYR A O 1
ATOM 2705 N N . THR A 1 331 ? -4.458 4.265 -24.932 1.00 34.72 331 THR A N 1
ATOM 2706 C CA . THR A 1 331 ? -4.066 3.332 -26.007 1.00 34.72 331 THR A CA 1
ATOM 2707 C C . THR A 1 331 ? -5.156 3.227 -27.083 1.00 34.72 331 THR A C 1
ATOM 2709 O O . THR A 1 331 ? -6.291 2.809 -26.826 1.00 34.72 331 THR A O 1
ATOM 2712 N N . ARG A 1 332 ? -4.794 3.642 -28.308 1.00 35.69 332 ARG A N 1
ATOM 2713 C CA . ARG A 1 332 ? -5.647 3.665 -29.513 1.00 35.69 332 ARG A CA 1
ATOM 2714 C C . ARG A 1 332 ? -5.729 2.324 -30.258 1.00 35.69 332 ARG A C 1
ATOM 2716 O O . ARG A 1 332 ? -6.479 2.254 -31.227 1.00 35.69 332 ARG A O 1
ATOM 2723 N N . ASP A 1 333 ? -4.997 1.293 -29.833 1.00 38.72 333 ASP A N 1
ATOM 2724 C CA . ASP A 1 333 ? -5.009 -0.008 -30.507 1.00 38.72 333 ASP A CA 1
ATOM 2725 C C . ASP A 1 333 ? -6.138 -0.912 -30.008 1.00 38.72 333 ASP A C 1
ATOM 2727 O O . ASP A 1 333 ? -6.370 -1.080 -28.809 1.00 38.72 333 ASP A O 1
ATOM 2731 N N . ASN A 1 334 ? -6.879 -1.470 -30.966 1.00 38.16 334 ASN A N 1
ATOM 2732 C CA . ASN A 1 334 ? -8.014 -2.354 -30.716 1.00 38.16 334 ASN A CA 1
ATOM 2733 C C . ASN A 1 334 ? -7.593 -3.816 -30.504 1.00 38.16 334 ASN A C 1
ATOM 2735 O O . ASN A 1 334 ? -8.418 -4.584 -30.019 1.00 38.16 334 ASN A O 1
ATOM 2739 N N . ASP A 1 335 ? -6.350 -4.189 -30.810 1.00 38.16 335 ASP A N 1
ATOM 2740 C CA . ASP A 1 335 ? -5.860 -5.567 -30.657 1.00 38.16 335 ASP A CA 1
ATOM 2741 C C . ASP A 1 335 ? -5.289 -5.847 -29.249 1.00 38.16 335 ASP A C 1
ATOM 2743 O O . ASP A 1 335 ? -5.225 -6.995 -28.824 1.00 38.16 335 ASP A O 1
ATOM 2747 N N . GLU A 1 336 ? -5.035 -4.805 -28.445 1.00 36.09 336 GLU A N 1
ATOM 2748 C CA . GLU A 1 336 ? -4.783 -4.900 -26.991 1.00 36.09 336 GLU A CA 1
ATOM 2749 C C . GLU A 1 336 ? -6.092 -5.027 -26.166 1.00 36.09 336 GLU A C 1
ATOM 2751 O O . GLU A 1 336 ? -6.084 -4.996 -24.933 1.00 36.09 336 GLU A O 1
ATOM 2756 N N . LYS A 1 337 ? -7.257 -5.190 -26.823 1.00 32.59 337 LYS A N 1
ATOM 2757 C CA . LYS A 1 337 ? -8.593 -5.248 -26.185 1.00 32.59 337 LYS A CA 1
ATOM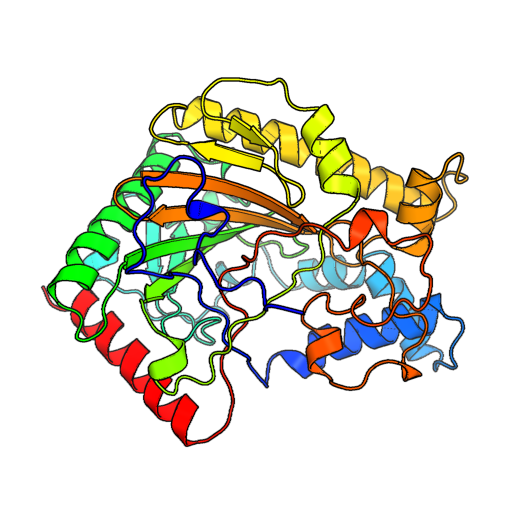 2758 C C . LYS A 1 337 ? -8.784 -6.372 -25.172 1.00 32.59 337 LYS A C 1
ATOM 2760 O O . LYS A 1 337 ? -9.677 -6.247 -24.336 1.00 32.59 337 LYS A O 1
ATOM 2765 N N . ILE A 1 338 ? -7.970 -7.425 -25.206 1.00 27.94 338 ILE A N 1
ATOM 2766 C CA . ILE A 1 338 ? -8.047 -8.518 -24.222 1.00 27.94 338 ILE A CA 1
ATOM 2767 C C . ILE A 1 338 ? -7.726 -7.992 -22.805 1.00 27.94 338 ILE A C 1
ATOM 2769 O O . ILE A 1 338 ? -8.267 -8.497 -21.824 1.00 27.94 338 ILE A O 1
ATOM 2773 N N . MET A 1 339 ? -6.959 -6.898 -22.697 1.00 28.73 339 MET A N 1
ATOM 2774 C CA . MET A 1 339 ? -6.602 -6.256 -21.424 1.00 28.73 339 MET A CA 1
ATOM 2775 C C . MET A 1 339 ? -7.673 -5.287 -20.889 1.00 28.73 339 MET A C 1
ATOM 2777 O O . MET A 1 339 ? -7.684 -4.987 -19.702 1.00 28.73 339 MET A O 1
ATOM 2781 N N . LYS A 1 340 ? -8.600 -4.814 -21.737 1.00 30.41 340 LYS A N 1
ATOM 2782 C CA . LYS A 1 340 ? -9.594 -3.775 -21.386 1.00 30.41 340 LYS A CA 1
ATOM 2783 C C . LYS A 1 340 ? -10.896 -4.308 -20.780 1.00 30.41 340 LYS A C 1
ATOM 2785 O O . LYS A 1 340 ? -11.710 -3.514 -20.328 1.00 30.41 340 LYS A O 1
ATOM 2790 N N . GLN A 1 341 ? -11.156 -5.616 -20.827 1.00 23.47 341 GLN A N 1
ATOM 2791 C CA . GLN A 1 341 ? -12.531 -6.112 -20.655 1.00 23.47 341 GLN A CA 1
ATOM 2792 C C . GLN A 1 341 ? -12.917 -6.604 -19.260 1.00 23.47 341 GLN A C 1
ATOM 2794 O O . GLN A 1 341 ? -14.100 -6.845 -19.031 1.00 23.47 341 GLN A O 1
ATOM 2799 N N . CYS A 1 342 ? -11.993 -6.694 -18.303 1.00 27.28 342 CYS A N 1
ATOM 2800 C CA . CYS A 1 342 ? -12.389 -6.929 -16.914 1.00 27.28 342 CYS A CA 1
ATOM 2801 C C . CYS A 1 342 ? -11.311 -6.414 -15.965 1.00 27.28 342 CYS A C 1
ATOM 2803 O O . CYS A 1 342 ? -10.241 -7.015 -15.914 1.00 27.28 342 CYS A O 1
ATOM 2805 N N . SER A 1 343 ? -11.606 -5.353 -15.223 1.00 26.25 343 SER A N 1
ATOM 2806 C CA . SER A 1 343 ? -10.857 -4.927 -14.041 1.00 26.25 343 SER A CA 1
ATOM 2807 C C . SER A 1 343 ? -11.882 -4.708 -12.931 1.00 26.25 343 SER A C 1
ATOM 2809 O O . SER A 1 343 ? -12.832 -3.949 -13.148 1.00 26.25 343 SER A O 1
ATOM 2811 N N . PRO A 1 344 ? -11.788 -5.389 -11.782 1.00 29.20 344 PRO A N 1
ATOM 2812 C CA . PRO A 1 344 ? -12.455 -4.905 -10.591 1.00 29.20 344 PRO A CA 1
ATOM 2813 C C . PRO A 1 344 ? -11.816 -3.590 -10.126 1.00 29.20 344 PRO A C 1
ATOM 2815 O O . PRO A 1 344 ? -10.601 -3.448 -9.998 1.00 29.20 344 PRO A O 1
ATOM 2818 N N . LEU A 1 345 ? -12.681 -2.620 -9.834 1.00 36.88 345 LEU A N 1
ATOM 2819 C CA . LEU A 1 345 ? -12.334 -1.441 -9.059 1.00 36.88 345 LEU A CA 1
ATOM 2820 C C . LEU A 1 345 ? -11.787 -1.907 -7.708 1.00 36.88 345 LEU A C 1
ATOM 2822 O O . LEU A 1 345 ? -12.522 -2.592 -7.009 1.00 36.88 345 LEU A O 1
ATOM 2826 N N . VAL A 1 346 ? -10.564 -1.515 -7.337 1.00 36.44 346 VAL A N 1
ATOM 2827 C CA . VAL A 1 346 ? -10.204 -0.950 -6.019 1.00 36.44 346 VAL A CA 1
ATOM 2828 C C . VAL A 1 346 ? -8.730 -0.545 -6.015 1.00 36.44 346 VAL A C 1
ATOM 2830 O O . VAL A 1 346 ? -7.830 -1.363 -6.159 1.00 36.44 346 VAL A O 1
ATOM 2833 N N . ARG A 1 347 ? -8.483 0.714 -5.655 1.00 35.88 347 ARG A N 1
ATOM 2834 C CA . ARG A 1 347 ? -7.406 1.045 -4.721 1.00 35.88 347 ARG A CA 1
ATOM 2835 C C . ARG A 1 347 ? -8.033 1.920 -3.642 1.00 35.88 347 ARG A C 1
ATOM 2837 O O . ARG A 1 347 ? -8.721 2.874 -4.015 1.00 35.88 347 ARG A O 1
ATOM 2844 N N . PRO A 1 348 ? -7.831 1.654 -2.347 1.00 36.09 348 PRO A N 1
ATOM 2845 C CA . PRO A 1 348 ? -8.223 2.606 -1.335 1.00 36.09 348 PRO A CA 1
ATOM 2846 C C . PRO A 1 348 ? -7.256 3.805 -1.396 1.00 36.09 348 PRO A C 1
ATOM 2848 O O . PRO A 1 348 ? -6.034 3.682 -1.371 1.00 36.09 348 PRO A O 1
ATOM 2851 N N . SER A 1 349 ? -7.900 4.938 -1.658 1.00 38.78 349 SER A N 1
ATOM 2852 C CA . SER A 1 349 ? -7.560 6.353 -1.555 1.00 38.78 349 SER A CA 1
ATOM 2853 C C . SER A 1 349 ? -6.227 6.880 -2.122 1.00 38.78 349 SER A C 1
ATOM 2855 O O . SER A 1 349 ? -5.126 6.463 -1.774 1.00 38.78 349 SER A O 1
ATOM 2857 N N . ILE A 1 350 ? -6.321 7.928 -2.957 1.00 36.50 350 ILE A N 1
ATOM 2858 C CA . ILE A 1 350 ? -5.185 8.797 -3.296 1.00 36.50 350 ILE A CA 1
ATOM 2859 C C . ILE A 1 350 ? -5.545 10.274 -3.048 1.00 36.50 350 ILE A C 1
ATOM 2861 O O . ILE A 1 350 ? -5.578 11.104 -3.953 1.00 36.50 350 ILE A O 1
ATOM 2865 N N . LYS A 1 351 ? -5.631 10.624 -1.756 1.00 49.97 351 LYS A N 1
ATOM 2866 C CA . LYS A 1 351 ? -5.424 11.985 -1.222 1.00 49.97 351 LYS A CA 1
ATOM 2867 C C . LYS A 1 351 ? -6.543 13.024 -1.548 1.00 49.97 351 LYS A C 1
ATOM 2869 O O . LYS A 1 351 ? -7.376 12.750 -2.344 1.00 49.97 351 LYS A O 1
ATOM 2874 N N . ILE A 1 352 ? -6.663 14.174 -0.889 1.00 42.50 352 ILE A N 1
ATOM 2875 C CA . ILE A 1 352 ? -7.726 15.265 -0.796 1.00 42.50 352 ILE A CA 1
ATOM 2876 C C . ILE A 1 352 ? -7.742 16.543 -1.757 1.00 42.50 352 ILE A C 1
ATOM 2878 O O . ILE A 1 352 ? -6.781 17.304 -1.860 1.00 42.50 352 ILE A O 1
ATOM 2882 N N . SER A 1 353 ? -8.862 17.001 -2.333 1.00 40.72 353 SER A N 1
ATOM 2883 C CA . SER A 1 353 ? -8.854 18.278 -3.113 1.00 40.72 353 SER A CA 1
ATOM 2884 C C . SER A 1 353 ? -8.484 19.509 -2.246 1.00 40.72 353 SER A C 1
ATOM 2886 O O . SER A 1 353 ? -8.826 19.571 -1.068 1.00 40.72 353 SER A O 1
ATOM 2888 N N . LYS A 1 354 ? -7.770 20.502 -2.809 1.00 47.12 354 LYS A N 1
ATOM 2889 C CA . LYS A 1 354 ? -7.409 21.773 -2.133 1.00 47.12 354 LYS A CA 1
ATOM 2890 C C . LYS A 1 354 ? -8.411 22.909 -2.382 1.00 47.12 354 LYS A C 1
ATOM 2892 O O . LYS A 1 354 ? -8.057 24.074 -2.196 1.00 47.12 354 LYS A O 1
ATOM 2897 N N . ASP A 1 355 ? -9.635 22.617 -2.813 1.00 57.84 355 ASP A N 1
ATOM 2898 C CA . ASP A 1 355 ? -10.690 23.624 -2.681 1.00 57.84 355 ASP A CA 1
ATOM 2899 C C . ASP A 1 355 ? -10.994 23.870 -1.190 1.00 57.84 355 ASP A C 1
ATOM 2901 O O . ASP A 1 355 ? -10.791 23.009 -0.328 1.00 57.84 355 ASP A O 1
ATOM 2905 N N . SER A 1 356 ? -11.377 25.106 -0.864 1.00 58.28 356 SER A N 1
ATOM 2906 C CA . SER A 1 356 ? -11.498 25.562 0.524 1.00 58.28 356 SER A CA 1
ATOM 2907 C C . SER A 1 356 ? -12.567 24.810 1.313 1.00 58.28 356 SER A C 1
ATOM 2909 O O . SER A 1 356 ? -12.460 24.720 2.530 1.00 58.28 356 SER A O 1
ATOM 2911 N N . GLU A 1 357 ? -13.582 24.277 0.636 1.00 65.19 357 GLU A N 1
ATOM 2912 C CA . GLU A 1 357 ? -14.719 23.601 1.257 1.00 65.19 357 GLU A CA 1
ATOM 2913 C C . GLU A 1 357 ? -14.387 22.144 1.605 1.00 65.19 357 GLU A C 1
ATOM 2915 O O . GLU A 1 357 ? -14.506 21.749 2.767 1.00 65.19 357 GLU A O 1
ATOM 2920 N N . SER A 1 358 ? -13.836 21.378 0.657 1.00 63.59 358 SER A N 1
ATOM 2921 C CA . SER A 1 358 ? -13.385 19.999 0.898 1.00 63.59 358 SER A CA 1
ATOM 2922 C C . SER A 1 358 ? -12.331 19.949 2.005 1.00 63.59 358 SER A C 1
ATOM 2924 O O . SER A 1 358 ? -12.386 19.094 2.888 1.00 63.59 358 SER A O 1
ATOM 2926 N N . ALA A 1 359 ? -11.396 20.906 2.023 1.00 66.00 359 ALA A N 1
ATOM 2927 C CA . ALA A 1 359 ? -10.363 20.987 3.055 1.00 66.00 359 ALA A CA 1
ATOM 2928 C C . ALA A 1 359 ? -10.937 21.182 4.473 1.00 66.00 359 ALA A C 1
ATOM 2930 O O . ALA A 1 359 ? -10.408 20.611 5.433 1.00 66.00 359 ALA A O 1
ATOM 2931 N N . ILE A 1 360 ? -12.021 21.954 4.611 1.00 71.56 360 ILE A N 1
ATOM 2932 C CA . ILE A 1 360 ? -12.729 22.135 5.886 1.00 71.56 360 ILE A CA 1
ATOM 2933 C C . ILE A 1 360 ? -13.416 20.830 6.290 1.00 71.56 360 ILE A C 1
ATOM 2935 O O . ILE A 1 360 ? -13.202 20.362 7.410 1.00 71.56 360 ILE A O 1
ATOM 2939 N N . ASN A 1 361 ? -14.172 20.209 5.381 1.00 71.69 361 ASN A N 1
ATOM 2940 C CA . ASN A 1 361 ? -14.900 18.963 5.651 1.00 71.69 361 ASN A CA 1
ATOM 2941 C C . ASN A 1 361 ? -13.956 17.838 6.084 1.00 71.69 361 ASN A C 1
ATOM 2943 O O . ASN A 1 361 ? -14.219 17.107 7.035 1.00 71.69 361 ASN A O 1
ATOM 2947 N N . ILE A 1 362 ? -12.791 17.765 5.455 1.00 71.19 362 ILE A N 1
ATOM 2948 C CA . ILE A 1 362 ? -11.756 16.789 5.777 1.00 71.19 362 ILE A CA 1
ATOM 2949 C C . ILE A 1 362 ? -11.083 17.088 7.114 1.00 71.19 362 ILE A C 1
ATOM 2951 O O . ILE A 1 362 ? -10.842 16.180 7.908 1.00 71.19 362 ILE A O 1
ATOM 2955 N N . SER A 1 363 ? -10.798 18.360 7.402 1.00 74.50 363 SER A N 1
ATOM 2956 C CA . SER A 1 363 ? -10.294 18.739 8.721 1.00 74.50 363 SER A CA 1
ATOM 2957 C C . SER A 1 363 ? -11.294 18.376 9.821 1.00 74.50 363 SER A C 1
ATOM 2959 O O . SER A 1 363 ? -10.877 17.904 10.879 1.00 74.50 363 SER A O 1
ATOM 2961 N N . ASN A 1 364 ? -12.591 18.556 9.566 1.00 78.00 364 ASN A N 1
ATOM 2962 C CA . ASN A 1 364 ? -13.660 18.194 10.491 1.00 78.00 364 ASN A CA 1
ATOM 2963 C C . ASN A 1 364 ? -13.763 16.676 10.670 1.00 78.00 364 ASN A C 1
ATOM 2965 O O . ASN A 1 364 ? -13.811 16.218 11.808 1.00 78.00 364 ASN A O 1
ATOM 2969 N N . LEU A 1 365 ? -13.706 15.899 9.583 1.00 77.88 365 LEU A N 1
ATOM 2970 C CA . LEU A 1 365 ? -13.658 14.436 9.633 1.00 77.88 365 LEU A CA 1
ATOM 2971 C C . LEU A 1 365 ? -12.471 13.948 10.473 1.00 77.88 365 LEU A C 1
ATOM 2973 O O . LEU A 1 365 ? -12.661 13.162 11.399 1.00 77.88 365 LEU A O 1
ATOM 2977 N N . LYS A 1 366 ? -11.263 14.468 10.213 1.00 77.88 366 LYS A N 1
ATOM 2978 C CA . LYS A 1 366 ? -10.068 14.133 10.998 1.00 77.88 366 LYS A CA 1
ATOM 2979 C C . LYS A 1 366 ? -10.267 14.454 12.477 1.00 77.88 366 LYS A C 1
ATOM 2981 O O . LYS A 1 366 ? -10.014 13.600 13.314 1.00 77.88 366 LYS A O 1
ATOM 2986 N N . LYS A 1 367 ? -10.731 15.665 12.807 1.00 80.50 367 LYS A N 1
ATOM 2987 C CA . LYS A 1 367 ? -10.978 16.070 14.201 1.00 80.50 367 LYS A CA 1
ATOM 2988 C C . LYS A 1 367 ? -12.008 15.176 14.882 1.00 80.50 367 LYS A C 1
ATOM 2990 O O . LYS A 1 367 ? -11.798 14.827 16.035 1.00 80.50 367 LYS A O 1
ATOM 2995 N N . SER A 1 368 ? -13.084 14.817 14.183 1.00 84.12 368 SER A N 1
ATOM 2996 C CA . SER A 1 368 ? -14.135 13.939 14.703 1.00 84.12 368 SER A CA 1
ATOM 2997 C C . SER A 1 368 ? -13.580 12.552 15.032 1.00 84.12 368 SER A C 1
ATOM 2999 O O . SER A 1 368 ? -13.673 12.112 16.174 1.00 84.12 368 SER A O 1
ATOM 3001 N N . ILE A 1 369 ? -12.875 11.924 14.085 1.00 83.50 369 ILE A N 1
ATOM 3002 C CA . ILE A 1 369 ? -12.249 10.610 14.290 1.00 83.50 369 ILE A CA 1
ATOM 3003 C C . ILE A 1 369 ? -11.198 10.661 15.401 1.00 83.50 369 ILE A C 1
ATOM 3005 O O . ILE A 1 369 ? -11.227 9.835 16.306 1.00 83.50 369 ILE A O 1
ATOM 3009 N N . THR A 1 370 ? -10.292 11.643 15.387 1.00 84.44 370 THR A N 1
ATOM 3010 C CA . THR A 1 370 ? -9.277 11.784 16.441 1.00 84.44 370 THR A CA 1
ATOM 3011 C C . THR A 1 370 ? -9.915 11.987 17.812 1.00 84.44 370 THR A C 1
ATOM 3013 O O . THR A 1 370 ? -9.468 11.374 18.776 1.00 84.44 370 THR A O 1
ATOM 3016 N N . LYS A 1 371 ? -10.969 12.806 17.901 1.00 87.25 371 LYS A N 1
ATOM 3017 C CA . LYS A 1 371 ? -11.708 13.038 19.143 1.00 87.25 371 LYS A CA 1
ATOM 3018 C C . LYS A 1 371 ? -12.306 11.736 19.674 1.00 87.25 371 LYS A C 1
ATOM 3020 O O . LYS A 1 371 ? -12.030 11.404 20.817 1.00 87.25 371 LYS A O 1
ATOM 3025 N N . ILE A 1 372 ? -13.031 10.987 18.843 1.00 88.38 372 ILE A N 1
ATOM 3026 C CA . ILE A 1 372 ? -13.598 9.682 19.217 1.00 88.38 372 ILE A CA 1
ATOM 3027 C C . ILE A 1 372 ? -12.497 8.762 19.750 1.00 88.38 372 ILE A C 1
ATOM 3029 O O . ILE A 1 372 ? -12.612 8.193 20.830 1.00 88.38 372 ILE A O 1
ATOM 3033 N N . LEU A 1 373 ? -11.377 8.643 19.034 1.00 86.25 373 LEU A N 1
ATOM 3034 C CA . LEU A 1 373 ? -10.297 7.739 19.433 1.00 86.25 373 LEU A CA 1
ATOM 3035 C C . LEU A 1 373 ? -9.595 8.158 20.734 1.00 86.25 373 LEU A C 1
ATOM 3037 O O . LEU A 1 373 ? -9.161 7.280 21.481 1.00 86.25 373 LEU A O 1
ATOM 3041 N N . GLU A 1 374 ? -9.529 9.456 21.028 1.00 83.44 374 GLU A N 1
ATOM 3042 C CA . GLU A 1 374 ? -8.923 10.003 22.247 1.00 83.44 374 GLU A CA 1
ATOM 3043 C C . GLU A 1 374 ? -9.896 10.155 23.428 1.00 83.44 374 GLU A C 1
ATOM 3045 O O . GLU A 1 374 ? -9.442 10.302 24.566 1.00 83.44 374 GLU A O 1
ATOM 3050 N N . GLU A 1 375 ? -11.210 10.086 23.211 1.00 79.31 375 GLU A N 1
ATOM 3051 C CA . GLU A 1 375 ? -12.204 10.019 24.286 1.00 79.31 375 GLU A CA 1
ATOM 3052 C C . GLU A 1 375 ? -12.144 8.645 24.977 1.00 79.31 375 GLU A C 1
ATOM 3054 O O . GLU A 1 375 ? -11.917 7.621 24.335 1.00 79.31 375 GLU A O 1
ATOM 3059 N N . ARG A 1 376 ? -12.218 8.636 26.313 1.00 58.47 376 ARG A N 1
ATOM 3060 C CA . ARG A 1 376 ? -11.802 7.495 27.151 1.00 58.47 376 ARG A CA 1
ATOM 3061 C C . ARG A 1 376 ? -12.670 6.256 26.996 1.00 58.47 376 ARG A C 1
ATOM 3063 O O . ARG A 1 376 ? -13.871 6.377 27.316 1.00 58.47 376 ARG A O 1
#

pLDDT: mean 71.89, std 19.31, range [23.47, 97.5]

Foldseek 3Di:
DPDPPPQLDFPVCVPPPGDSPFRWFWAFDDDDVLVPLLLLLQLLQCLLLVHDDDPVSNVSNVCLQLVVVLVVVCVVDPFFCCPDPVFDWAWLCVLQVVADFKTKTDGPDAQDLQKIKIATPCLVPQLAQDLLSDDLSNNVVVVVSQVVLQVLCCPQPPFNFFKKKWKWWPPWSGSDHTMTTIDGTTTPVVVLLLNTDFDPDADADCCLVVLLVQDDDDPQWDRDRQHIKGWCVVAPPNRVSVSVVSSVVVVVVLLVLLSCCCVVVDPQDDPSNVQSNSFFRSTKIWIWMFMQGPNTTMTTTGTDGGQDADSHPVSDPDSVCSVGSVRDPDDPDPVCVVSVDDDGDHDHYRHTYPDPPSVVSSVVSNCSSSVSSSDD

Sequence (376 aa):
MEKQFKNKQTFFDLDMENDDSYFATLYCTLGGANKKRAKMNRLALAYLSDEPLTEEEKTTAKKILDGTIYEEKKKEFEHCQLCSDKFISEILINISNRYNNWELCCPTHPYTPAGLMIYLKNRKELHIENLQDLSQEQFDEIIQIMKDLYDKLSNESEYNVVGINILFNQISKSQLCIHGHLETMIADIDKLGLGCEIKDEQPYDVLASLLNEQIEDRKGLYKEKEGIRIDLSIVDSIEAMKILGKYESKMKQIILHGRKIQKGEIKSQNDIDNLLLHKMSPAPVNYVYMTYYRDKFFLSIIPEIILEPIKSTRDIKDESDLYSLKINQYTRDNDEKIMKQCSPLVRPSIKISKDSESAINISNLKKSITKILEER

Secondary structure (DSSP, 8-state):
---S-SS---GGGTTS---TT------BB-SSTHHHHHHHHHHHHHHHTT----HHHHHHHHHHHSSHHHHHHHTTSSS-GGGSTT---EE-HHHHTT-SSEEEEE-SS-SSTT-EEEEETTHHHH---SGGGS-HHHHHHHHHHHHHHHHHHHHH-SS-EEEEEEEEEES-S-----EEEEEEEETTGGGGTSSB---S-----HHHHHHHTTS---TTEEEETTEEEEETTTS-HHHHHHHHHHHHHHHHHHHHHHHHHHTTSS---SHHHHHHHHHEEEEEEEEEEEEEETTEEEEEEEEEEE-PPPS-GGG--SGGGGTSS-TTTT---SGGGGGSS--------B----SHHHHHHHHHHHHHHHHHHH--

Radius of gyration: 20.68 Å; chains: 1; bounding box: 51×49×58 Å